Protein 1THT (pdb70)

B-factor: mean 25.45, std 17.03, range [2.0, 90.18]

Secondary structure (DSSP, 8-state):
--S-EEEEEEETTTEEEEEEEEPPPTTS---S-EEEEE-TT-GGGGGGHHHHHHHHTTT--EEEE---B-----HHHHHHHHHHHHHHHHHTT---EEEEEETHHHHHHHHHTTTS--SEEEEES--S-HHHHHHHHHSS-GGGS-GGG--SEEEETTEEEEHHHHHHHHHHTT-SSHHHHHHHHTT--S-EEEEEETT-TTS-HHHHHHHHTT-TT--EEEEEETT--S-TTSSHHHHHHHHHHHHHHHHHHHTT--------PPP-HHHHHHHHHHHHHHHHHGGG--EEE-/--S-EEEEEEETTTEEEEEEEEPPPTTS---S-EEEEE-TT-GGGGGGHHHHHHHHTTT--EEEE---B----HHHHHHHHHHHHHHHHHTT---EEEEEEHHHHHHHHHHTTTS--SEEEEES--S-HHHHHHHHHSS-GGGS-GGG--SEEEETTEEEEHHHHHHHHHHTT-SSHHHHHHHHHT--S-EEEEEETT-SSS-HHHHHHHHTT-TT--EEEEEESS-SS-TTSSHHHHHHHHHHHHHHHHHHHTT--------PPP-HHHHHHHHHHHHHHHHHGGGS-EEE-

Foldseek 3Di:
DQPWAWAWEQEPPQKIKIKTKHAADDDADAFQAAEEEAQALPVLVLSCLQLCVQQSPRHHTYIYMHFIDHCFDALVRLLVRVVRVVVVCVVVPHDEYEYEYEADSLLSVLQCQAPDDYLAYEYEQYALAAQQLVCQQQVHRQLPDDLVPHDQWAPRHSGIGGRNVHSVCCVVVVSHGSVSSLVSQQAGPHQYEYEYEDAARRHDVVSVVVSCVRNVVVRYYYHYQYPDYSDCVPDVVSVVSVSLQVNLCSVQSSVPHRDRPDDGDHDDVVSVVCSSVVSVVSVVVVVDDDHDYD/DQPKDKAWAAEPVQWIKIKIKDAADDPADAFQAAEEEAQALPVVVLSCLVLVVQQSPHHHIYMYMHFIGNPDALVSLLVRVVVVVVVVVVVVHDAYEYEYEADSVLSVLQCQQPDDYLAYEYEQYALAAQQLLCVQQVHRQLPDDLVPDDQWGQGNNRTHGRNVHSCRCVVVVSHGNVSSLVSQQAGPHAYEYEYEPAAPRHDVVSVVVSLVNHVVNRYYYHYQDHDHSDCVPDPVSVVSVSVQVSQCSVQSSVPHRDRPDDGDHDDDVSSVVSSVVSVVNVVCVVVHDHHYD

Sequence (587 aa):
QCKTIAHVLRVNNGQELHVWETPPKENVPFKNNTILIASGFARRMDHFAGLAEYLSTNGFHVFRYDSLHHVEFTMTTGKNSLCTVYHWLQTKGTQNIGLIAASLSARVAYEVISDLELSFLITAVGVVNLRDTLEKALGFDYLSLPIDELPNDLDFEGHKLGSEVFVRDCFEHHWDTLDSTLDKVANTSVPLIAFTANNDDWVKQEEVYDMLAHIRTGHCKLYSLLGSSHDLGENLVVLRNFYQSVTKAAIAMDGGSLEIDVDFIEPDFEQLTIATVNERRLKAEIENRTPEMAQCKTIAHVLRVNNGQELHVWETPPKENVPFKNNTILIASGFARRMDHFAGLAEYLSTNGFHVFRYDSLHHEFTMTTGKNSLCTVYHWLQTKGTQNIGLIAASLSARVAYEVISDLELSFLITAVGVVNLRDTLEKALGFDYLSLPIDELPNDLDFEGHKLGSEVFVRDCFEHHWDTLDSTLDKVANTSVPLIAFTANNDDWVKQEEVYDMLAHIRTGHCKLYSLLGSSHDLGENLVVLRNFYQSVTKAAIAMDGGSLEIDVDFIEPDFEQLTIATVNERRLKAEIENRTPEMA

InterPro domains:
  IPR003157 Acyl transferase, LuxD [MF_00774] (1-303)
  IPR003157 Acyl transferase, LuxD [PF02273] (6-299)
  IPR003157 Acyl transferase, LuxD [PIRSF009416] (3-304)
  IPR029058 Alpha/Beta hydrolase fold [G3DSA:3.40.50.1820] (1-305)
  IPR029058 Alpha/Beta hydrolase fold [SSF53474] (10-302)

Radius of gyration: 31.3 Å; Cα contacts (8 Å, |Δi|>4): 1152; chains: 2; bounding box: 58×97×44 Å

Solvent-accessible surface area: 25379 Å² total; per-residue (Å²): 99,50,72,19,62,2,23,5,0,17,10,131,83,49,34,43,0,38,0,27,21,10,40,61,73,176,150,34,107,168,38,81,10,17,0,0,2,10,0,10,35,3,39,75,35,47,61,15,5,9,1,3,11,4,0,0,9,10,4,0,55,0,14,4,9,30,29,14,69,117,145,102,34,15,1,27,30,10,60,64,1,2,33,23,0,4,100,32,1,66,119,75,51,31,141,64,1,0,1,3,2,13,26,3,21,0,0,8,1,1,17,3,3,50,99,22,140,15,39,1,0,0,1,0,1,4,0,2,23,0,73,20,2,6,69,81,30,36,70,90,29,49,3,49,42,40,17,107,112,26,55,144,70,10,82,5,115,16,78,116,0,23,1,86,70,1,3,64,15,0,16,13,55,37,3,18,58,34,90,13,0,23,104,74,0,8,112,3,87,7,27,1,0,2,4,6,6,92,82,21,117,69,9,85,79,143,24,3,112,51,0,13,81,67,7,185,73,62,73,28,84,29,47,71,3,103,48,0,38,24,75,7,36,83,77,144,101,6,36,105,19,1,16,30,11,0,0,41,0,0,28,5,11,27,67,70,34,28,110,23,129,53,135,49,97,67,7,82,169,123,64,40,61,82,9,68,77,3,24,179,123,8,55,70,73,23,133,124,102,110,70,64,144,54,102,42,74,17,75,1,22,6,0,96,10,137,86,33,41,57,0,39,0,23,24,12,38,56,74,156,146,37,99,168,37,83,9,14,0,0,1,10,0,28,46,5,190,178,30,51,66,10,4,6,0,2,13,5,0,0,8,8,5,0,56,0,10,3,10,32,26,12,79,166,96,33,22,1,25,34,8,57,61,1,1,42,16,0,14,95,6,2,88,92,118,53,34,151,64,2,0,1,4,2,12,11,3,21,0,0,9,1,1,14,1,2,53,98,27,155,11,39,1,0,0,1,0,2,5,0,2,23,0,70,19,1,6,66,88,29,36,67,91,32,50,3,52,40,41,15,99,108,23,58,140,61,8,78,0,48,29,40,125,1,22,0,86,61,1,1,58,15,0,18,13,50,39,2,15,62,33,91,16,0,19,103,72,0,13,111,1,85,7,36,0,0,2,3,8,5,69,70,22,104,58,8,84,77,75,27,3,117,58,0,13,81,74,8,180,63,53,76,27,70,31,48,74,4,101,27,13,40,16,66,4,38,104,77,147,92,9,32,104,22,1,15,29,11,0,0,41,0,0,29,5,12,28,66,76,43,32,95,25,136,49,139,48,91,68,8,82,168,122,74,39,57,76,7,69,73,3,30,198,95,5,59,71,70,18,148,137,71,116,65,55,149,38

CATH classification: 3.40.50.1820

Organism: Vibrio harveyi (NCBI:txid669)

Nearest PDB structures (foldseek):
  1tht-assembly1_A  TM=1.003E+00  e=1.492E-64  Vibrio harveyi
  1tht-assembly1_B  TM=1.001E+00  e=9.832E-59  Vibrio harveyi
  8hea-assembly1_A  TM=7.117E-01  e=1.562E-08  Exiguobacterium antarcticum B7
  8tav-assembly1_A  TM=6.767E-01  e=2.251E-08  Staphylococcus aureus USA300-0114
  8g0n-assembly1_A  TM=6.501E-01  e=9.242E-07  Staphylococcus aureus USA300-0114

Structure (mmCIF, N/CA/C/O backbone):
data_1THT
#
_entry.id   1THT
#
_cell.length_a   97.500
_cell.length_b   83.800
_cell.length_c   47.400
_cell.angle_alpha   90.00
_cell.angle_beta   97.30
_cell.angle_gamma   90.00
#
_symmetry.space_group_name_H-M   'P 1 21 1'
#
loop_
_entity.id
_entity.type
_entity.pdbx_description
1 polymer THIOESTERASE
2 water water
#
loop_
_atom_site.group_PDB
_atom_site.id
_atom_site.type_symbol
_atom_site.label_atom_id
_atom_site.label_alt_id
_atom_site.label_comp_id
_atom_site.label_asym_id
_atom_site.label_entity_id
_atom_site.label_seq_id
_atom_site.pdbx_PDB_ins_code
_atom_site.Cartn_x
_atom_site.Cartn_y
_atom_site.Cartn_z
_atom_site.occupancy
_atom_site.B_iso_or_equiv
_atom_site.auth_seq_id
_atom_site.auth_comp_id
_atom_site.auth_asym_id
_atom_site.auth_atom_id
_atom_site.pdbx_PDB_model_num
ATOM 1 N N . GLN A 1 4 ? 7.607 63.984 38.479 1.00 84.79 4 GLN A N 1
ATOM 2 C CA . GLN A 1 4 ? 8.231 63.246 37.395 1.00 83.84 4 GLN A CA 1
ATOM 3 C C . GLN A 1 4 ? 7.076 63.121 36.410 1.00 82.41 4 GLN A C 1
ATOM 4 O O . GLN A 1 4 ? 5.936 63.212 36.900 1.00 83.56 4 GLN A O 1
ATOM 6 N N . CYS A 1 5 ? 7.295 62.981 35.088 1.00 78.94 5 CYS A N 1
ATOM 7 C CA . CYS A 1 5 ? 6.211 62.738 34.129 1.00 73.75 5 CYS A CA 1
ATOM 8 C C . CYS A 1 5 ? 5.572 61.442 34.651 1.00 67.90 5 CYS A C 1
ATOM 9 O O . CYS A 1 5 ? 6.319 60.536 35.024 1.00 67.83 5 CYS A O 1
ATOM 12 N N . LYS A 1 6 ? 4.253 61.333 34.798 1.00 60.02 6 LYS A N 1
ATOM 13 C CA . LYS A 1 6 ? 3.660 60.237 35.562 1.00 56.41 6 LYS A CA 1
ATOM 14 C C . LYS A 1 6 ? 3.845 58.775 35.148 1.00 51.90 6 LYS A C 1
ATOM 15 O O . LYS A 1 6 ? 2.894 58.041 34.880 1.00 52.83 6 LYS A O 1
ATOM 17 N N . THR A 1 7 ? 5.079 58.309 35.141 1.00 44.80 7 THR A N 1
ATOM 18 C CA . THR A 1 7 ? 5.372 56.943 34.811 1.00 42.86 7 THR A CA 1
ATOM 19 C C . THR A 1 7 ? 5.354 56.271 36.185 1.00 36.69 7 THR A C 1
ATOM 20 O O . THR A 1 7 ? 5.773 56.842 37.199 1.00 38.12 7 THR A O 1
ATOM 24 N N . ILE A 1 8 ? 4.756 55.093 36.275 1.00 31.42 8 ILE A N 1
ATOM 25 C CA . ILE A 1 8 ? 4.543 54.447 37.560 1.00 28.37 8 ILE A CA 1
ATOM 26 C C . ILE A 1 8 ? 5.463 53.231 37.678 1.00 26.74 8 ILE A C 1
ATOM 27 O O . ILE A 1 8 ? 5.672 52.512 36.696 1.00 23.61 8 ILE A O 1
ATOM 32 N N . ALA A 1 9 ? 6.046 52.959 38.842 1.00 24.76 9 ALA A N 1
ATOM 33 C CA . ALA A 1 9 ? 6.887 51.796 39.020 1.00 25.44 9 ALA A CA 1
ATOM 34 C C . ALA A 1 9 ? 5.975 50.740 39.624 1.00 29.29 9 ALA A C 1
ATOM 35 O O . ALA A 1 9 ? 5.141 51.075 40.469 1.00 31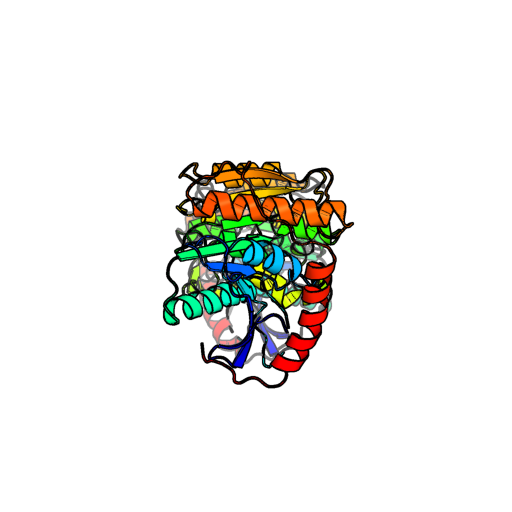.33 9 ALA A O 1
ATOM 37 N N . HIS A 1 10 ? 5.982 49.489 39.159 1.00 29.63 10 HIS A N 1
ATOM 38 C CA . HIS A 1 10 ? 5.186 48.430 39.757 1.00 29.35 10 HIS A CA 1
ATOM 39 C C . HIS A 1 10 ? 6.145 47.298 39.996 1.00 33.43 10 HIS A C 1
ATOM 40 O O . HIS A 1 10 ? 7.038 47.041 39.180 1.00 31.61 10 HIS A O 1
ATOM 47 N N . VAL A 1 11 ? 5.957 46.647 41.134 1.00 38.87 11 VAL A N 1
ATOM 48 C CA . VAL A 1 11 ? 6.719 45.469 41.501 1.00 38.55 11 VAL A CA 1
ATOM 49 C C . VAL A 1 11 ? 5.672 44.363 41.456 1.00 39.00 11 VAL A C 1
ATOM 50 O O . VAL A 1 11 ? 4.646 44.468 42.135 1.00 35.50 11 VAL A O 1
ATOM 54 N N . LEU A 1 12 ? 5.869 43.360 40.596 1.00 38.19 12 LEU A N 1
ATOM 55 C CA . LEU A 1 12 ? 4.977 42.231 40.507 1.00 33.41 12 LEU A CA 1
ATOM 56 C C . LEU A 1 12 ? 5.781 41.142 41.154 1.00 35.77 12 LEU A C 1
ATOM 57 O O . LEU A 1 12 ? 6.977 40.969 40.867 1.00 37.46 12 LEU A O 1
ATOM 62 N N . ARG A 1 13 ? 5.089 40.454 42.057 1.00 37.56 13 ARG A N 1
ATOM 63 C CA . ARG A 1 13 ? 5.649 39.375 42.848 1.00 36.86 13 ARG A CA 1
ATOM 64 C C . ARG A 1 13 ? 4.925 38.110 42.463 1.00 35.38 13 ARG A C 1
ATOM 65 O O . ARG A 1 13 ? 3.785 37.945 42.889 1.00 37.08 13 ARG A O 1
ATOM 67 N N . VAL A 1 14 ? 5.571 37.268 41.655 1.00 38.21 14 VAL A N 1
ATOM 68 C CA . VAL A 1 14 ? 5.018 35.990 41.231 1.00 40.38 14 VAL A CA 1
ATOM 69 C C . VAL A 1 14 ? 5.170 35.003 42.374 1.00 46.82 14 VAL A C 1
ATOM 70 O O . VAL A 1 14 ? 6.243 34.905 43.000 1.00 44.76 14 VAL A O 1
ATOM 72 N N . ASN A 1 15 ? 4.142 34.220 42.661 1.00 55.15 15 ASN A N 1
ATOM 73 C CA . ASN A 1 15 ? 4.135 33.261 43.771 1.00 65.67 15 ASN A CA 1
ATOM 74 C C . ASN A 1 15 ? 5.352 32.363 44.139 1.00 67.63 15 ASN A C 1
ATOM 75 O O . ASN A 1 15 ? 5.237 31.617 45.111 1.00 68.23 15 ASN A O 1
ATOM 80 N N . ASN A 1 16 ? 6.537 32.342 43.499 1.00 67.16 16 ASN A N 1
ATOM 81 C CA . ASN A 1 16 ? 7.655 31.472 43.897 1.00 65.27 16 ASN A CA 1
ATOM 82 C C . ASN A 1 16 ? 8.832 32.192 44.572 1.00 62.31 16 ASN A C 1
ATOM 83 O O . ASN A 1 16 ? 9.903 31.633 44.876 1.00 60.03 16 ASN A O 1
ATOM 88 N N . GLY A 1 17 ? 8.640 33.486 44.811 1.00 59.94 17 GLY A N 1
ATOM 89 C CA . GLY A 1 17 ? 9.675 34.330 45.383 1.00 54.17 17 GLY A CA 1
ATOM 90 C C . GLY A 1 17 ? 10.375 35.087 44.261 1.00 51.02 17 GLY A C 1
ATOM 91 O O . GLY A 1 17 ? 11.558 35.416 44.363 1.00 51.72 17 GLY A O 1
ATOM 92 N N . GLN A 1 18 ? 9.706 35.314 43.136 1.00 45.08 18 GLN A N 1
ATOM 93 C CA . GLN A 1 18 ? 10.315 36.061 42.070 1.00 41.67 18 GLN A CA 1
ATOM 94 C C . GLN A 1 18 ? 9.618 37.391 41.890 1.00 41.26 18 GLN A C 1
ATOM 95 O O . GLN A 1 18 ? 8.407 37.541 42.090 1.00 42.09 18 GLN A O 1
ATOM 101 N N . GLU A 1 19 ? 10.406 38.350 41.456 1.00 38.66 19 GLU A N 1
ATOM 102 C CA . GLU A 1 19 ? 9.966 39.708 41.343 1.00 34.67 19 GLU A CA 1
ATOM 103 C C . GLU A 1 19 ? 10.191 40.194 39.937 1.00 30.63 19 GLU A C 1
ATOM 104 O O . GLU A 1 19 ? 11.160 39.771 39.314 1.00 28.05 19 GLU A O 1
ATOM 110 N N . LEU A 1 20 ? 9.412 41.125 39.423 1.00 27.97 20 LEU A N 1
ATOM 111 C CA . LEU A 1 20 ? 9.589 41.666 38.086 1.00 26.81 20 LEU A CA 1
ATOM 112 C C . LEU A 1 20 ? 9.160 43.112 38.196 1.00 26.29 20 LEU A C 1
ATOM 113 O O . LEU A 1 20 ? 8.216 43.447 38.901 1.00 24.70 20 LEU A O 1
ATOM 118 N N . HIS A 1 21 ? 9.815 43.999 37.486 1.00 26.64 21 HIS A N 1
ATOM 119 C CA . HIS A 1 21 ? 9.505 45.423 37.574 1.00 25.74 21 HIS A CA 1
ATOM 120 C C . HIS A 1 21 ? 8.755 45.836 36.318 1.00 22.52 21 HIS A C 1
ATOM 121 O O . HIS A 1 21 ? 9.149 45.333 35.260 1.00 17.92 21 HIS A O 1
ATOM 128 N N . VAL A 1 22 ? 7.760 46.735 36.417 1.00 19.47 22 VAL A N 1
ATOM 129 C CA . VAL A 1 22 ? 6.958 47.196 35.295 1.00 17.60 22 VAL A CA 1
ATOM 130 C C . VAL A 1 22 ? 6.936 48.712 35.414 1.00 18.27 22 VAL A C 1
ATOM 131 O O . VAL A 1 22 ? 6.676 49.284 36.491 1.00 19.87 22 VAL A O 1
ATOM 135 N N . TRP A 1 23 ? 7.145 49.353 34.275 1.00 15.03 23 TRP A N 1
ATOM 136 C CA . TRP A 1 23 ? 7.256 50.799 34.171 1.00 18.28 23 TRP A CA 1
ATOM 137 C C . TRP A 1 23 ? 6.079 51.191 33.325 1.00 15.48 23 TRP A C 1
ATOM 138 O O . TRP A 1 23 ? 6.078 50.839 32.146 1.00 18.93 23 TRP A O 1
ATOM 149 N N . GLU A 1 24 ? 5.083 51.868 33.886 1.00 16.82 24 GLU A N 1
ATOM 150 C CA . GLU A 1 24 ? 3.888 52.294 33.166 1.00 12.92 24 GLU A CA 1
ATOM 151 C C . GLU A 1 24 ? 3.882 53.751 32.673 1.00 12.59 24 GLU A C 1
ATOM 152 O O . GLU A 1 24 ? 4.032 54.622 33.509 1.00 16.77 24 GLU A O 1
ATOM 158 N N . THR A 1 25 ? 3.667 54.131 31.418 1.00 15.25 25 THR A N 1
ATOM 159 C CA . THR A 1 25 ? 3.625 55.515 30.992 1.00 17.64 25 THR A CA 1
ATOM 160 C C . THR A 1 25 ? 2.245 55.765 30.363 1.00 19.94 25 THR A C 1
ATOM 161 O O . THR A 1 25 ? 1.822 55.100 29.406 1.00 16.08 25 THR A O 1
ATOM 165 N N . PRO A 1 26 ? 1.439 56.659 30.954 1.00 22.33 26 PRO A N 1
ATOM 166 C CA . PRO A 1 26 ? 0.113 57.011 30.472 1.00 21.81 26 PRO A CA 1
ATOM 167 C C . PRO A 1 26 ? 0.166 57.778 29.147 1.00 21.11 26 PRO A C 1
ATOM 168 O O . PRO A 1 26 ? 1.213 58.328 28.791 1.00 21.05 26 PRO A O 1
ATOM 172 N N . PRO A 1 27 ? -0.916 57.807 28.348 1.00 25.48 27 PRO A N 1
ATOM 173 C CA . PRO A 1 27 ? -0.989 58.624 27.134 1.00 25.37 27 PRO A CA 1
ATOM 174 C C . PRO A 1 27 ? -0.948 60.132 27.456 1.00 30.62 27 PRO A C 1
ATOM 175 O O . PRO A 1 27 ? -1.324 60.546 28.561 1.00 30.71 27 PRO A O 1
ATOM 179 N N . LYS A 1 28 ? -0.520 61.002 26.538 1.00 31.80 28 LYS A N 1
ATOM 180 C CA . LYS A 1 28 ? -0.550 62.424 26.795 1.00 34.00 28 LYS A CA 1
ATOM 181 C C . LYS A 1 28 ? -1.985 62.899 26.743 1.00 3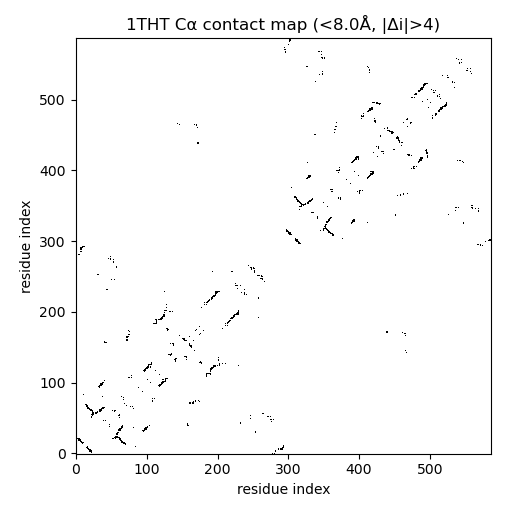8.58 28 LYS A C 1
ATOM 182 O O . LYS A 1 28 ? -2.824 62.369 26.010 1.00 33.92 28 LYS A O 1
ATOM 188 N N . GLU A 1 29 ? -2.174 63.961 27.525 1.00 47.19 29 GLU A N 1
ATOM 189 C CA . GLU A 1 29 ? -3.451 64.622 27.744 1.00 54.99 29 GLU A CA 1
ATOM 190 C C . GLU A 1 29 ? -4.366 64.880 26.544 1.00 57.68 29 GLU A C 1
ATOM 191 O O . GLU A 1 29 ? -5.569 64.596 26.641 1.00 61.42 29 GLU A O 1
ATOM 197 N N . ASN A 1 30 ? -3.903 65.401 25.402 1.00 54.14 30 ASN A N 1
ATOM 198 C CA . ASN A 1 30 ? -4.872 65.696 24.373 1.00 48.82 30 ASN A CA 1
ATOM 199 C C . ASN A 1 30 ? -4.467 65.244 22.998 1.00 44.85 30 ASN A C 1
ATOM 200 O O . ASN A 1 30 ? -4.440 65.981 22.015 1.00 42.64 30 ASN A O 1
ATOM 205 N N . VAL A 1 31 ? -4.112 63.977 22.925 1.00 40.25 31 VAL A N 1
ATOM 206 C CA . VAL A 1 31 ? -3.819 63.351 21.635 1.00 36.24 31 VAL A CA 1
ATOM 207 C C . VAL A 1 31 ? -5.024 62.467 21.391 1.00 32.24 31 VAL A C 1
ATOM 208 O O . VAL A 1 31 ? -5.740 62.157 22.355 1.00 34.73 31 VAL A O 1
ATOM 212 N N . PRO A 1 32 ? -5.331 62.058 20.171 1.00 26.67 32 PRO A N 1
ATOM 213 C CA . PRO A 1 32 ? -6.406 61.118 19.920 1.00 27.74 32 PRO A CA 1
ATOM 214 C C . PRO A 1 32 ? -6.214 59.729 20.533 1.00 26.85 32 PRO A C 1
ATOM 215 O O . PRO A 1 32 ? -5.094 59.257 20.781 1.00 27.27 32 PRO A O 1
ATOM 219 N N . PHE A 1 33 ? -7.383 59.120 20.786 1.00 21.37 33 PHE A N 1
ATOM 220 C CA . PHE A 1 33 ? -7.518 57.819 21.441 1.00 12.25 33 PHE A CA 1
ATOM 221 C C . PHE A 1 33 ? -6.773 56.751 20.697 1.00 11.95 33 PHE A C 1
ATOM 222 O O . PHE A 1 33 ? -6.853 56.701 19.455 1.00 15.80 33 PHE A O 1
ATOM 230 N N . LYS A 1 34 ? -6.116 55.888 21.494 1.00 9.30 34 LYS A N 1
ATOM 231 C CA . LYS A 1 34 ? -5.489 54.683 20.940 1.00 11.72 34 LYS A CA 1
ATOM 232 C C . LYS A 1 34 ? -6.084 53.464 21.628 1.00 9.71 34 LYS A C 1
ATOM 233 O O . LYS A 1 34 ? -6.098 53.310 22.849 1.00 8.40 34 LYS A O 1
ATOM 239 N N . ASN A 1 35 ? -6.600 52.563 20.801 1.00 15.94 35 ASN A N 1
ATOM 240 C CA . ASN A 1 35 ? -7.316 51.416 21.339 1.00 16.47 35 ASN A CA 1
ATOM 241 C C . ASN A 1 35 ? -6.416 50.401 22.026 1.00 15.09 35 ASN A C 1
ATOM 242 O O . ASN A 1 35 ? -6.801 49.900 23.064 1.00 18.75 35 ASN A O 1
ATOM 247 N N . ASN A 1 36 ? -5.178 50.170 21.596 1.00 13.24 36 ASN A N 1
ATOM 248 C CA . ASN A 1 36 ? -4.341 49.128 22.201 1.00 12.49 36 ASN A CA 1
ATOM 249 C C . ASN A 1 36 ? -3.372 49.626 23.221 1.00 11.07 36 ASN A C 1
ATOM 250 O O . ASN A 1 36 ? -2.757 50.675 22.983 1.00 13.74 36 ASN A O 1
ATOM 255 N N . THR A 1 37 ? -3.313 48.939 24.378 1.00 13.13 37 THR A N 1
ATOM 256 C CA . THR A 1 37 ? -2.275 49.177 25.378 1.00 12.06 37 THR A CA 1
ATOM 257 C C . THR A 1 37 ? -0.991 48.534 24.817 1.00 14.76 37 THR A C 1
ATOM 258 O O . THR A 1 37 ? -1.090 47.492 24.165 1.00 15.77 37 THR A O 1
ATOM 262 N N . ILE A 1 38 ? 0.220 49.070 25.028 1.00 16.18 38 ILE A N 1
ATOM 263 C CA . ILE A 1 38 ? 1.426 48.532 24.431 1.00 11.94 38 ILE A CA 1
ATOM 264 C C . ILE A 1 38 ? 2.222 47.877 25.545 1.00 13.09 38 ILE A C 1
ATOM 265 O O . ILE A 1 38 ? 2.303 48.438 26.647 1.00 15.54 38 ILE A O 1
ATOM 270 N N . LEU A 1 39 ? 2.776 46.688 25.284 1.00 13.39 39 LEU A N 1
ATOM 271 C CA . LEU A 1 39 ? 3.722 46.004 26.193 1.00 12.48 39 LEU A CA 1
ATOM 272 C C . LEU A 1 39 ? 5.089 46.067 25.480 1.00 10.37 39 LEU A C 1
ATOM 273 O O . LEU A 1 39 ? 5.158 45.900 24.250 1.00 10.13 39 LEU A O 1
ATOM 278 N N . ILE A 1 40 ? 6.188 46.357 26.172 1.00 9.51 40 ILE A N 1
ATOM 279 C CA . ILE A 1 40 ? 7.502 46.448 25.564 1.00 7.39 40 ILE A CA 1
ATOM 280 C C . ILE A 1 40 ? 8.388 45.632 26.472 1.00 7.63 40 ILE A C 1
ATOM 281 O O . ILE A 1 40 ? 8.497 45.862 27.684 1.00 12.99 40 ILE A O 1
ATOM 286 N N . ALA A 1 41 ? 8.996 44.629 25.873 1.00 7.31 41 ALA A N 1
ATOM 287 C CA . ALA A 1 41 ? 9.951 43.776 26.559 1.00 7.87 41 ALA A CA 1
ATOM 288 C C . ALA A 1 41 ? 11.245 44.573 26.723 1.00 11.77 41 ALA A C 1
ATOM 289 O O . ALA A 1 41 ? 11.972 44.754 25.737 1.00 10.70 41 ALA A O 1
ATOM 291 N N . SER A 1 42 ? 11.556 45.083 27.919 1.00 14.96 42 SER A N 1
ATOM 292 C CA . SER A 1 42 ? 12.698 45.952 28.040 1.00 21.40 42 SER A CA 1
ATOM 293 C C . SER A 1 42 ? 13.803 45.348 28.905 1.00 24.10 42 SER A C 1
ATOM 294 O O . SER A 1 42 ? 14.663 46.075 29.424 1.00 25.96 42 SER A O 1
ATOM 297 N N . GLY A 1 43 ? 13.813 44.015 29.038 1.00 25.21 43 GLY A N 1
ATOM 298 C CA . GLY A 1 43 ? 14.780 43.287 29.837 1.00 29.21 43 GLY A CA 1
ATOM 299 C C . GLY A 1 43 ? 16.217 43.425 29.363 1.00 34.11 43 GLY A C 1
ATOM 300 O O . GLY A 1 43 ? 17.083 43.881 30.130 1.00 42.82 43 GLY A O 1
ATOM 301 N N . PHE A 1 44 ? 16.556 43.094 28.124 1.00 31.54 44 PHE A N 1
ATOM 302 C CA . PHE A 1 44 ? 17.952 43.187 27.690 1.00 33.62 44 PHE A CA 1
ATOM 303 C C . PHE A 1 44 ? 18.302 44.557 27.117 1.00 32.41 44 PHE A C 1
ATOM 304 O O . PHE A 1 44 ? 19.144 44.671 26.228 1.00 32.69 44 PHE A O 1
ATOM 312 N N . ALA A 1 45 ? 17.701 45.633 27.621 1.00 30.00 45 ALA A N 1
ATOM 313 C CA . ALA A 1 45 ? 17.870 46.902 26.956 1.00 28.31 45 ALA A CA 1
ATOM 314 C C . ALA A 1 45 ? 18.644 47.924 27.761 1.00 30.40 45 ALA A C 1
ATOM 315 O O . ALA A 1 45 ? 18.332 49.117 27.719 1.00 32.74 45 ALA A O 1
ATOM 317 N N . ARG A 1 46 ? 19.683 47.491 28.481 1.00 31.72 46 ARG A N 1
ATOM 318 C CA . ARG A 1 46 ? 20.544 48.368 29.277 1.00 31.67 46 ARG A CA 1
ATOM 319 C C . ARG A 1 46 ? 21.148 49.454 28.388 1.00 30.41 46 ARG A C 1
ATOM 320 O O . ARG A 1 46 ? 20.960 50.655 28.614 1.00 34.78 46 ARG A O 1
ATOM 321 N N . ARG A 1 47 ? 21.740 49.031 27.270 1.00 26.41 47 ARG A N 1
ATOM 322 C CA . ARG A 1 47 ? 22.349 49.952 26.325 1.00 25.93 47 ARG A CA 1
ATOM 323 C C . ARG A 1 47 ? 21.338 50.814 25.579 1.00 23.33 47 ARG A C 1
ATOM 324 O O . ARG A 1 47 ? 21.709 51.620 24.727 1.00 24.61 47 ARG A O 1
ATOM 325 N N . MET A 1 48 ? 20.049 50.653 25.840 1.00 22.96 48 MET A N 1
ATOM 326 C CA . MET A 1 48 ? 19.005 51.393 25.158 1.00 25.03 48 MET A CA 1
ATOM 327 C C . MET A 1 48 ? 18.252 52.147 26.227 1.00 20.98 48 MET A C 1
ATOM 328 O O . MET A 1 48 ? 17.098 52.523 26.027 1.00 20.16 48 MET A O 1
ATOM 333 N N . ASP A 1 49 ? 18.804 52.297 27.417 1.00 21.06 49 ASP A N 1
ATOM 334 C CA . ASP A 1 49 ? 18.127 52.932 28.538 1.00 23.05 49 ASP A CA 1
ATOM 335 C C . ASP A 1 49 ? 16.711 52.375 28.767 1.00 24.12 49 ASP A C 1
ATOM 336 O O . ASP A 1 49 ? 15.743 53.078 29.059 1.00 24.96 49 ASP A O 1
ATOM 341 N N . HIS A 1 50 ? 16.588 51.050 28.589 1.00 23.02 50 HIS A N 1
ATOM 342 C CA . HIS A 1 50 ? 15.367 50.286 28.795 1.00 17.53 50 HIS A CA 1
ATOM 343 C C . HIS A 1 50 ? 14.185 50.772 28.026 1.00 18.26 50 HIS A C 1
ATOM 344 O O . HIS A 1 50 ? 13.044 50.657 28.455 1.00 15.60 50 HIS A O 1
ATOM 351 N N . PHE A 1 51 ? 14.501 51.301 26.852 1.00 16.24 51 PHE A N 1
ATOM 352 C CA . PHE A 1 51 ? 13.540 51.839 25.935 1.00 17.20 51 PHE A CA 1
ATOM 353 C C . PHE A 1 51 ? 12.713 53.002 26.548 1.00 12.67 51 PHE A C 1
ATOM 354 O O . PHE A 1 51 ? 11.616 53.296 26.082 1.00 18.49 51 PHE A O 1
ATOM 362 N N . ALA A 1 52 ? 13.239 53.779 27.496 1.00 14.45 52 ALA A N 1
ATOM 363 C CA . ALA A 1 52 ? 12.583 54.983 28.011 1.00 14.43 52 ALA A CA 1
ATOM 364 C C . ALA A 1 52 ? 12.151 55.972 26.940 1.00 8.14 52 ALA A C 1
ATOM 365 O O . ALA A 1 52 ? 11.056 56.520 26.993 1.00 14.66 52 ALA A O 1
ATOM 367 N N . GLY A 1 53 ? 12.927 56.168 25.892 1.00 9.54 53 GLY A N 1
ATOM 368 C CA . GLY A 1 53 ? 12.617 57.097 24.827 1.00 9.40 53 GLY A CA 1
ATOM 369 C C . GLY A 1 53 ? 11.611 56.569 23.851 1.00 12.76 53 GLY A C 1
ATOM 370 O O . GLY A 1 53 ? 10.937 57.350 23.193 1.00 16.42 53 GLY A O 1
ATOM 371 N N . LEU A 1 54 ? 11.433 55.242 23.735 1.00 18.60 54 LEU A N 1
ATOM 372 C CA . LEU A 1 54 ? 10.410 54.681 22.865 1.00 11.57 54 LEU A CA 1
ATOM 373 C C . LEU A 1 54 ? 9.075 54.827 23.573 1.00 6.85 54 LEU A C 1
ATOM 374 O O . LEU A 1 54 ? 8.073 55.063 22.910 1.00 10.14 54 LEU A O 1
ATOM 379 N N . ALA A 1 55 ? 9.023 54.723 24.907 1.00 6.68 55 ALA A N 1
ATOM 380 C CA . ALA A 1 55 ? 7.800 54.856 25.654 1.00 7.47 55 ALA A CA 1
ATOM 381 C C . ALA A 1 55 ? 7.365 56.304 25.459 1.00 15.08 55 ALA A C 1
ATOM 382 O O . ALA A 1 55 ? 6.154 56.543 25.269 1.00 12.74 55 ALA A O 1
ATOM 384 N N . GLU A 1 56 ? 8.321 57.270 25.448 1.00 17.01 56 GLU A N 1
ATOM 385 C CA . GLU A 1 56 ? 8.014 58.672 25.160 1.00 11.07 56 GLU A CA 1
ATOM 386 C C . GLU A 1 56 ? 7.385 58.935 23.823 1.00 11.90 56 GLU A C 1
ATOM 387 O O . GLU A 1 56 ? 6.361 59.611 23.698 1.00 14.02 56 GLU A O 1
ATOM 393 N N . TYR A 1 57 ? 7.998 58.373 22.799 1.00 9.49 57 TYR A N 1
ATOM 394 C CA . TYR A 1 57 ? 7.509 58.487 21.458 1.00 7.18 57 TYR A CA 1
ATOM 395 C C . TYR A 1 57 ? 6.095 57.923 21.341 1.00 12.68 57 TYR A C 1
ATOM 396 O O . TYR A 1 57 ? 5.266 58.391 20.551 1.00 9.61 57 TYR A O 1
ATOM 405 N N . LEU A 1 58 ? 5.785 56.860 22.087 1.00 14.86 58 LEU A N 1
ATOM 406 C CA . LEU A 1 58 ? 4.483 56.244 22.004 1.00 10.84 58 LEU A CA 1
ATOM 407 C C . LEU A 1 58 ? 3.459 57.000 22.819 1.00 9.35 58 LEU A C 1
ATOM 408 O O . LEU A 1 58 ? 2.377 57.214 22.266 1.00 14.79 58 LEU A O 1
ATOM 413 N N . SER A 1 59 ? 3.693 57.438 24.054 1.00 10.37 59 SER A N 1
ATOM 414 C CA . SER A 1 59 ? 2.697 58.179 24.816 1.00 18.72 59 SER A CA 1
ATOM 415 C C . SER A 1 59 ? 2.446 59.547 24.237 1.00 22.04 59 SER A C 1
ATOM 416 O O . SER A 1 59 ? 1.298 59.997 24.279 1.00 27.78 59 SER A O 1
ATOM 419 N N . THR A 1 60 ? 3.453 60.211 23.665 1.00 22.69 60 THR A N 1
ATOM 420 C CA . THR A 1 60 ? 3.240 61.469 22.966 1.00 25.09 60 THR A CA 1
ATOM 421 C C . THR A 1 60 ? 2.291 61.193 21.782 1.00 23.92 60 THR A C 1
ATOM 422 O O . THR A 1 60 ? 1.535 62.074 21.340 1.00 22.68 60 THR A O 1
ATOM 426 N N . ASN A 1 61 ? 2.246 59.955 21.272 1.00 16.10 61 ASN A N 1
ATOM 427 C CA . ASN A 1 61 ? 1.290 59.646 20.238 1.00 15.38 61 ASN A CA 1
ATOM 428 C C . ASN A 1 61 ? 0.012 58.936 20.724 1.00 16.30 61 ASN A C 1
ATOM 429 O O . ASN A 1 61 ? -0.738 58.406 19.911 1.00 18.87 61 ASN A O 1
ATOM 434 N N . GLY A 1 62 ? -0.340 58.934 22.012 1.00 14.77 62 GLY A N 1
ATOM 435 C CA . GLY A 1 62 ? -1.614 58.403 22.432 1.00 12.72 62 GLY A CA 1
ATOM 436 C C . GLY A 1 62 ? -1.611 57.034 23.042 1.00 15.56 62 GLY A C 1
ATOM 437 O O . GLY A 1 62 ? -2.672 56.587 23.452 1.00 18.10 62 GLY A O 1
ATOM 438 N N . PHE A 1 63 ? -0.502 56.316 23.176 1.00 16.02 63 PHE A N 1
ATOM 439 C CA . PHE A 1 63 ? -0.514 54.980 23.750 1.00 8.13 63 PHE A CA 1
ATOM 440 C C . PHE A 1 63 ? -0.166 54.924 25.211 1.00 10.50 63 PHE A C 1
ATOM 441 O O . PHE A 1 63 ? 0.742 55.609 25.701 1.00 10.94 63 PHE A O 1
ATOM 449 N N . HIS A 1 64 ? -0.909 54.089 25.932 1.00 13.48 64 HIS A N 1
ATOM 450 C CA . HIS A 1 64 ? -0.610 53.777 27.312 1.00 13.72 64 HIS A CA 1
ATOM 451 C C . HIS A 1 64 ? 0.400 52.619 27.200 1.00 16.83 64 HIS A C 1
ATOM 452 O O . HIS A 1 64 ? 0.106 51.546 26.654 1.00 14.77 64 HIS A O 1
ATOM 459 N N . VAL A 1 65 ? 1.610 52.849 27.705 1.00 17.34 65 VAL A N 1
ATOM 460 C CA . VAL A 1 65 ? 2.706 51.890 27.626 1.00 14.76 65 VAL A CA 1
ATOM 461 C C . VAL A 1 65 ? 3.063 51.198 28.944 1.00 11.91 65 VAL A C 1
ATOM 462 O O . VAL A 1 65 ? 3.087 51.802 30.020 1.00 9.86 65 VAL A O 1
ATOM 466 N N . PHE A 1 66 ? 3.322 49.899 28.903 1.00 13.78 66 PHE A N 1
ATOM 467 C CA . PHE A 1 66 ? 3.937 49.217 30.021 1.00 13.18 66 PHE A CA 1
ATOM 468 C C . PHE A 1 66 ? 5.245 48.593 29.517 1.00 11.67 66 PHE A C 1
ATOM 469 O O . PHE A 1 66 ? 5.255 47.870 28.513 1.00 17.39 66 PHE A O 1
ATOM 477 N N . ARG A 1 67 ? 6.382 48.848 30.139 1.00 9.78 67 ARG A N 1
ATOM 478 C CA . ARG A 1 67 ? 7.644 48.235 29.786 1.00 7.27 67 ARG A CA 1
ATOM 479 C C . ARG A 1 67 ? 7.922 47.259 30.915 1.00 10.96 67 ARG A C 1
ATOM 480 O O . ARG A 1 67 ? 7.624 47.621 32.047 1.00 11.86 67 ARG A O 1
ATOM 488 N N . TYR A 1 68 ? 8.482 46.057 30.727 1.00 10.04 68 TYR A N 1
ATOM 489 C CA . TYR A 1 68 ? 8.753 45.166 31.849 1.00 11.54 68 TYR A CA 1
ATOM 490 C C . TYR A 1 68 ? 10.140 44.547 31.726 1.00 13.55 68 TYR A C 1
ATOM 491 O O . TYR A 1 68 ? 10.669 44.473 30.604 1.00 8.83 68 TYR A O 1
ATOM 500 N N . ASP A 1 69 ? 10.753 44.118 32.830 1.00 15.03 69 ASP A N 1
ATOM 501 C CA . ASP A 1 69 ? 12.026 43.443 32.700 1.00 23.12 69 ASP A CA 1
ATOM 502 C C . ASP A 1 69 ? 11.974 41.901 32.909 1.00 21.45 69 ASP A C 1
ATOM 503 O O . ASP A 1 69 ? 11.101 41.254 32.319 1.00 22.18 69 ASP A O 1
ATOM 508 N N . SER A 1 70 ? 12.823 41.196 33.655 1.00 21.78 70 SER A N 1
ATOM 509 C CA . SER A 1 70 ? 12.754 39.741 33.801 1.00 26.76 70 SER A CA 1
ATOM 510 C C . SER A 1 70 ? 12.543 39.329 35.240 1.00 23.92 70 SER A C 1
ATOM 511 O O . SER A 1 70 ? 12.885 40.084 36.169 1.00 24.91 70 SER A O 1
ATOM 514 N N . LEU A 1 71 ? 11.899 38.177 35.428 1.00 22.57 71 LEU A N 1
ATOM 515 C CA . LEU A 1 71 ? 11.682 37.644 36.754 1.00 24.88 71 LEU A CA 1
ATOM 516 C C . LEU A 1 71 ? 13.032 37.401 37.410 1.00 29.34 71 LEU A C 1
ATOM 517 O O . LEU A 1 71 ? 13.980 37.058 36.716 1.00 31.39 71 LEU A O 1
ATOM 522 N N . HIS A 1 72 ? 13.257 37.645 38.703 1.00 37.04 72 HIS A N 1
ATOM 523 C CA . HIS A 1 72 ? 14.556 37.400 39.350 1.00 44.85 72 HIS A CA 1
ATOM 524 C C . HIS A 1 72 ? 14.265 37.106 40.825 1.00 48.89 72 HIS A C 1
ATOM 525 O O . HIS A 1 72 ? 13.141 37.402 41.238 1.00 47.64 72 HIS A O 1
ATOM 532 N N . HIS A 1 73 ? 15.150 36.564 41.680 1.00 55.09 73 HIS A N 1
ATOM 533 C CA . HIS A 1 73 ? 14.673 36.029 42.959 1.00 61.76 73 HIS A CA 1
ATOM 534 C C . HIS A 1 73 ? 14.868 36.772 44.286 1.00 61.45 73 HIS A C 1
ATOM 535 O O . HIS A 1 73 ? 15.117 36.154 45.328 1.00 63.85 73 HIS A O 1
ATOM 542 N N . VAL A 1 74 ? 14.707 38.085 44.250 1.00 61.37 74 VAL A N 1
ATOM 543 C CA . VAL A 1 74 ? 14.784 38.977 45.399 1.00 62.04 74 VAL A CA 1
ATOM 544 C C . VAL A 1 74 ? 13.980 40.229 44.995 1.00 64.87 74 VAL A C 1
ATOM 545 O O . VAL A 1 74 ? 13.941 40.586 43.806 1.00 69.87 74 VAL A O 1
ATOM 549 N N . GLU A 1 83 ? 20.415 32.831 36.970 1.00 54.00 83 GLU A N 1
ATOM 550 C CA . GLU A 1 83 ? 20.612 33.797 35.907 1.00 51.98 83 GLU A CA 1
ATOM 551 C C . GLU A 1 83 ? 19.546 33.384 34.890 1.00 47.55 83 GLU A C 1
ATOM 552 O O . GLU A 1 83 ? 18.942 32.314 35.042 1.00 49.42 83 GLU A O 1
ATOM 554 N N . PHE A 1 84 ? 19.353 34.251 33.907 1.00 39.71 84 PHE A N 1
ATOM 555 C CA . PHE A 1 84 ? 18.366 34.122 32.863 1.00 27.96 84 PHE A CA 1
ATOM 556 C C . PHE A 1 84 ? 18.484 32.862 32.026 1.00 29.29 84 PHE A C 1
ATOM 557 O 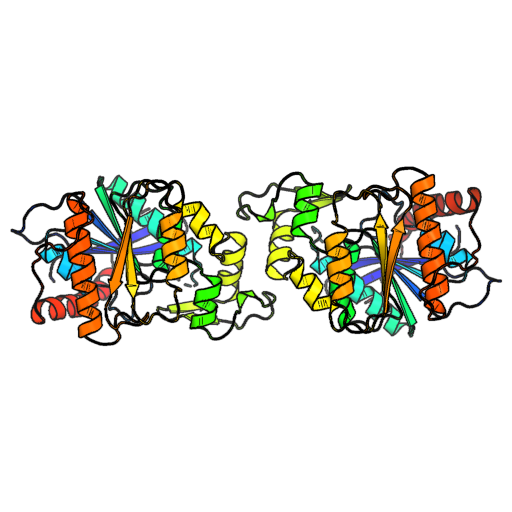O . PHE A 1 84 ? 19.578 32.365 31.768 1.00 29.86 84 PHE A O 1
ATOM 565 N N . THR A 1 85 ? 17.316 32.364 31.660 1.00 26.03 85 THR A N 1
ATOM 566 C CA . THR A 1 85 ? 17.199 31.343 30.662 1.00 23.47 85 THR A CA 1
ATOM 567 C C . THR A 1 85 ? 16.125 31.906 29.729 1.00 21.07 85 THR A C 1
ATOM 568 O O . THR A 1 85 ? 15.381 32.814 30.136 1.00 18.35 85 THR A O 1
ATOM 572 N N . MET A 1 86 ? 15.948 31.405 28.508 1.00 13.79 86 MET A N 1
ATOM 573 C CA . MET A 1 86 ? 14.934 31.931 27.640 1.00 11.34 86 MET A CA 1
ATOM 574 C C . MET A 1 86 ? 13.572 31.633 28.222 1.00 13.42 86 MET A C 1
ATOM 575 O O . MET A 1 86 ? 12.610 32.381 28.005 1.00 13.02 86 MET A O 1
ATOM 580 N N . THR A 1 87 ? 13.452 30.582 29.038 1.00 14.25 87 THR A N 1
ATOM 581 C CA . THR A 1 87 ? 12.184 30.266 29.647 1.00 14.70 87 THR A CA 1
ATOM 582 C C . THR A 1 87 ? 11.796 31.276 30.719 1.00 19.53 87 THR A C 1
ATOM 583 O O . THR A 1 87 ? 10.604 31.587 30.832 1.00 23.52 87 THR A O 1
ATOM 587 N N . THR A 1 88 ? 12.709 31.859 31.485 1.00 19.87 88 THR A N 1
ATOM 588 C CA . THR A 1 88 ? 12.370 32.939 32.410 1.00 20.08 88 THR A CA 1
ATOM 589 C C . THR A 1 88 ? 11.853 34.179 31.679 1.00 16.28 88 THR A C 1
ATOM 590 O O . THR A 1 88 ? 10.949 34.829 32.206 1.00 16.10 88 THR A O 1
ATOM 594 N N . GLY A 1 89 ? 12.362 34.493 30.473 1.00 12.01 89 GLY A N 1
ATOM 595 C CA . GLY A 1 89 ? 11.875 35.590 29.655 1.00 13.66 89 GLY A CA 1
ATOM 596 C C . GLY A 1 89 ? 10.422 35.348 29.253 1.00 18.13 89 GLY A C 1
ATOM 597 O O . GLY A 1 89 ? 9.586 36.248 29.342 1.00 18.86 89 GLY A O 1
ATOM 598 N N . LYS A 1 90 ? 10.115 34.120 28.819 1.00 17.89 90 LYS A N 1
ATOM 599 C CA . LYS A 1 90 ? 8.780 33.695 28.460 1.00 21.16 90 LYS A CA 1
ATOM 600 C C . LYS A 1 90 ? 7.843 33.770 29.661 1.00 18.94 90 LYS A C 1
ATOM 601 O O . LYS A 1 90 ? 6.698 34.198 29.536 1.00 21.17 90 LYS A O 1
ATOM 607 N N . ASN A 1 91 ? 8.284 33.380 30.838 1.00 12.56 91 ASN A N 1
ATOM 608 C CA . ASN A 1 91 ? 7.442 33.460 31.994 1.00 15.70 91 ASN A CA 1
ATOM 609 C C . ASN A 1 91 ? 7.205 34.881 32.442 1.00 18.03 91 ASN A C 1
ATOM 610 O O . ASN A 1 91 ? 6.123 35.128 32.939 1.00 18.67 91 ASN A O 1
ATOM 615 N N . SER A 1 92 ? 8.142 35.827 32.261 1.00 19.51 92 SER A N 1
ATOM 616 C CA . SER A 1 92 ? 7.970 37.236 32.615 1.00 17.19 92 SER A CA 1
ATOM 617 C C . SER A 1 92 ? 6.892 37.801 31.722 1.00 10.54 92 SER A C 1
ATOM 618 O O . SER A 1 92 ? 5.930 38.359 32.253 1.00 12.79 92 SER A O 1
ATOM 621 N N . LEU A 1 93 ? 6.976 37.600 30.392 1.00 11.80 93 LEU A N 1
ATOM 622 C CA . LEU A 1 93 ? 5.949 38.067 29.478 1.00 11.02 93 LEU A CA 1
ATOM 623 C C . LEU A 1 93 ? 4.555 37.487 29.804 1.00 20.66 93 LEU A C 1
ATOM 624 O O . LEU A 1 93 ? 3.569 38.239 29.865 1.00 24.08 93 LEU A O 1
ATOM 629 N N . CYS A 1 94 ? 4.406 36.181 30.048 1.00 14.94 94 CYS A N 1
ATOM 630 C CA . CYS A 1 94 ? 3.153 35.597 30.465 1.00 15.23 94 CYS A CA 1
ATOM 631 C C . CYS A 1 94 ? 2.737 36.173 31.815 1.00 13.95 94 CYS A C 1
ATOM 632 O O . CYS A 1 94 ? 1.545 36.382 31.991 1.00 13.12 94 CYS A O 1
ATOM 635 N N . THR A 1 95 ? 3.585 36.487 32.783 1.00 19.11 95 THR A N 1
ATOM 636 C CA . THR A 1 95 ? 3.169 37.093 34.049 1.00 24.71 95 THR A CA 1
ATOM 637 C C . THR A 1 95 ? 2.608 38.502 33.814 1.00 27.12 95 THR A C 1
ATOM 638 O O . THR A 1 95 ? 1.444 38.720 34.163 1.00 27.30 95 THR A O 1
ATOM 642 N N . VAL A 1 96 ? 3.320 39.439 33.160 1.00 23.88 96 VAL A N 1
ATOM 643 C CA . VAL A 1 96 ? 2.803 40.800 32.946 1.00 21.23 96 VAL A CA 1
ATOM 644 C C . VAL A 1 96 ? 1.490 40.776 32.162 1.00 22.04 96 VAL A C 1
ATOM 645 O O . VAL A 1 96 ? 0.539 41.494 32.487 1.00 25.90 96 VAL A O 1
ATOM 649 N N . TYR A 1 97 ? 1.423 39.897 31.163 1.00 21.96 97 TYR A N 1
ATOM 650 C CA . TYR A 1 97 ? 0.272 39.743 30.325 1.00 18.65 97 TYR A CA 1
ATOM 651 C C . TYR A 1 97 ? -0.920 39.299 31.130 1.00 23.09 97 TYR A C 1
ATOM 652 O O . TYR A 1 97 ? -2.001 39.860 30.935 1.00 28.40 97 TYR A O 1
ATOM 661 N N . HIS A 1 98 ? -0.823 38.331 32.032 1.00 23.52 98 HIS A N 1
ATOM 662 C CA . HIS A 1 98 ? -2.002 37.963 32.788 1.00 29.15 98 HIS A CA 1
ATOM 663 C C . HIS A 1 98 ? -2.362 39.014 33.793 1.00 28.69 98 HIS A C 1
ATOM 664 O O . HIS A 1 98 ? -3.555 39.176 34.042 1.00 31.17 98 HIS A O 1
ATOM 671 N N . TRP A 1 99 ? -1.403 39.771 34.324 1.00 28.76 99 TRP A N 1
ATOM 672 C CA . TRP A 1 99 ? -1.687 40.898 35.202 1.00 28.76 99 TRP A CA 1
ATOM 673 C C . TRP A 1 99 ? -2.421 41.996 34.413 1.00 26.27 99 TRP A C 1
ATOM 674 O O . TRP A 1 99 ? -3.353 42.602 34.940 1.00 25.27 99 TRP A O 1
ATOM 685 N N . LEU A 1 100 ? -2.111 42.309 33.156 1.00 23.53 100 LEU A N 1
ATOM 686 C CA . LEU A 1 100 ? -2.873 43.329 32.479 1.00 20.27 100 LEU A CA 1
ATOM 687 C C . LEU A 1 100 ? -4.298 42.862 32.289 1.00 25.10 100 LEU A C 1
ATOM 688 O O . LEU A 1 100 ? -5.245 43.619 32.481 1.00 23.16 100 LEU A O 1
ATOM 693 N N . GLN A 1 101 ? -4.476 41.569 32.020 1.00 26.48 101 GLN A N 1
ATOM 694 C CA . GLN A 1 101 ? -5.797 41.039 31.782 1.00 28.11 101 GLN A CA 1
ATOM 695 C C . GLN A 1 101 ? -6.708 41.129 32.979 1.00 29.59 101 GLN A C 1
ATOM 696 O O . GLN A 1 101 ? -7.891 41.461 32.836 1.00 27.36 101 GLN A O 1
ATOM 702 N N . THR A 1 102 ? -6.129 40.948 34.163 1.00 31.05 102 THR A N 1
ATOM 703 C CA . THR A 1 102 ? -6.893 41.052 35.389 1.00 35.95 102 THR A CA 1
ATOM 704 C C . THR A 1 102 ? -7.047 42.478 35.887 1.00 37.88 102 THR A C 1
ATOM 705 O O . THR A 1 102 ? -7.898 42.769 36.722 1.00 44.46 102 THR A O 1
ATOM 709 N N . LYS A 1 103 ? -6.254 43.425 35.391 1.00 39.26 103 LYS A N 1
ATOM 710 C CA . LYS A 1 103 ? -6.479 44.815 35.706 1.00 32.94 103 LYS A CA 1
ATOM 711 C C . LYS A 1 103 ? -7.541 45.235 34.701 1.00 34.74 103 LYS A C 1
ATOM 712 O O . LYS A 1 103 ? -7.937 46.394 34.673 1.00 39.72 103 LYS A O 1
ATOM 714 N N . GLY A 1 104 ? -8.034 44.347 33.837 1.00 32.28 104 GLY A N 1
ATOM 715 C CA . GLY A 1 104 ? -9.120 44.654 32.956 1.00 27.91 104 GLY A CA 1
ATOM 716 C C . GLY A 1 104 ? -8.663 44.894 31.539 1.00 31.55 104 GLY A C 1
ATOM 717 O O . GLY A 1 104 ? -9.520 44.918 30.644 1.00 36.25 104 GLY A O 1
ATOM 718 N N . THR A 1 105 ? -7.369 45.040 31.249 1.00 29.48 105 THR A N 1
ATOM 719 C CA . THR A 1 105 ? -6.917 45.342 29.901 1.00 25.54 105 THR A CA 1
ATOM 720 C C . THR A 1 105 ? -7.184 44.259 28.867 1.00 27.51 105 THR A C 1
ATOM 721 O O . THR A 1 105 ? -6.758 43.110 28.954 1.00 28.80 105 THR A O 1
ATOM 725 N N . GLN A 1 106 ? -7.908 44.647 27.840 1.00 27.48 106 GLN A N 1
ATOM 726 C CA . GLN A 1 106 ? -8.237 43.706 26.825 1.00 26.27 106 GLN A CA 1
ATOM 727 C C . GLN A 1 106 ? -7.521 43.773 25.523 1.00 29.70 106 GLN A C 1
ATOM 728 O O . GLN A 1 106 ? -7.367 42.706 24.919 1.00 34.73 106 GLN A O 1
ATOM 734 N N . ASN A 1 107 ? -7.087 44.935 25.022 1.00 26.22 107 ASN A N 1
ATOM 735 C CA . ASN A 1 107 ? -6.487 44.933 23.689 1.00 23.18 107 ASN A CA 1
ATOM 736 C C . ASN A 1 107 ? -5.022 45.257 23.859 1.00 18.70 107 ASN A C 1
ATOM 737 O O . ASN A 1 107 ? -4.701 46.326 24.358 1.00 12.70 107 ASN A O 1
ATOM 742 N N . ILE A 1 108 ? -4.104 44.326 23.583 1.00 19.36 108 ILE A N 1
ATOM 743 C CA . ILE A 1 108 ? -2.687 44.535 23.871 1.00 15.35 108 ILE A CA 1
ATOM 744 C C . ILE A 1 108 ? -1.819 44.277 22.635 1.00 15.58 108 ILE A C 1
ATOM 745 O O . ILE A 1 108 ? -2.010 43.318 21.877 1.00 11.46 108 ILE A O 1
ATOM 750 N N . GLY A 1 109 ? -0.891 45.177 22.342 1.00 6.72 109 GLY A N 1
ATOM 751 C CA . GLY A 1 109 ? 0.048 44.967 21.257 1.00 4.72 109 GLY A CA 1
ATOM 752 C C . GLY A 1 109 ? 1.365 44.745 21.948 1.00 9.05 109 GLY A C 1
ATOM 753 O O . GLY A 1 109 ? 1.496 45.158 23.101 1.00 12.66 109 GLY A O 1
ATOM 754 N N . LEU A 1 110 ? 2.367 44.140 21.335 1.00 11.14 110 LEU A N 1
ATOM 755 C CA . LEU A 1 110 ? 3.629 43.803 21.997 1.00 8.63 110 LEU A CA 1
ATOM 756 C C . LEU A 1 110 ? 4.735 44.303 21.061 1.00 8.59 110 LEU A C 1
ATOM 757 O O . LEU A 1 110 ? 4.601 44.153 19.824 1.00 4.29 110 LEU A O 1
ATOM 762 N N . ILE A 1 111 ? 5.819 44.889 21.579 1.00 10.86 111 ILE A N 1
ATOM 763 C CA . ILE A 1 111 ? 6.968 45.243 20.738 1.00 12.15 111 ILE A CA 1
ATOM 764 C C . ILE A 1 111 ? 8.139 44.504 21.360 1.00 8.83 111 ILE A C 1
ATOM 765 O O . ILE A 1 111 ? 8.296 44.513 22.582 1.00 6.52 111 ILE A O 1
ATOM 770 N N . ALA A 1 112 ? 9.012 43.873 20.597 1.00 15.54 112 ALA A N 1
ATOM 771 C CA . ALA A 1 112 ? 10.122 43.161 21.215 1.00 12.95 112 ALA A CA 1
ATOM 772 C C . ALA A 1 112 ? 11.298 43.198 20.273 1.00 10.87 112 ALA A C 1
ATOM 773 O O . ALA A 1 112 ? 11.148 43.152 19.048 1.00 10.00 112 ALA A O 1
ATOM 775 N N . ALA A 1 113 ? 12.502 43.307 20.801 1.00 11.91 113 ALA A N 1
ATOM 776 C CA . ALA A 1 113 ? 13.658 43.292 19.918 1.00 11.70 113 ALA A CA 1
ATOM 777 C C . ALA A 1 113 ? 14.694 42.279 20.378 1.00 10.85 113 ALA A C 1
ATOM 778 O O . ALA A 1 113 ? 14.720 41.813 21.534 1.00 9.81 113 ALA A O 1
ATOM 780 N N . SER A 1 114 ? 15.477 41.916 19.376 1.00 10.77 114 SER A N 1
ATOM 781 C CA . SER A 1 114 ? 16.596 41.022 19.481 1.00 14.97 114 SER A CA 1
ATOM 782 C C . SER A 1 114 ? 16.253 39.693 20.171 1.00 15.80 114 SER A C 1
ATOM 783 O O . SER A 1 114 ? 15.363 38.995 19.672 1.00 20.12 114 SER A O 1
ATOM 786 N N . LEU A 1 115 ? 16.846 39.277 21.285 1.00 17.21 115 LEU A N 1
ATOM 787 C CA . LEU A 1 115 ? 16.571 38.011 21.956 1.00 19.35 115 LEU A CA 1
ATOM 788 C C . LEU A 1 115 ? 15.152 37.930 22.494 1.00 22.26 115 LEU A C 1
ATOM 789 O O . LEU A 1 115 ? 14.568 36.841 22.563 1.00 20.46 115 LEU A O 1
ATOM 794 N N . SER A 1 116 ? 14.569 39.080 22.875 1.00 19.74 116 SER A N 1
ATOM 795 C CA . SER A 1 116 ? 13.222 39.119 23.392 1.00 13.07 116 SER A CA 1
ATOM 796 C C . SER A 1 116 ? 12.243 38.843 22.287 1.00 11.67 116 SER A C 1
ATOM 797 O O . SER A 1 116 ? 11.165 38.354 22.562 1.00 14.98 116 SER A O 1
ATOM 800 N N . ALA A 1 117 ? 12.568 39.110 21.036 1.00 9.13 117 ALA A N 1
ATOM 801 C CA . ALA A 1 117 ? 11.683 38.773 19.971 1.00 8.95 117 ALA A CA 1
ATOM 802 C C . ALA A 1 117 ? 11.606 37.235 19.843 1.00 11.05 117 ALA A C 1
ATOM 803 O O . ALA A 1 117 ? 10.561 36.734 19.467 1.00 10.23 117 ALA A O 1
ATOM 805 N N . ARG A 1 118 ? 12.585 36.392 20.201 1.00 17.10 118 ARG A N 1
ATOM 806 C CA . ARG A 1 118 ? 12.459 34.931 20.097 1.00 9.50 118 ARG A CA 1
ATOM 807 C C . ARG A 1 118 ? 11.456 34.427 21.118 1.00 9.50 118 ARG A C 1
ATOM 808 O O . ARG A 1 118 ? 10.618 33.565 20.849 1.00 6.42 118 ARG A O 1
ATOM 816 N N . VAL A 1 119 ? 11.508 35.028 22.295 1.00 8.26 119 VAL A N 1
ATOM 817 C CA . VAL A 1 119 ? 10.568 34.735 23.361 1.00 11.56 119 VAL A CA 1
ATOM 818 C C . VAL A 1 119 ? 9.140 35.099 22.917 1.00 16.46 119 VAL A C 1
ATOM 819 O O . VAL A 1 119 ? 8.203 34.340 23.180 1.00 14.74 119 VAL A O 1
ATOM 823 N N . ALA A 1 120 ? 8.936 36.238 22.218 1.00 17.88 120 ALA A N 1
ATOM 824 C CA . ALA A 1 120 ? 7.626 36.642 21.710 1.00 15.72 120 ALA A CA 1
ATOM 825 C C . ALA A 1 120 ? 7.105 35.692 20.628 1.00 14.12 120 ALA A C 1
ATOM 826 O O . ALA A 1 120 ? 5.945 35.253 20.721 1.00 11.39 120 ALA A O 1
ATOM 828 N N . TYR A 1 121 ? 7.914 35.327 19.603 1.00 16.84 121 TYR A N 1
ATOM 829 C CA . TYR A 1 121 ? 7.539 34.344 18.563 1.00 14.89 121 TYR A CA 1
ATOM 830 C C . TYR A 1 121 ? 7.142 32.995 19.148 1.00 16.17 121 TYR A C 1
ATOM 831 O O . TYR A 1 121 ? 6.448 32.200 18.523 1.00 21.61 121 TYR A O 1
ATOM 840 N N . GLU A 1 122 ? 7.600 32.712 20.342 1.00 11.96 122 GLU A N 1
ATOM 841 C CA . GLU A 1 122 ? 7.320 31.476 21.016 1.00 17.20 122 GLU A CA 1
ATOM 842 C C . GLU A 1 122 ? 5.892 31.378 21.520 1.00 16.76 122 GLU A C 1
ATOM 843 O O . GLU A 1 122 ? 5.297 30.304 21.614 1.00 21.23 122 GLU A O 1
ATOM 849 N N . VAL A 1 123 ? 5.318 32.490 21.897 1.00 16.76 123 VAL A N 1
ATOM 850 C CA . VAL A 1 123 ? 3.974 32.423 22.419 1.00 15.58 123 VAL A CA 1
ATOM 851 C C . VAL A 1 123 ? 2.946 33.060 21.513 1.00 12.83 123 VAL A C 1
ATOM 852 O O . VAL A 1 123 ? 1.800 33.155 21.941 1.00 15.43 123 VAL A O 1
ATOM 856 N N . ILE A 1 124 ? 3.212 33.419 20.251 1.00 14.20 124 ILE A N 1
ATOM 857 C CA . ILE A 1 124 ? 2.220 34.114 19.468 1.00 16.66 124 ILE A CA 1
ATOM 858 C C . ILE A 1 124 ? 1.067 33.292 18.965 1.00 23.19 124 ILE A C 1
ATOM 859 O O . ILE A 1 124 ? 0.097 33.850 18.417 1.00 18.68 124 ILE A O 1
ATOM 864 N N . SER A 1 125 ? 1.229 31.974 19.034 1.00 26.41 125 SER A N 1
ATOM 865 C CA . SER A 1 125 ? 0.118 31.098 18.724 1.00 30.86 125 SER A CA 1
ATOM 866 C C . SER A 1 125 ? -0.699 30.765 19.951 1.00 31.93 125 SER A C 1
ATOM 867 O O . SER A 1 125 ? -1.733 30.123 19.816 1.00 39.81 125 SER A O 1
ATOM 870 N N . ASP A 1 126 ? -0.275 31.222 21.127 1.00 28.81 126 ASP A N 1
ATOM 871 C CA . ASP A 1 126 ? -0.950 30.941 22.370 1.00 34.09 126 ASP A CA 1
ATOM 872 C C . ASP A 1 126 ? -1.512 32.273 22.911 1.00 36.56 126 ASP A C 1
ATOM 873 O O . ASP A 1 126 ? -2.488 32.271 23.669 1.00 38.09 126 ASP A O 1
ATOM 878 N N . LEU A 1 127 ? -0.923 33.451 22.625 1.00 34.50 127 LEU A N 1
ATOM 879 C CA . LEU A 1 127 ? -1.431 34.674 23.209 1.00 32.02 127 LEU A CA 1
ATOM 880 C C . LEU A 1 127 ? -2.394 35.426 22.338 1.00 32.72 127 LEU A C 1
ATOM 881 O O . LEU A 1 127 ? -2.339 35.400 21.113 1.00 27.27 127 LEU A O 1
ATOM 886 N N . GLU A 1 128 ? -3.284 36.108 23.053 1.00 37.94 128 GLU A N 1
ATOM 887 C CA . GLU A 1 128 ? -4.344 36.920 22.489 1.00 41.76 128 GLU A CA 1
ATOM 888 C C . GLU A 1 128 ? -3.835 38.361 22.409 1.00 35.22 128 GLU A C 1
ATOM 889 O O . GLU A 1 128 ? -4.001 39.175 23.328 1.00 33.79 128 GLU A O 1
ATOM 895 N N . LEU A 1 129 ? -3.153 38.656 21.307 1.00 27.97 129 LEU A N 1
ATOM 896 C CA . LEU A 1 129 ? -2.491 39.940 21.145 1.00 24.62 129 LEU A CA 1
ATOM 897 C C . LEU A 1 129 ? -3.115 40.612 19.970 1.00 20.85 129 LEU A C 1
ATOM 898 O O . LEU A 1 129 ? -3.513 39.875 19.067 1.00 25.12 129 LEU A O 1
ATOM 903 N N . SER A 1 130 ? -3.231 41.940 19.919 1.00 17.71 130 SER A N 1
ATOM 904 C CA . SER A 1 130 ? -3.731 42.587 18.713 1.00 17.61 130 SER A CA 1
ATOM 905 C C . SER A 1 130 ? -2.662 42.654 17.652 1.00 11.76 130 SER A C 1
ATOM 906 O O . SER A 1 130 ? -2.977 42.683 16.470 1.00 15.47 130 SER A O 1
ATOM 909 N N . PHE A 1 131 ? -1.382 42.668 18.011 1.00 13.27 131 PHE A N 1
ATOM 910 C CA . PHE A 1 131 ? -0.312 42.712 17.037 1.00 12.34 131 PHE A CA 1
ATOM 911 C C . PHE A 1 131 ? 0.979 42.516 17.776 1.00 9.96 131 PHE A C 1
ATOM 912 O O . PHE A 1 131 ? 1.063 42.656 19.015 1.00 8.98 131 PHE A O 1
ATOM 920 N N . LEU A 1 132 ? 1.971 42.213 16.953 1.00 10.84 132 LEU A N 1
ATOM 921 C CA . LEU A 1 132 ? 3.332 42.063 17.428 1.00 12.15 132 LEU A CA 1
ATOM 922 C C . LEU A 1 132 ? 4.234 42.858 16.497 1.00 8.99 132 LEU A C 1
ATOM 923 O O . LEU A 1 132 ? 4.128 42.717 15.262 1.00 5.55 132 LEU A O 1
ATOM 928 N N . ILE A 1 133 ? 5.139 43.684 17.033 1.00 10.08 133 ILE A N 1
ATOM 929 C CA . ILE A 1 133 ? 6.124 44.336 16.166 1.00 5.68 133 ILE A CA 1
ATOM 930 C C . ILE A 1 133 ? 7.492 43.865 16.607 1.00 7.50 133 ILE A C 1
ATOM 931 O O . ILE A 1 133 ? 7.745 43.866 17.816 1.00 4.45 133 ILE A O 1
ATOM 936 N N . THR A 1 134 ? 8.419 43.395 15.761 1.00 9.72 134 THR A N 1
ATOM 937 C CA . THR A 1 134 ? 9.732 43.054 16.273 1.00 8.35 134 THR A CA 1
ATOM 938 C C . THR A 1 134 ? 10.786 43.814 15.532 1.00 6.09 134 THR A C 1
ATOM 939 O O . THR A 1 134 ? 10.586 44.204 14.369 1.00 5.05 134 THR A O 1
ATOM 943 N N . ALA A 1 135 ? 11.899 44.056 16.204 1.00 3.47 135 ALA A N 1
ATOM 944 C CA . ALA A 1 135 ? 13.055 44.664 15.511 1.00 14.02 135 ALA A CA 1
ATOM 945 C C . ALA A 1 135 ? 14.277 43.745 15.666 1.00 9.45 135 ALA A C 1
ATOM 946 O O . ALA A 1 135 ? 14.516 43.270 16.777 1.00 3.63 135 ALA A O 1
ATOM 948 N N . VAL A 1 136 ? 15.028 43.512 14.581 1.00 6.94 136 VAL A N 1
ATOM 949 C CA . VAL A 1 136 ? 16.187 42.613 14.489 1.00 9.60 136 VAL A CA 1
ATOM 950 C C . VAL A 1 136 ? 16.020 41.364 15.384 1.00 7.46 136 VAL A C 1
ATOM 951 O O . VAL A 1 136 ? 16.846 40.973 16.205 1.00 6.80 136 VAL A O 1
ATOM 955 N N . GLY A 1 137 ? 14.873 40.710 15.231 1.00 11.17 137 GLY A N 1
ATOM 956 C CA . GLY A 1 137 ? 14.456 39.645 16.116 1.00 10.95 137 GLY A CA 1
ATOM 957 C C . GLY A 1 137 ? 15.111 38.339 15.763 1.00 6.96 137 GLY A C 1
ATOM 958 O O . GLY A 1 137 ? 15.106 38.002 14.591 1.00 3.32 137 GLY A O 1
ATOM 959 N N . VAL A 1 138 ? 15.578 37.594 16.755 1.00 10.86 138 VAL A N 1
ATOM 960 C CA . VAL A 1 138 ? 16.304 36.381 16.452 1.00 12.68 138 VAL A CA 1
ATOM 961 C C . VAL A 1 138 ? 15.319 35.259 16.177 1.00 11.02 138 VAL A C 1
ATOM 962 O O . VAL A 1 138 ? 14.287 35.126 16.830 1.00 13.68 138 VAL A O 1
ATOM 966 N N . VAL A 1 139 ? 15.548 34.588 15.068 1.00 10.20 139 VAL A N 1
ATOM 967 C CA . VAL A 1 139 ? 14.714 33.471 14.666 1.00 6.86 139 VAL A CA 1
ATOM 968 C C . VAL A 1 139 ? 15.453 32.169 14.884 1.00 10.48 139 VAL A C 1
ATOM 969 O O . VAL A 1 139 ? 14.822 31.121 15.043 1.00 10.55 139 VAL A O 1
ATOM 973 N N . ASN A 1 140 ? 16.792 32.204 14.903 1.00 8.87 140 ASN A N 1
ATOM 974 C CA . ASN A 1 140 ? 17.621 31.006 14.987 1.00 7.71 140 ASN A CA 1
ATOM 975 C C . ASN A 1 140 ? 18.570 31.251 16.099 1.00 7.62 140 ASN A C 1
ATOM 976 O O . ASN A 1 140 ? 19.607 31.849 15.843 1.00 11.37 140 ASN A O 1
ATOM 981 N N . LEU A 1 141 ? 18.242 30.912 17.352 1.00 12.09 141 LEU A N 1
ATOM 982 C CA . LEU A 1 141 ? 19.099 31.175 18.480 1.00 7.76 141 LEU A CA 1
ATOM 983 C C . LEU A 1 141 ? 20.513 30.646 18.374 1.00 15.42 141 LEU A C 1
ATOM 984 O O . LEU A 1 141 ? 21.441 31.389 18.695 1.00 12.87 141 LEU A O 1
ATOM 989 N N . ARG A 1 142 ? 20.724 29.362 18.028 1.00 14.70 142 ARG A N 1
ATOM 990 C CA . ARG A 1 142 ? 22.063 28.802 17.945 1.00 14.47 142 ARG A CA 1
ATOM 991 C C . ARG A 1 142 ? 22.955 29.560 16.963 1.00 12.17 142 ARG A C 1
ATOM 992 O O . ARG A 1 142 ? 24.077 29.907 17.336 1.00 19.28 142 ARG A O 1
ATOM 1000 N N . ASP A 1 143 ? 22.534 29.806 15.736 1.00 5.41 143 ASP A N 1
ATOM 1001 C CA . ASP A 1 143 ? 23.265 30.620 14.809 1.00 13.24 143 ASP A CA 1
ATOM 1002 C C . ASP A 1 143 ? 23.531 32.040 15.288 1.00 15.41 143 ASP A C 1
ATOM 1003 O O . ASP A 1 143 ? 24.651 32.512 15.121 1.00 19.22 143 ASP A O 1
ATOM 1008 N N . THR A 1 144 ? 22.576 32.793 15.831 1.00 13.46 144 THR A N 1
ATOM 1009 C CA . THR A 1 144 ? 22.852 34.138 16.342 1.00 14.69 144 THR A CA 1
ATOM 1010 C C . THR A 1 144 ? 23.873 34.081 17.457 1.00 12.41 144 THR A C 1
ATOM 1011 O O . THR A 1 144 ? 24.812 34.871 17.385 1.00 15.24 144 THR A O 1
ATOM 1015 N N . LEU A 1 145 ? 23.756 33.204 18.465 1.00 11.61 145 LEU A N 1
ATOM 1016 C CA . LEU A 1 145 ? 24.711 33.127 19.544 1.00 15.49 145 LEU A CA 1
ATOM 1017 C C . LEU A 1 145 ? 26.102 32.765 19.075 1.00 19.33 145 LEU A C 1
ATOM 1018 O O . LEU A 1 145 ? 27.100 33.218 19.629 1.00 20.79 145 LEU A O 1
ATOM 1023 N N . GLU A 1 146 ? 26.198 31.961 18.037 1.00 18.78 146 GLU A N 1
ATOM 1024 C CA . GLU A 1 146 ? 27.461 31.681 17.417 1.00 19.02 146 GLU A CA 1
ATOM 1025 C C . GLU A 1 146 ? 28.068 32.976 16.869 1.00 22.48 146 GLU A C 1
ATOM 1026 O O . GLU A 1 146 ? 29.226 33.268 17.172 1.00 21.52 146 GLU A O 1
ATOM 1032 N N . LYS A 1 147 ? 27.305 33.746 16.072 1.00 22.66 147 LYS A N 1
ATOM 1033 C CA . LYS A 1 147 ? 27.746 34.995 15.470 1.00 20.71 147 LYS A CA 1
ATOM 1034 C C . LYS A 1 147 ? 28.128 36.057 16.469 1.00 22.05 147 LYS A C 1
ATOM 1035 O O . LYS A 1 147 ? 29.137 36.762 16.339 1.00 23.85 147 LYS A O 1
ATOM 1041 N N . ALA A 1 148 ? 27.335 36.117 17.516 1.00 18.00 148 ALA A N 1
ATOM 1042 C CA . ALA A 1 148 ? 27.619 37.022 18.591 1.00 18.72 148 ALA A CA 1
ATOM 1043 C C . ALA A 1 148 ? 28.839 36.650 19.426 1.00 22.74 148 ALA A C 1
ATOM 1044 O O . ALA A 1 148 ? 29.577 37.524 19.863 1.00 28.37 148 ALA A O 1
ATOM 1046 N N . LEU A 1 149 ? 29.087 35.376 19.730 1.00 23.32 149 LEU A N 1
ATOM 1047 C CA . LEU A 1 149 ? 30.113 34.993 20.692 1.00 16.56 149 LEU A CA 1
ATOM 1048 C C . LEU A 1 149 ? 31.364 34.493 19.982 1.00 12.03 149 LEU A C 1
ATOM 1049 O O . LEU A 1 149 ? 32.360 34.173 20.590 1.00 10.58 149 LEU A O 1
ATOM 1054 N N . GLY A 1 150 ? 31.325 34.344 18.686 1.00 14.15 150 GLY A N 1
ATOM 1055 C CA . GLY A 1 150 ? 32.460 33.917 17.923 1.00 17.60 150 GLY A CA 1
ATOM 1056 C C . GLY A 1 150 ? 32.599 32.406 17.900 1.00 26.06 150 GLY A C 1
ATOM 1057 O O . GLY A 1 150 ? 33.376 31.889 17.096 1.00 30.82 150 GLY A O 1
ATOM 1058 N N . PHE A 1 151 ? 31.869 31.641 18.716 1.00 22.68 151 PHE A N 1
ATOM 1059 C CA . PHE A 1 151 ? 32.000 30.199 18.731 1.00 21.10 151 PHE A CA 1
ATOM 1060 C C . PHE A 1 151 ? 30.617 29.614 18.988 1.00 16.17 151 PHE A C 1
ATOM 1061 O O . PHE A 1 151 ? 29.791 30.220 19.655 1.00 17.46 151 PHE A O 1
ATOM 1069 N N . ASP A 1 152 ? 30.353 28.424 18.465 1.00 17.16 152 ASP A N 1
ATOM 1070 C CA . ASP A 1 152 ? 29.130 27.683 18.715 1.00 12.18 152 ASP A CA 1
ATOM 1071 C C . ASP A 1 152 ? 29.305 26.931 20.025 1.00 10.51 152 ASP A C 1
ATOM 1072 O O . ASP A 1 152 ? 29.665 25.766 20.070 1.00 10.97 152 ASP A O 1
ATOM 1077 N N . TYR A 1 153 ? 29.044 27.564 21.139 1.00 12.96 153 TYR A N 1
ATOM 1078 C CA . TYR A 1 153 ? 29.172 26.919 22.424 1.00 11.80 153 TYR A CA 1
ATOM 1079 C C . TYR A 1 153 ? 28.156 25.802 22.619 1.00 14.05 153 TYR A C 1
ATOM 1080 O O . TYR A 1 153 ? 28.419 24.862 23.369 1.00 13.63 153 TYR A O 1
ATOM 1089 N N . LEU A 1 154 ? 27.018 25.854 21.925 1.00 10.35 154 LEU A N 1
ATOM 1090 C CA . LEU A 1 154 ? 26.049 24.792 22.053 1.00 12.78 154 LEU A CA 1
ATOM 1091 C C . LEU A 1 154 ? 26.567 23.472 21.469 1.00 14.35 154 LEU A C 1
ATOM 1092 O O . LEU A 1 154 ? 25.937 22.460 21.689 1.00 13.98 154 LEU A O 1
ATOM 1097 N N . SER A 1 155 ? 27.683 23.430 20.743 1.00 13.33 155 SER A N 1
ATOM 1098 C CA . SER A 1 155 ? 28.265 22.201 20.230 1.00 15.87 155 SER A CA 1
ATOM 1099 C C . SER A 1 155 ? 29.106 21.532 21.323 1.00 14.91 155 SER A C 1
ATOM 1100 O O . SER A 1 155 ? 29.455 20.364 21.211 1.00 23.54 155 SER A O 1
ATOM 1103 N N . LEU A 1 156 ? 29.427 22.161 22.436 1.00 17.98 156 LEU A N 1
ATOM 1104 C CA . LEU A 1 156 ? 30.287 21.572 23.420 1.00 16.41 156 LEU A CA 1
ATOM 1105 C C . LEU A 1 156 ? 29.518 20.683 24.363 1.00 18.06 156 LEU A C 1
ATOM 1106 O O . LEU A 1 156 ? 28.337 20.914 24.565 1.00 19.27 156 LEU A O 1
ATOM 1111 N N . PRO A 1 157 ? 30.112 19.675 25.013 1.00 21.52 157 PRO A N 1
ATOM 1112 C CA . PRO A 1 157 ? 29.508 18.983 26.130 1.00 22.97 157 PRO A CA 1
ATOM 1113 C C . PRO A 1 157 ? 29.241 20.026 27.188 1.00 23.32 157 PRO A C 1
ATOM 1114 O O . PRO A 1 157 ? 30.118 20.821 27.528 1.00 22.63 157 PRO A O 1
ATOM 1118 N N . ILE A 1 158 ? 28.070 19.965 27.788 1.00 27.20 158 ILE A N 1
ATOM 1119 C CA . ILE A 1 158 ? 27.673 20.902 28.834 1.00 25.21 158 ILE A CA 1
ATOM 1120 C C . ILE A 1 158 ? 28.717 21.149 29.924 1.00 21.59 158 ILE A C 1
ATOM 1121 O O . ILE A 1 158 ? 28.903 22.258 30.453 1.00 15.72 158 ILE A O 1
ATOM 1126 N N . ASP A 1 159 ? 29.502 20.123 30.195 1.00 20.35 159 ASP A N 1
ATOM 1127 C CA . ASP A 1 159 ? 30.489 20.215 31.262 1.00 22.40 159 ASP A CA 1
ATOM 1128 C C . ASP A 1 159 ? 31.815 20.881 30.840 1.00 19.53 159 ASP A C 1
ATOM 1129 O O . ASP A 1 159 ? 32.673 21.155 31.684 1.00 21.34 159 ASP A O 1
ATOM 1134 N N . GLU A 1 160 ? 32.016 21.144 29.554 1.00 15.35 160 GLU A N 1
ATOM 1135 C CA . GLU A 1 160 ? 33.172 21.852 29.037 1.00 13.13 160 GLU A CA 1
ATOM 1136 C C . GLU A 1 160 ? 32.804 23.304 28.753 1.00 20.70 160 GLU A C 1
ATOM 1137 O O . GLU A 1 160 ? 33.453 24.018 27.970 1.00 20.76 160 GLU A O 1
ATOM 1143 N N . LEU A 1 161 ? 31.746 23.802 29.363 1.00 16.26 161 LEU A N 1
ATOM 1144 C CA . LEU A 1 161 ? 31.281 25.138 29.039 1.00 19.21 161 LEU A CA 1
ATOM 1145 C C . LEU A 1 161 ? 32.047 26.101 29.943 1.00 16.23 161 LEU A C 1
ATOM 1146 O O . LEU A 1 161 ? 32.175 25.845 31.160 1.00 20.66 161 LEU A O 1
ATOM 1151 N N . PRO A 1 162 ? 32.558 27.232 29.402 1.00 16.19 162 PRO A N 1
ATOM 1152 C CA . PRO A 1 162 ? 32.994 28.386 30.190 1.00 15.85 162 PRO A CA 1
ATOM 1153 C C . PRO A 1 162 ? 31.936 28.769 31.210 1.00 23.84 162 PRO A C 1
ATOM 1154 O O . PRO A 1 162 ? 30.747 28.588 30.964 1.00 29.52 162 PRO A O 1
ATOM 1158 N N . ASN A 1 163 ? 32.311 29.281 32.366 1.00 31.26 163 ASN A N 1
ATOM 1159 C CA . ASN A 1 163 ? 31.357 29.638 33.410 1.00 36.61 163 ASN A CA 1
ATOM 1160 C C . ASN A 1 163 ? 30.244 30.614 33.022 1.00 35.96 163 ASN A C 1
ATOM 1161 O O . ASN A 1 163 ? 29.097 30.421 33.423 1.00 35.31 163 ASN A O 1
ATOM 1166 N N . ASP A 1 164 ? 30.528 31.653 32.231 1.00 33.60 164 ASP A N 1
ATOM 1167 C CA . ASP A 1 164 ? 29.493 32.534 31.745 1.00 33.97 164 ASP A CA 1
ATOM 1168 C C . ASP A 1 164 ? 29.827 33.024 30.362 1.00 32.81 164 ASP A C 1
ATOM 1169 O O . ASP A 1 164 ? 30.974 32.921 29.923 1.00 31.78 164 ASP A O 1
ATOM 1174 N N . LEU A 1 165 ? 28.803 33.510 29.679 1.00 35.22 165 LEU A N 1
ATOM 1175 C CA . LEU A 1 165 ? 28.883 34.029 28.330 1.00 37.79 165 LEU A CA 1
ATOM 1176 C C . LEU A 1 165 ? 28.454 35.505 28.415 1.00 42.14 165 LEU A C 1
ATOM 1177 O O . LEU A 1 165 ? 27.654 35.896 29.278 1.00 41.06 165 LEU A O 1
ATOM 1182 N N . ASP A 1 166 ? 28.943 36.367 27.522 1.00 43.47 166 ASP A N 1
ATOM 1183 C CA . ASP A 1 166 ? 28.674 37.794 27.577 1.00 44.84 166 ASP A CA 1
ATOM 1184 C C . ASP A 1 166 ? 27.909 38.110 26.304 1.00 44.02 166 ASP A C 1
ATOM 1185 O O . ASP A 1 166 ? 28.513 38.228 25.237 1.00 44.23 166 ASP A O 1
ATOM 1190 N N . PHE A 1 167 ? 26.575 38.167 26.375 1.00 44.40 167 PHE A N 1
ATOM 1191 C CA . PHE A 1 167 ? 25.736 38.438 25.211 1.00 43.35 167 PHE A CA 1
ATOM 1192 C C . PHE A 1 167 ? 25.122 39.749 25.643 1.00 48.65 167 PHE A C 1
ATOM 1193 O O . PHE A 1 167 ? 24.117 39.801 26.374 1.00 48.39 167 PHE A O 1
ATOM 1201 N N . GLU A 1 168 ? 25.760 40.833 25.202 1.00 54.66 168 GLU A N 1
ATOM 1202 C CA . GLU A 1 168 ? 25.332 42.076 25.764 1.00 58.08 168 GLU A CA 1
ATOM 1203 C C . GLU A 1 168 ? 24.100 42.712 25.163 1.00 62.05 168 GLU A C 1
ATOM 1204 O O . GLU A 1 168 ? 23.605 42.505 24.047 1.00 63.26 168 GLU A O 1
ATOM 1210 N N . GLY A 1 169 ? 23.588 42.871 26.381 1.00 65.03 169 GLY A N 1
ATOM 1211 C CA . GLY A 1 169 ? 22.285 43.258 26.824 1.00 67.51 169 GLY A CA 1
ATOM 1212 C C . GLY A 1 169 ? 22.485 42.910 28.303 1.00 70.82 169 GLY A C 1
ATOM 1213 O O . GLY A 1 169 ? 22.264 43.751 29.177 1.00 73.75 169 GLY A O 1
ATOM 1214 N N . HIS A 1 170 ? 23.024 41.707 28.618 1.00 71.42 170 HIS A N 1
ATOM 1215 C CA . HIS A 1 170 ? 23.396 41.252 29.963 1.00 71.54 170 HIS A CA 1
ATOM 1216 C C . HIS A 1 170 ? 24.518 40.185 29.902 1.00 68.67 170 HIS A C 1
ATOM 1217 O O . HIS A 1 170 ? 25.224 40.103 28.898 1.00 66.90 170 HIS A O 1
ATOM 1224 N N . LYS A 1 171 ? 24.790 39.360 30.915 1.00 65.33 171 LYS A N 1
ATOM 1225 C CA . LYS A 1 171 ? 25.821 38.319 30.910 1.00 60.73 171 LYS A CA 1
ATOM 1226 C C . LYS A 1 171 ? 25.092 37.026 31.311 1.00 57.27 171 LYS A C 1
ATOM 1227 O O . LYS A 1 171 ? 24.137 37.102 32.097 1.00 58.43 171 LYS A O 1
ATOM 1233 N N . LEU A 1 172 ? 25.489 35.824 30.881 1.00 49.01 172 LEU A N 1
ATOM 1234 C CA . LEU A 1 172 ? 24.628 34.651 30.999 1.00 39.61 172 LEU A CA 1
ATOM 1235 C C . LEU A 1 172 ? 25.367 33.526 31.670 1.00 34.32 172 LEU A C 1
ATOM 1236 O O . LEU A 1 172 ? 26.509 33.316 31.316 1.00 35.83 172 LEU A O 1
ATOM 1241 N N . GLY A 1 173 ? 24.813 32.825 32.649 1.00 31.40 173 GLY A N 1
ATOM 1242 C CA . GLY A 1 173 ? 25.433 31.639 33.241 1.00 27.65 173 GLY A CA 1
ATOM 1243 C C . GLY A 1 173 ? 25.319 30.509 32.208 1.00 26.22 173 GLY A C 1
ATOM 1244 O O . GLY A 1 173 ? 24.207 30.073 31.896 1.00 22.49 173 GLY A O 1
ATOM 1245 N N . SER A 1 174 ? 26.426 30.006 31.672 1.00 25.64 174 SER A N 1
ATOM 1246 C CA . SER A 1 174 ? 26.416 29.072 30.567 1.00 22.81 174 SER A CA 1
ATOM 1247 C C . SER A 1 174 ? 25.616 27.800 30.726 1.00 23.24 174 SER A C 1
ATOM 1248 O O . SER A 1 174 ? 24.831 27.461 29.844 1.00 21.84 174 SER A O 1
ATOM 1251 N N . GLU A 1 175 ? 25.769 27.068 31.820 1.00 22.77 175 GLU A N 1
ATOM 1252 C CA . GLU A 1 175 ? 25.095 25.786 31.976 1.00 27.03 175 GLU A CA 1
ATOM 1253 C C . GLU A 1 175 ? 23.567 25.854 32.076 1.00 26.03 175 GLU A C 1
ATOM 1254 O O . GLU A 1 175 ? 22.889 25.086 31.398 1.00 23.88 175 GLU A O 1
ATOM 1260 N N . VAL A 1 176 ? 23.059 26.750 32.937 1.00 19.37 176 VAL A N 1
ATOM 1261 C CA . VAL A 1 176 ? 21.640 26.977 33.187 1.00 17.70 176 VAL A CA 1
ATOM 1262 C C . VAL A 1 176 ? 20.972 27.351 31.889 1.00 15.23 176 VAL A C 1
ATOM 1263 O O . VAL A 1 176 ? 20.046 26.686 31.425 1.00 22.11 176 VAL A O 1
ATOM 1267 N N . PHE A 1 177 ? 21.537 28.335 31.221 1.00 12.25 177 PHE A N 1
ATOM 1268 C CA . PHE A 1 177 ? 21.025 28.776 29.941 1.00 7.77 177 PHE A CA 1
ATOM 1269 C C . PHE A 1 177 ? 21.135 27.769 28.830 1.00 13.92 177 PHE A C 1
ATOM 1270 O O . PHE A 1 177 ? 20.183 27.691 28.043 1.00 22.13 177 PHE A O 1
ATOM 1278 N N . VAL A 1 178 ? 22.242 27.037 28.640 1.00 17.32 178 VAL A N 1
ATOM 1279 C CA . VAL A 1 178 ? 22.350 26.077 27.549 1.00 15.69 178 VAL A CA 1
ATOM 1280 C C . VAL A 1 178 ? 21.481 24.853 27.864 1.00 8.78 178 VAL A C 1
ATOM 1281 O O . VAL A 1 178 ? 20.763 24.370 26.978 1.00 8.92 178 VAL A O 1
ATOM 1285 N N . ARG A 1 179 ? 21.375 24.430 29.127 1.00 11.51 179 ARG A N 1
ATOM 1286 C CA . ARG A 1 179 ? 20.518 23.321 29.478 1.00 14.22 179 ARG A CA 1
ATOM 1287 C C . ARG A 1 179 ? 19.077 23.660 29.068 1.00 16.65 179 ARG A C 1
ATOM 1288 O O . ARG A 1 179 ? 18.414 22.861 28.380 1.00 22.71 179 ARG A O 1
ATOM 1296 N N . ASP A 1 180 ? 18.577 24.865 29.372 1.00 15.26 180 ASP A N 1
ATOM 1297 C CA . ASP A 1 180 ? 17.218 25.238 29.021 1.00 8.95 180 ASP A CA 1
ATOM 1298 C C . ASP A 1 180 ? 17.038 25.307 27.531 1.00 7.07 180 ASP A C 1
ATOM 1299 O O . ASP A 1 180 ? 15.945 24.989 27.066 1.00 8.48 180 ASP A O 1
ATOM 1304 N N . CYS A 1 181 ? 18.023 25.745 26.735 1.00 8.28 181 CYS A N 1
ATOM 1305 C CA . CYS A 1 181 ? 17.876 25.764 25.281 1.00 12.21 181 CYS A CA 1
ATOM 1306 C C . CYS A 1 181 ? 17.467 24.423 24.737 1.00 11.58 181 CYS A C 1
ATOM 1307 O O . CYS A 1 181 ? 16.608 24.359 23.857 1.00 13.74 181 CYS A O 1
ATOM 1310 N N . PHE A 1 182 ? 18.131 23.365 25.218 1.00 14.25 182 PHE A N 1
ATOM 1311 C CA . PHE A 1 182 ? 17.927 22.037 24.668 1.00 13.20 182 PHE A CA 1
ATOM 1312 C C . PHE A 1 182 ? 16.656 21.361 25.172 1.00 10.63 182 PHE A C 1
ATOM 1313 O O . PHE A 1 182 ? 15.897 20.769 24.413 1.00 15.34 182 PHE A O 1
ATOM 1321 N N . GLU A 1 183 ? 16.434 21.472 26.466 1.00 6.96 183 GLU A N 1
ATOM 1322 C CA . GLU A 1 183 ? 15.301 20.992 27.193 1.00 8.14 183 GLU A CA 1
ATOM 1323 C C . GLU A 1 183 ? 13.975 21.634 26.840 1.00 14.83 183 GLU A C 1
ATOM 1324 O O . GLU A 1 183 ? 12.910 21.022 27.019 1.00 8.52 183 GLU A O 1
ATOM 1330 N N . HIS A 1 184 ? 13.984 22.929 26.490 1.00 14.49 184 HIS A N 1
ATOM 1331 C CA . HIS A 1 184 ? 12.763 23.550 26.050 1.00 12.74 184 HIS A CA 1
ATOM 1332 C C . HIS A 1 184 ? 12.822 23.938 24.564 1.00 13.60 184 HIS A C 1
ATOM 1333 O O . HIS A 1 184 ? 12.052 24.783 24.091 1.00 12.20 184 HIS A O 1
ATOM 1340 N N . HIS A 1 185 ? 13.734 23.292 23.869 1.00 8.90 185 HIS A N 1
ATOM 1341 C CA . HIS A 1 185 ? 13.880 23.412 22.404 1.00 10.03 185 HIS A CA 1
ATOM 1342 C C . HIS A 1 185 ? 13.793 24.871 21.887 1.00 11.40 185 HIS A C 1
ATOM 1343 O O . HIS A 1 185 ? 12.911 25.221 21.093 1.00 17.45 185 HIS A O 1
ATOM 1350 N N . TRP A 1 186 ? 14.728 25.719 22.310 1.00 13.99 186 TRP A N 1
ATOM 1351 C CA . TRP A 1 186 ? 14.769 27.146 21.872 1.00 8.90 186 TRP A CA 1
ATOM 1352 C C . TRP A 1 186 ? 15.759 27.354 20.732 1.00 14.54 186 TRP A C 1
ATOM 1353 O O . TRP A 1 186 ? 15.897 28.396 20.061 1.00 12.26 186 TRP A O 1
ATOM 1364 N N . ASP A 1 187 ? 16.528 26.303 20.537 1.00 10.72 187 ASP A N 1
ATOM 1365 C CA . ASP A 1 187 ? 17.731 26.430 19.783 1.00 11.65 187 ASP A CA 1
ATOM 1366 C C . ASP A 1 187 ? 17.721 26.536 18.310 1.00 9.51 187 ASP A C 1
ATOM 1367 O O . ASP A 1 187 ? 18.643 27.162 17.815 1.00 10.00 187 ASP A O 1
ATOM 1372 N N . THR A 1 188 ? 16.734 25.996 17.597 1.00 16.06 188 THR A N 1
ATOM 1373 C CA . THR A 1 188 ? 16.775 25.876 16.141 1.00 12.64 188 THR A CA 1
ATOM 1374 C C . THR A 1 188 ? 15.863 26.859 15.432 1.00 12.29 188 THR A C 1
ATOM 1375 O O . THR A 1 188 ? 14.932 27.402 16.032 1.00 15.49 188 THR A O 1
ATOM 1379 N N . LEU A 1 189 ? 16.073 27.041 14.128 1.00 6.82 189 LEU A N 1
ATOM 1380 C CA . LEU A 1 189 ? 15.130 27.780 13.335 1.00 15.64 189 LEU A CA 1
ATOM 1381 C C . LEU A 1 189 ? 13.776 27.050 13.298 1.00 23.10 189 LEU A C 1
ATOM 1382 O O . LEU A 1 189 ? 12.719 27.703 13.316 1.00 29.14 189 LEU A O 1
ATOM 1387 N N . ASP A 1 190 ? 13.737 25.701 13.312 1.00 25.69 190 ASP A N 1
ATOM 1388 C CA . ASP A 1 190 ? 12.486 24.948 13.286 1.00 21.43 190 ASP A CA 1
ATOM 1389 C C . ASP A 1 190 ? 11.627 25.176 14.505 1.00 16.49 190 ASP A C 1
ATOM 1390 O O . ASP A 1 190 ? 10.422 25.273 14.355 1.00 19.53 190 ASP A O 1
ATOM 1395 N N . SER A 1 191 ? 12.183 25.330 15.697 1.00 10.12 191 SER A N 1
ATOM 1396 C CA . SER A 1 191 ? 11.364 25.543 16.840 1.00 12.38 191 SER A CA 1
ATOM 1397 C C . SER A 1 191 ? 10.574 26.830 16.703 1.00 14.06 191 SER A C 1
ATOM 1398 O O . SER A 1 191 ? 9.439 26.883 17.156 1.00 18.72 191 SER A O 1
ATOM 1401 N N . THR A 1 192 ? 11.141 27.819 16.010 1.00 14.26 192 THR A N 1
ATOM 1402 C CA . THR A 1 192 ? 10.509 29.081 15.739 1.00 12.82 192 THR A CA 1
ATOM 1403 C C . THR A 1 192 ? 9.423 28.872 14.714 1.00 16.24 192 THR A C 1
ATOM 1404 O O . THR A 1 192 ? 8.261 29.197 14.976 1.00 22.95 192 THR A O 1
ATOM 1408 N N . LEU A 1 193 ? 9.755 28.312 13.554 1.00 16.15 193 LEU A N 1
ATOM 1409 C CA . LEU A 1 193 ? 8.795 28.124 12.517 1.00 12.26 193 LEU A CA 1
ATOM 1410 C C . LEU A 1 193 ? 7.626 27.281 13.030 1.00 19.42 193 LEU A C 1
ATOM 1411 O O . LEU A 1 193 ? 6.495 27.578 12.652 1.00 22.66 193 LEU A O 1
ATOM 1416 N N . ASP A 1 194 ? 7.787 26.306 13.924 1.00 23.40 194 ASP A N 1
ATOM 1417 C CA . ASP A 1 194 ? 6.643 25.550 14.416 1.00 28.77 194 ASP A CA 1
ATOM 1418 C C . ASP A 1 194 ? 5.709 26.420 15.223 1.00 26.55 194 ASP A C 1
ATOM 1419 O O . ASP A 1 194 ? 4.487 26.286 15.187 1.00 26.38 194 ASP A O 1
ATOM 1424 N N . LYS A 1 195 ? 6.281 27.369 15.928 1.00 26.92 195 LYS A N 1
ATOM 1425 C CA . LYS A 1 195 ? 5.481 28.212 16.789 1.00 26.68 195 LYS A CA 1
ATOM 1426 C C . LYS A 1 195 ? 4.682 29.269 16.070 1.00 22.33 195 LYS A C 1
ATOM 1427 O O . LYS A 1 195 ? 3.532 29.561 16.364 1.00 25.57 195 LYS A O 1
ATOM 1433 N N . VAL A 1 196 ? 5.348 29.850 15.100 1.00 23.85 196 VAL A N 1
ATOM 1434 C CA . VAL A 1 196 ? 4.819 30.951 14.335 1.00 22.41 196 VAL A CA 1
ATOM 1435 C C . VAL A 1 196 ? 3.680 30.530 13.406 1.00 26.30 196 VAL A C 1
ATOM 1436 O O . VAL A 1 196 ? 2.697 31.252 13.249 1.00 28.54 196 VAL A O 1
ATOM 1440 N N . ALA A 1 197 ? 3.814 29.335 12.819 1.00 28.98 197 ALA A N 1
ATOM 1441 C CA . ALA A 1 197 ? 2.928 28.730 11.841 1.00 29.38 197 ALA A CA 1
ATOM 1442 C C . ALA A 1 197 ? 1.422 28.946 11.886 1.00 30.91 197 ALA A C 1
ATOM 1443 O O . ALA A 1 197 ? 0.804 29.412 10.916 1.00 28.44 197 ALA A O 1
ATOM 1445 N N . ASN A 1 198 ? 0.829 28.678 13.049 1.00 32.10 198 ASN A N 1
ATOM 1446 C CA . ASN A 1 198 ? -0.615 28.774 13.210 1.00 35.22 198 ASN A CA 1
ATOM 1447 C C . ASN A 1 198 ? -1.005 30.092 13.863 1.00 36.13 198 ASN A C 1
ATOM 1448 O O . ASN A 1 198 ? -1.985 30.117 14.626 1.00 34.50 198 ASN A O 1
ATOM 1453 N N . THR A 1 199 ? -0.271 31.200 13.725 1.00 30.96 199 THR A N 1
ATOM 1454 C CA . THR A 1 199 ? -0.709 32.390 14.417 1.00 27.78 199 THR A CA 1
ATOM 1455 C C . THR A 1 199 ? -1.721 33.180 13.581 1.00 26.90 199 THR A C 1
ATOM 1456 O O . THR A 1 199 ? -1.856 33.057 12.352 1.00 26.27 199 THR A O 1
ATOM 1460 N N . SER A 1 200 ? -2.486 33.956 14.342 1.00 28.36 200 SER A N 1
ATOM 1461 C CA . SER A 1 200 ? -3.425 34.936 13.791 1.00 33.59 200 SER A CA 1
ATOM 1462 C C . SER A 1 200 ? -3.029 36.400 14.112 1.00 28.70 200 SER A C 1
ATOM 1463 O O . SER A 1 200 ? -3.548 37.334 13.482 1.00 31.00 200 SER A O 1
ATOM 1466 N N . VAL A 1 201 ? -2.059 36.600 15.028 1.00 21.01 201 VAL A N 1
ATOM 1467 C CA . VAL A 1 201 ? -1.560 37.913 15.403 1.00 12.30 201 VAL A CA 1
ATOM 1468 C C . VAL A 1 201 ? -0.892 38.551 14.166 1.00 16.13 201 VAL A C 1
ATOM 1469 O O . VAL A 1 201 ? -0.043 37.925 13.512 1.00 19.62 201 VAL A O 1
ATOM 1473 N N . PRO A 1 202 ? -1.336 39.726 13.685 1.00 13.45 202 PRO A N 1
ATOM 1474 C CA . PRO A 1 202 ? -0.623 40.545 12.709 1.00 15.81 202 PRO A CA 1
ATOM 1475 C C . PRO A 1 202 ? 0.811 40.815 13.207 1.00 9.89 202 PRO A C 1
ATOM 1476 O O . PRO A 1 202 ? 0.986 41.048 14.424 1.00 14.68 202 PRO A O 1
ATOM 1480 N N . LEU A 1 203 ? 1.838 40.842 12.345 1.00 12.72 203 LEU A N 1
ATOM 1481 C CA . LEU A 1 203 ? 3.248 40.986 12.747 1.00 11.53 203 LEU A CA 1
ATOM 1482 C C . LEU A 1 203 ? 3.980 41.899 11.799 1.00 15.08 203 LEU A C 1
ATOM 1483 O O . LEU A 1 203 ? 3.815 41.736 10.585 1.00 15.33 203 LEU A O 1
ATOM 1488 N N . ILE A 1 204 ? 4.737 42.898 12.260 1.00 15.42 204 ILE A N 1
ATOM 1489 C CA . ILE A 1 204 ? 5.600 43.613 11.322 1.00 11.44 204 ILE A CA 1
ATOM 1490 C C . ILE A 1 204 ? 6.973 43.280 11.881 1.00 9.34 204 ILE A C 1
ATOM 1491 O O . ILE A 1 204 ? 7.161 43.252 13.095 1.00 8.63 204 ILE A O 1
ATOM 1496 N N . ALA A 1 205 ? 7.895 42.866 10.997 1.00 10.65 205 ALA A N 1
ATOM 1497 C CA . ALA A 1 205 ? 9.263 42.492 11.316 1.00 8.26 205 ALA A CA 1
ATOM 1498 C C . ALA A 1 205 ? 10.200 43.516 10.712 1.00 6.53 205 ALA A C 1
ATOM 1499 O O . ALA A 1 205 ? 10.158 43.725 9.501 1.00 16.28 205 ALA A O 1
ATOM 1501 N N . PHE A 1 206 ? 10.989 44.222 11.506 1.00 8.80 206 PHE A N 1
ATOM 1502 C CA . PHE A 1 206 ? 11.987 45.126 10.949 1.00 12.55 206 PHE A CA 1
ATOM 1503 C C . PHE A 1 206 ? 13.328 44.393 10.995 1.00 12.06 206 PHE A C 1
ATOM 1504 O O . PHE A 1 206 ? 13.687 43.852 12.059 1.00 11.75 206 PHE A O 1
ATOM 1512 N N . THR A 1 207 ? 14.049 44.234 9.890 1.00 11.44 207 THR A N 1
ATOM 1513 C CA . THR A 1 207 ? 15.392 43.705 9.975 1.00 13.67 207 THR A CA 1
ATOM 1514 C C . THR A 1 207 ? 16.371 44.871 9.763 1.00 14.40 207 THR A C 1
ATOM 1515 O O . THR A 1 207 ? 16.030 45.893 9.141 1.00 13.25 207 THR A O 1
ATOM 1519 N N . ALA A 1 208 ? 17.573 44.842 10.343 1.00 17.63 208 ALA A N 1
ATOM 1520 C CA . ALA A 1 208 ? 18.588 45.851 10.049 1.00 20.91 208 ALA A CA 1
ATOM 1521 C C . ALA A 1 208 ? 19.346 45.380 8.842 1.00 24.49 208 ALA A C 1
ATOM 1522 O O . ALA A 1 208 ? 19.663 44.199 8.647 1.00 28.16 208 ALA A O 1
ATOM 1524 N N . ASN A 1 209 ? 19.577 46.403 8.048 1.00 30.87 209 ASN A N 1
ATOM 1525 C CA . ASN A 1 209 ? 20.300 46.345 6.800 1.00 37.60 209 ASN A CA 1
ATOM 1526 C C . ASN A 1 209 ? 21.621 45.537 6.840 1.00 39.55 209 ASN A C 1
ATOM 1527 O O . ASN A 1 209 ? 21.758 44.486 6.215 1.00 40.66 209 ASN A O 1
ATOM 1532 N N . ASN A 1 210 ? 22.619 45.903 7.639 1.00 42.60 210 ASN A N 1
ATOM 1533 C CA . ASN A 1 210 ? 23.915 45.219 7.737 1.00 40.85 210 ASN A CA 1
ATOM 1534 C C . ASN A 1 210 ? 23.896 44.363 9.004 1.00 36.86 210 ASN A C 1
ATOM 1535 O O . ASN A 1 210 ? 24.801 44.460 9.848 1.00 37.15 210 ASN A O 1
ATOM 1540 N N . ASP A 1 211 ? 22.887 43.503 9.218 1.00 30.65 211 ASP A N 1
ATOM 1541 C CA . ASP A 1 211 ? 22.820 42.719 10.439 1.00 27.91 211 ASP A CA 1
ATOM 1542 C C . ASP A 1 211 ? 23.571 41.403 10.312 1.00 30.02 211 ASP A C 1
ATOM 1543 O O . ASP A 1 211 ? 23.021 40.403 9.889 1.00 32.04 211 ASP A O 1
ATOM 1548 N N . ASP A 1 212 ? 24.807 41.325 10.774 1.00 35.59 212 ASP A N 1
ATOM 1549 C CA . ASP A 1 212 ? 25.594 40.079 10.743 1.00 40.04 212 ASP A CA 1
ATOM 1550 C C . ASP A 1 212 ? 25.104 38.973 11.654 1.00 33.10 212 ASP A C 1
ATOM 1551 O O . ASP A 1 212 ? 25.619 37.869 11.582 1.00 34.13 212 ASP A O 1
ATOM 1556 N N . TRP A 1 213 ? 24.183 39.250 12.564 1.00 25.39 213 TRP A N 1
ATOM 1557 C CA . TRP A 1 213 ? 23.756 38.248 13.506 1.00 18.99 213 TRP A CA 1
ATOM 1558 C C . TRP A 1 213 ? 22.467 37.530 13.232 1.00 19.05 213 TRP A C 1
ATOM 1559 O O . TRP A 1 213 ? 22.236 36.491 13.859 1.00 16.13 213 TRP A O 1
ATOM 1570 N N . VAL A 1 214 ? 21.574 38.143 12.431 1.00 16.53 214 VAL A N 1
ATOM 1571 C CA . VAL A 1 214 ? 20.258 37.575 12.159 1.00 12.45 214 VAL A CA 1
ATOM 1572 C C . VAL A 1 214 ? 20.261 37.456 10.642 1.00 15.47 214 VAL A C 1
ATOM 1573 O O . VAL A 1 214 ? 20.462 38.450 9.927 1.00 17.43 214 VAL A O 1
ATOM 1577 N N . LYS A 1 215 ? 20.152 36.255 10.086 1.00 14.80 215 LYS A N 1
ATOM 1578 C CA . LYS A 1 215 ? 20.167 36.124 8.634 1.00 17.32 215 LYS A CA 1
ATOM 1579 C C . LYS A 1 215 ? 18.806 36.542 8.074 1.00 23.75 215 LYS A C 1
ATOM 1580 O O . LYS A 1 215 ? 17.773 35.949 8.435 1.00 26.93 215 LYS A O 1
ATOM 1586 N N . GLN A 1 216 ? 18.741 37.490 7.123 1.00 26.35 216 GLN A N 1
ATOM 1587 C CA . GLN A 1 216 ? 17.454 38.007 6.660 1.00 30.13 216 GLN A CA 1
ATOM 1588 C C . GLN A 1 216 ? 16.598 36.985 5.936 1.00 28.53 216 GLN A C 1
ATOM 1589 O O . GLN A 1 216 ? 15.369 37.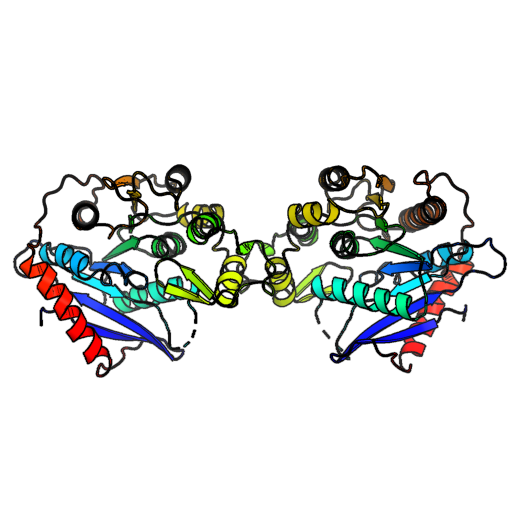037 5.950 1.00 27.10 216 GLN A O 1
ATOM 1595 N N . GLU A 1 217 ? 17.276 36.063 5.278 1.00 26.69 217 GLU A N 1
ATOM 1596 C CA . GLU A 1 217 ? 16.625 34.964 4.613 1.00 29.57 217 GLU A CA 1
ATOM 1597 C C . GLU A 1 217 ? 15.901 34.111 5.622 1.00 25.43 217 GLU A C 1
ATOM 1598 O O . GLU A 1 217 ? 14.812 33.630 5.325 1.00 28.95 217 GLU A O 1
ATOM 1604 N N . GLU A 1 218 ? 16.444 33.938 6.830 1.00 21.91 218 GLU A N 1
ATOM 1605 C CA . GLU A 1 218 ? 15.781 33.160 7.861 1.00 20.40 218 GLU A CA 1
ATOM 1606 C C . GLU A 1 218 ? 14.566 33.910 8.336 1.00 18.23 218 GLU A C 1
ATOM 1607 O O . GLU A 1 218 ? 13.556 33.290 8.639 1.00 18.12 218 GLU A O 1
ATOM 1613 N N . VAL A 1 219 ? 14.567 35.242 8.359 1.00 20.13 219 VAL A N 1
ATOM 1614 C CA . VAL A 1 219 ? 13.389 35.993 8.765 1.00 19.12 219 VAL A CA 1
ATOM 1615 C C . VAL A 1 219 ? 12.286 35.853 7.729 1.00 19.32 219 VAL A C 1
ATOM 1616 O O . VAL A 1 219 ? 11.129 35.611 8.085 1.00 18.19 219 VAL A O 1
ATOM 1620 N N . TYR A 1 220 ? 12.627 35.988 6.446 1.00 19.79 220 TYR A N 1
ATOM 1621 C CA . TYR A 1 220 ? 11.684 35.779 5.373 1.00 22.82 220 TYR A CA 1
ATOM 1622 C C . TYR A 1 220 ? 11.102 34.379 5.458 1.00 26.01 220 TYR A C 1
ATOM 1623 O O . TYR A 1 220 ? 9.889 34.231 5.429 1.00 32.98 220 TYR A O 1
ATOM 1632 N N . ASP A 1 221 ? 11.897 33.332 5.629 1.00 25.72 221 ASP A N 1
ATOM 1633 C CA . ASP A 1 221 ? 11.442 31.973 5.828 1.00 25.22 221 ASP A CA 1
ATOM 1634 C C . ASP A 1 221 ? 10.456 31.834 6.968 1.00 23.43 221 ASP A C 1
ATOM 1635 O O . ASP A 1 221 ? 9.514 31.046 6.869 1.00 21.93 221 ASP A O 1
ATOM 1640 N N . MET A 1 222 ? 10.646 32.528 8.074 1.00 22.57 222 MET A N 1
ATOM 1641 C CA . MET A 1 222 ? 9.724 32.474 9.194 1.00 21.64 222 MET A CA 1
ATOM 1642 C C . MET A 1 222 ? 8.430 33.186 8.825 1.00 23.65 222 MET A C 1
ATOM 1643 O O . MET A 1 222 ? 7.339 32.641 9.033 1.00 22.26 222 MET A O 1
ATOM 1648 N N . LEU A 1 223 ? 8.512 34.331 8.143 1.00 21.21 223 LEU A N 1
ATOM 1649 C CA . LEU A 1 223 ? 7.332 35.065 7.739 1.00 22.23 223 LEU A CA 1
ATOM 1650 C C . LEU A 1 223 ? 6.545 34.199 6.749 1.00 26.76 223 LEU A C 1
ATOM 1651 O O . LEU A 1 223 ? 5.324 34.037 6.830 1.00 27.65 223 LEU A O 1
ATOM 1656 N N . ALA A 1 224 ? 7.254 33.477 5.884 1.00 30.12 224 ALA A N 1
ATOM 1657 C CA . ALA A 1 224 ? 6.659 32.578 4.909 1.00 27.30 224 ALA A CA 1
ATOM 1658 C C . ALA A 1 224 ? 6.031 31.354 5.566 1.00 27.66 224 ALA A C 1
ATOM 1659 O O . ALA A 1 224 ? 5.585 30.450 4.870 1.00 30.12 224 ALA A O 1
ATOM 1661 N N . HIS A 1 225 ? 6.024 31.195 6.882 1.00 26.14 225 HIS A N 1
ATOM 1662 C CA . HIS A 1 225 ? 5.418 30.029 7.484 1.00 27.71 225 HIS A CA 1
ATOM 1663 C C . HIS A 1 225 ? 4.174 30.378 8.217 1.00 29.71 225 HIS A C 1
ATOM 1664 O O . HIS A 1 225 ? 3.475 29.499 8.744 1.00 28.36 225 HIS A O 1
ATOM 1671 N N . ILE A 1 226 ? 3.968 31.688 8.291 1.00 28.71 226 ILE A N 1
ATOM 1672 C CA . ILE A 1 226 ? 2.797 32.201 8.926 1.00 32.82 226 ILE A CA 1
ATOM 1673 C C . ILE A 1 226 ? 1.746 32.023 7.853 1.00 36.83 226 ILE A C 1
ATOM 1674 O O . ILE A 1 226 ? 1.639 32.769 6.865 1.00 37.26 226 ILE A O 1
ATOM 1679 N N . ARG A 1 227 ? 0.976 30.978 8.120 1.00 43.51 227 ARG A N 1
ATOM 1680 C CA . ARG A 1 227 ? -0.076 30.567 7.222 1.00 52.24 227 ARG A CA 1
ATOM 1681 C C . ARG A 1 227 ? -1.215 31.577 7.079 1.00 51.40 227 ARG A C 1
ATOM 1682 O O . ARG A 1 227 ? -1.999 31.408 6.155 1.00 53.81 227 ARG A O 1
ATOM 1690 N N . THR A 1 228 ? -1.374 32.648 7.872 1.00 49.75 228 THR A N 1
ATOM 1691 C CA . THR A 1 228 ? -2.340 33.680 7.527 1.00 47.83 228 THR A CA 1
ATOM 1692 C C . THR A 1 228 ? -1.831 34.642 6.462 1.00 48.25 228 THR A C 1
ATOM 1693 O O . THR A 1 228 ? -2.638 35.386 5.914 1.00 52.01 228 THR A O 1
ATOM 1697 N N . GLY A 1 229 ? -0.522 34.725 6.159 1.00 48.31 229 GLY A N 1
ATOM 1698 C CA . GLY A 1 229 ? 0.027 35.671 5.182 1.00 45.20 229 GLY A CA 1
ATOM 1699 C C . GLY A 1 229 ? -0.240 37.129 5.571 1.00 43.36 229 GLY A C 1
ATOM 1700 O O . GLY A 1 229 ? -0.211 38.049 4.751 1.00 44.27 229 GLY A O 1
ATOM 1701 N N . HIS A 1 230 ? -0.435 37.342 6.876 1.00 41.84 230 HIS A N 1
ATOM 1702 C CA . HIS A 1 230 ? -0.814 38.613 7.461 1.00 38.98 230 HIS A CA 1
ATOM 1703 C C . HIS A 1 230 ? 0.353 39.261 8.232 1.00 34.82 230 HIS A C 1
ATOM 1704 O O . HIS A 1 230 ? 0.289 39.565 9.437 1.00 27.24 230 HIS A O 1
ATOM 1711 N N . CYS A 1 231 ? 1.421 39.548 7.511 1.00 26.73 231 CYS A N 1
ATOM 1712 C CA . CYS A 1 231 ? 2.640 39.979 8.144 1.00 25.18 231 CYS A CA 1
ATOM 1713 C C . CYS A 1 231 ? 3.348 40.916 7.192 1.00 23.15 231 CYS A C 1
ATOM 1714 O O . CYS A 1 231 ? 2.953 41.018 6.026 1.00 23.50 231 CYS A O 1
ATOM 1717 N N . LYS A 1 232 ? 4.368 41.648 7.611 1.00 21.65 232 LYS A N 1
ATOM 1718 C CA . LYS A 1 232 ? 5.127 42.423 6.654 1.00 21.14 232 LYS A CA 1
ATOM 1719 C C . LYS A 1 232 ? 6.561 42.497 7.143 1.00 18.89 232 LYS A C 1
ATOM 1720 O O . LYS A 1 232 ? 6.789 42.400 8.348 1.00 20.99 232 LYS A O 1
ATOM 1726 N N . LEU A 1 233 ? 7.555 42.644 6.290 1.00 18.29 233 LEU A N 1
ATOM 1727 C CA . LEU A 1 233 ? 8.915 42.795 6.739 1.00 21.35 233 LEU A CA 1
ATOM 1728 C C . LEU A 1 233 ? 9.336 44.173 6.260 1.00 19.54 233 LEU A C 1
ATOM 1729 O O . LEU A 1 233 ? 9.000 44.515 5.131 1.00 20.01 233 LEU A O 1
ATOM 1734 N N . TYR A 1 234 ? 10.054 44.983 7.024 1.00 18.96 234 TYR A N 1
ATOM 1735 C CA . TYR A 1 234 ? 10.533 46.275 6.572 1.00 19.89 234 TYR A CA 1
ATOM 1736 C C . TYR A 1 234 ? 11.973 46.351 7.031 1.00 22.15 234 TYR A C 1
ATOM 1737 O O . TYR A 1 234 ? 12.352 45.657 7.981 1.00 28.27 234 TYR A O 1
ATOM 1746 N N . SER A 1 235 ? 12.826 47.176 6.464 1.00 21.78 235 SER A N 1
ATOM 1747 C CA . SER A 1 235 ? 14.214 47.231 6.899 1.00 25.57 235 SER A CA 1
ATOM 1748 C C . SER A 1 235 ? 14.654 48.588 7.410 1.00 23.14 235 SER A C 1
ATOM 1749 O O . SER A 1 235 ? 14.279 49.637 6.875 1.00 25.90 235 SER A O 1
ATOM 1752 N N . LEU A 1 236 ? 15.417 48.554 8.486 1.00 23.98 236 LEU A N 1
ATOM 1753 C CA . LEU A 1 236 ? 16.023 49.722 9.086 1.00 25.49 236 LEU A CA 1
ATOM 1754 C C . LEU A 1 236 ? 17.351 49.948 8.349 1.00 32.29 236 LEU A C 1
ATOM 1755 O O . LEU A 1 236 ? 18.264 49.111 8.237 1.00 34.70 236 LEU A O 1
ATOM 1760 N N . LEU A 1 237 ? 17.367 51.111 7.722 1.00 41.33 237 LEU A N 1
ATOM 1761 C CA . LEU A 1 237 ? 18.482 51.624 6.947 1.00 45.59 237 LEU A CA 1
ATOM 1762 C C . LEU A 1 237 ? 19.793 51.647 7.688 1.00 44.68 237 LEU A C 1
ATOM 1763 O O . LEU A 1 237 ? 19.812 51.912 8.891 1.00 42.57 237 LEU A O 1
ATOM 1768 N N . GLY A 1 238 ? 20.855 51.345 6.949 1.00 44.87 238 GLY A N 1
ATOM 1769 C CA . GLY A 1 238 ? 22.244 51.455 7.413 1.00 48.99 238 GLY A CA 1
ATOM 1770 C C . GLY A 1 238 ? 22.556 51.104 8.876 1.00 50.94 238 GLY A C 1
ATOM 1771 O O . GLY A 1 238 ? 23.451 51.703 9.489 1.00 49.79 238 GLY A O 1
ATOM 1772 N N . SER A 1 239 ? 21.781 50.175 9.440 1.00 48.69 239 SER A N 1
ATOM 1773 C CA . SER A 1 239 ? 21.965 49.773 10.809 1.00 47.21 239 SER A CA 1
ATOM 1774 C C . SER A 1 239 ? 22.600 48.392 10.798 1.00 42.65 239 SER A C 1
ATOM 1775 O O . SER A 1 239 ? 22.469 47.645 9.825 1.00 42.74 239 SER A O 1
ATOM 1778 N N . SER A 1 240 ? 23.277 48.025 11.867 1.00 36.18 240 SER A N 1
ATOM 1779 C CA . SER A 1 240 ? 23.716 46.666 12.027 1.00 30.83 240 SER A CA 1
ATOM 1780 C C . SER A 1 240 ? 22.799 46.135 13.150 1.00 26.23 240 SER A C 1
ATOM 1781 O O . SER A 1 240 ? 21.719 46.693 13.345 1.00 30.35 240 SER A O 1
ATOM 1784 N N . HIS A 1 241 ? 23.106 45.110 13.962 1.00 18.76 241 HIS A N 1
ATOM 1785 C CA . HIS A 1 241 ? 22.211 44.652 15.014 1.00 12.46 241 HIS A CA 1
ATOM 1786 C C . HIS A 1 241 ? 22.114 45.705 16.125 1.00 15.14 241 HIS A C 1
ATOM 1787 O O . HIS A 1 241 ? 21.200 45.668 16.964 1.00 18.99 241 HIS A O 1
ATOM 1794 N N . ASP A 1 242 ? 23.077 46.617 16.229 1.00 11.23 242 ASP A N 1
ATOM 1795 C CA . ASP A 1 242 ? 23.109 47.548 17.342 1.00 15.79 242 ASP A CA 1
ATOM 1796 C C . ASP A 1 242 ? 22.311 48.801 16.999 1.00 13.40 242 ASP A C 1
ATOM 1797 O O . ASP A 1 242 ? 22.699 49.671 16.205 1.00 15.64 242 ASP A O 1
ATOM 1802 N N . LEU A 1 243 ? 21.137 48.832 17.618 1.00 14.42 243 LEU A N 1
ATOM 1803 C CA . LEU A 1 243 ? 20.187 49.907 17.351 1.00 18.62 243 LEU A CA 1
ATOM 1804 C C . LEU A 1 243 ? 20.513 51.190 18.117 1.00 16.05 243 LEU A C 1
ATOM 1805 O O . LEU A 1 243 ? 19.801 52.190 18.004 1.00 14.29 243 LEU A O 1
ATOM 1810 N N . GLY A 1 244 ? 21.576 51.146 18.929 1.00 15.64 244 GLY A N 1
ATOM 1811 C CA . GLY A 1 244 ? 21.998 52.281 19.734 1.00 18.18 244 GLY A CA 1
ATOM 1812 C C . GLY A 1 244 ? 23.415 52.698 19.373 1.00 16.76 244 GLY A C 1
ATOM 1813 O O . GLY A 1 244 ? 24.128 53.304 20.168 1.00 19.39 244 GLY A O 1
ATOM 1814 N N . GLU A 1 245 ? 23.795 52.312 18.164 1.00 18.63 245 GLU A N 1
ATOM 1815 C CA . GLU A 1 245 ? 25.064 52.592 17.523 1.00 20.44 245 GLU A CA 1
ATOM 1816 C C . GLU A 1 245 ? 25.352 54.097 17.444 1.00 21.51 245 GLU A C 1
ATOM 1817 O O . GLU A 1 245 ? 26.480 54.542 17.660 1.00 18.39 245 GLU A O 1
ATOM 1823 N N . ASN A 1 246 ? 24.365 54.916 17.086 1.00 22.46 246 ASN A N 1
ATOM 1824 C CA . ASN A 1 246 ? 24.502 56.365 17.067 1.00 15.40 246 ASN A CA 1
ATOM 1825 C C . ASN A 1 246 ? 23.080 56.931 17.111 1.00 15.27 246 ASN A C 1
ATOM 1826 O O . ASN A 1 246 ? 22.103 56.169 17.131 1.00 14.80 246 ASN A O 1
ATOM 1831 N N . LEU A 1 247 ? 22.888 58.250 17.143 1.00 14.14 247 LEU A N 1
ATOM 1832 C CA . LEU A 1 247 ? 21.569 58.854 17.317 1.00 9.25 247 LEU A CA 1
ATOM 1833 C C . LEU A 1 247 ? 20.709 58.792 16.105 1.00 7.03 247 LEU A C 1
ATOM 1834 O O . LEU A 1 247 ? 19.491 58.829 16.219 1.00 10.27 247 LEU A O 1
ATOM 1839 N N . VAL A 1 248 ? 21.294 58.646 14.929 1.00 11.89 248 VAL A N 1
ATOM 1840 C CA . VAL A 1 248 ? 20.517 58.493 13.725 1.00 12.77 248 VAL A CA 1
ATOM 1841 C C . VAL A 1 248 ? 19.905 57.092 13.603 1.00 15.52 248 VAL A C 1
ATOM 1842 O O . VAL A 1 248 ? 18.739 56.919 13.252 1.00 17.66 248 VAL A O 1
ATOM 1846 N N . VAL A 1 249 ? 20.666 56.054 13.908 1.00 12.96 249 VAL A N 1
ATOM 1847 C CA . VAL A 1 249 ? 20.204 54.692 13.887 1.00 10.82 249 VAL A CA 1
ATOM 1848 C C . VAL A 1 249 ? 19.159 54.564 14.975 1.00 10.62 249 VAL A C 1
ATOM 1849 O O . VAL A 1 249 ? 18.139 53.923 14.716 1.00 12.06 249 VAL A O 1
ATOM 1853 N N . LEU A 1 250 ? 19.336 55.208 16.130 1.00 8.55 250 LEU A N 1
ATOM 1854 C CA . LEU A 1 250 ? 18.384 55.099 17.218 1.00 11.96 250 LEU A CA 1
ATOM 1855 C C . LEU A 1 250 ? 17.033 55.721 16.840 1.00 16.91 250 LEU A C 1
ATOM 1856 O O . LEU A 1 250 ? 15.971 55.089 16.944 1.00 20.23 250 LEU A O 1
ATOM 1861 N N . ARG A 1 251 ? 16.988 56.938 16.297 1.00 16.16 251 ARG A N 1
ATOM 1862 C CA . ARG A 1 251 ? 15.712 57.557 16.029 1.00 14.12 251 ARG A CA 1
ATOM 1863 C C . ARG A 1 251 ? 15.098 56.968 14.790 1.00 14.04 251 ARG A C 1
ATOM 1864 O O . ARG A 1 251 ? 13.872 57.026 14.633 1.00 16.82 251 ARG A O 1
ATOM 1872 N N . ASN A 1 252 ? 15.870 56.368 13.886 1.00 15.29 252 ASN A N 1
ATOM 1873 C CA . ASN A 1 252 ? 15.252 55.647 12.791 1.00 17.54 252 ASN A CA 1
ATOM 1874 C C . ASN A 1 252 ? 14.532 54.406 13.365 1.00 16.25 252 ASN A C 1
ATOM 1875 O O . ASN A 1 252 ? 13.492 53.991 12.849 1.00 17.02 252 ASN A O 1
ATOM 1880 N N . PHE A 1 253 ? 14.982 53.819 14.474 1.00 11.01 253 PHE A N 1
ATOM 1881 C CA . PHE A 1 253 ? 14.282 52.706 15.124 1.00 13.75 253 PHE A CA 1
ATOM 1882 C C . PHE A 1 253 ? 13.027 53.255 15.796 1.00 11.84 253 PHE A C 1
ATOM 1883 O O . PHE A 1 253 ? 11.923 52.754 15.602 1.00 15.40 253 PHE A O 1
ATOM 1891 N N . TYR A 1 254 ? 13.165 54.305 16.574 1.00 14.83 254 TYR A N 1
ATOM 1892 C CA . TYR A 1 254 ? 12.047 54.899 17.256 1.00 12.67 254 TYR A CA 1
ATOM 1893 C C . TYR A 1 254 ? 10.933 55.344 16.348 1.00 14.41 254 TYR A C 1
ATOM 1894 O O . TYR A 1 254 ? 9.755 55.127 16.594 1.00 14.79 254 TYR A O 1
ATOM 1903 N N . GLN A 1 255 ? 11.242 55.977 15.249 1.00 18.66 255 GLN A N 1
ATOM 1904 C CA . GLN A 1 255 ? 10.203 56.477 14.392 1.00 18.01 255 GLN A CA 1
ATOM 1905 C C . GLN A 1 255 ? 9.564 55.314 13.656 1.00 18.97 255 GLN A C 1
ATOM 1906 O O . GLN A 1 255 ? 8.355 55.352 13.464 1.00 22.16 255 GLN A O 1
ATOM 1912 N N . SER A 1 256 ? 10.320 54.290 13.213 1.00 20.74 256 SER A N 1
ATOM 1913 C CA . SER A 1 256 ? 9.785 53.156 12.472 1.00 15.71 256 SER A CA 1
ATOM 1914 C C . SER A 1 256 ? 8.806 52.374 13.290 1.00 12.23 256 SER A C 1
ATOM 1915 O O . SER A 1 256 ? 7.669 52.128 12.878 1.00 14.49 256 SER A O 1
ATOM 1918 N N . VAL A 1 257 ? 9.227 52.027 14.494 1.00 12.22 257 VAL A N 1
ATOM 1919 C CA . VAL A 1 257 ? 8.356 51.285 15.386 1.00 12.72 257 VAL A CA 1
ATOM 1920 C C . VAL A 1 257 ? 7.128 52.107 15.787 1.00 15.30 257 VAL A C 1
ATOM 1921 O O . VAL A 1 257 ? 6.100 51.478 16.064 1.00 13.46 257 VAL A O 1
ATOM 1925 N N . THR A 1 258 ? 7.167 53.469 15.814 1.00 12.80 258 THR A N 1
ATOM 1926 C CA . THR A 1 258 ? 6.018 54.254 16.216 1.00 6.57 258 THR A CA 1
ATOM 1927 C C . THR A 1 258 ? 5.049 54.343 15.074 1.00 7.56 258 THR A C 1
ATOM 1928 O O . THR A 1 258 ? 3.853 54.206 15.301 1.00 10.71 258 THR A O 1
ATOM 1932 N N . LYS A 1 259 ? 5.486 54.486 13.827 1.00 7.41 259 LYS A N 1
ATOM 1933 C CA . LYS A 1 259 ? 4.549 54.481 12.753 1.00 5.61 259 LYS A CA 1
ATOM 1934 C C . LYS A 1 259 ? 3.898 53.119 12.620 1.00 11.89 259 LYS A C 1
ATOM 1935 O O . LYS A 1 259 ? 2.699 53.041 12.355 1.00 14.13 259 LYS A O 1
ATOM 1941 N N . ALA A 1 260 ? 4.616 52.021 12.846 1.00 12.09 260 ALA A N 1
ATOM 1942 C CA . ALA A 1 260 ? 4.039 50.686 12.837 1.00 8.77 260 ALA A CA 1
ATOM 1943 C C . ALA A 1 260 ? 3.051 50.528 13.986 1.00 8.10 260 ALA A C 1
ATOM 1944 O O . ALA A 1 260 ? 1.999 49.919 13.776 1.00 15.16 260 ALA A O 1
ATOM 1946 N N . ALA A 1 261 ? 3.285 51.057 15.198 1.00 7.24 261 ALA A N 1
ATOM 1947 C CA . ALA A 1 261 ? 2.309 50.903 16.226 1.00 7.58 261 ALA A CA 1
ATOM 1948 C C . ALA A 1 261 ? 1.030 51.663 15.881 1.00 15.56 261 ALA A C 1
ATOM 1949 O O . ALA A 1 261 ? -0.091 51.183 16.147 1.00 13.88 261 ALA A O 1
ATOM 1951 N N . ILE A 1 262 ? 1.166 52.804 15.192 1.00 14.41 262 ILE A N 1
ATOM 1952 C CA . ILE A 1 262 ? 0.006 53.606 14.863 1.00 12.01 262 ILE A CA 1
ATOM 1953 C C . ILE A 1 262 ? -0.763 52.936 13.755 1.00 15.28 262 ILE A C 1
ATOM 1954 O O . ILE A 1 262 ? -1.986 52.888 13.850 1.00 19.41 262 ILE A O 1
ATOM 1959 N N . ALA A 1 263 ? -0.087 52.421 12.724 1.00 13.35 263 ALA A N 1
ATOM 1960 C CA . ALA A 1 263 ? -0.762 51.792 11.610 1.00 17.34 263 ALA A CA 1
ATOM 1961 C C . ALA A 1 263 ? -1.524 50.541 12.039 1.00 21.98 263 ALA A C 1
ATOM 1962 O O . ALA A 1 263 ? -2.724 50.376 11.733 1.00 27.70 263 ALA A O 1
ATOM 1964 N N . MET A 1 264 ? -0.838 49.702 12.815 1.00 18.85 264 MET A N 1
ATOM 1965 C CA . MET A 1 264 ? -1.389 48.448 13.285 1.00 19.93 264 MET A CA 1
ATOM 1966 C C . MET A 1 264 ? -2.452 48.672 14.328 1.00 21.23 264 MET A C 1
ATOM 1967 O O . MET A 1 264 ? -3.324 47.824 14.498 1.00 20.79 264 MET A O 1
ATOM 1972 N N . ASP A 1 265 ? -2.454 49.795 15.044 1.00 24.17 265 ASP A N 1
ATOM 1973 C CA . ASP A 1 265 ? -3.526 50.043 15.994 1.00 21.96 265 ASP A CA 1
ATOM 1974 C C . ASP A 1 265 ? -4.832 50.266 15.244 1.00 21.87 265 ASP A C 1
ATOM 1975 O O . ASP A 1 265 ? -5.924 50.120 15.816 1.00 18.75 265 ASP A O 1
ATOM 1980 N N . GLY A 1 266 ? -4.706 50.611 13.966 1.00 23.05 266 GLY A N 1
ATOM 1981 C CA . GLY A 1 266 ? -5.879 50.860 13.164 1.00 28.19 266 GLY A CA 1
ATOM 1982 C C . GLY A 1 266 ? -6.126 49.800 12.122 1.00 28.60 266 GLY A C 1
ATOM 1983 O O . GLY A 1 266 ? -6.818 50.088 11.141 1.00 29.12 266 GLY A O 1
ATOM 1984 N N . GLY A 1 267 ? -5.539 48.605 12.305 1.00 29.63 267 GLY A N 1
ATOM 1985 C CA . GLY A 1 267 ? -5.713 47.459 11.410 1.00 26.83 267 GLY A CA 1
ATOM 1986 C C . GLY A 1 267 ? -4.897 47.490 10.124 1.00 25.89 267 GLY A C 1
ATOM 1987 O O . GLY A 1 267 ? -5.039 46.605 9.285 1.00 26.63 267 GLY A O 1
ATOM 1988 N N . SER A 1 268 ? -4.018 48.460 9.936 1.00 24.73 268 SER A N 1
ATOM 1989 C CA . SER A 1 268 ? -3.212 48.567 8.736 1.00 22.12 268 SER A CA 1
ATOM 1990 C C . SER A 1 268 ? -1.791 48.054 9.010 1.00 21.54 268 SER A C 1
ATOM 1991 O O . SER A 1 268 ? -1.295 47.980 10.142 1.00 21.04 268 SER A O 1
ATOM 1994 N N . LEU A 1 269 ? -1.143 47.677 7.924 1.00 21.51 269 LEU A N 1
ATOM 1995 C CA . LEU A 1 269 ? 0.232 47.192 7.934 1.00 26.29 269 LEU A CA 1
ATOM 1996 C C . LEU A 1 269 ? 1.103 48.154 7.141 1.00 24.31 269 LEU A C 1
ATOM 1997 O O . LEU A 1 269 ? 2.300 47.950 7.102 1.00 22.46 269 LEU A O 1
ATOM 2002 N N . GLU A 1 270 ? 0.544 49.202 6.526 1.00 27.11 270 GLU A N 1
ATOM 2003 C CA . GLU A 1 270 ? 1.266 50.179 5.722 1.00 34.53 270 GLU A CA 1
ATOM 2004 C C . GLU A 1 270 ? 1.684 51.230 6.736 1.00 30.80 270 GLU A C 1
ATOM 2005 O O . GLU A 1 270 ? 0.837 51.739 7.465 1.00 28.13 270 GLU A O 1
ATOM 2011 N N . ILE A 1 271 ? 2.969 51.577 6.839 1.00 31.07 271 ILE A N 1
ATOM 2012 C CA . ILE A 1 271 ? 3.400 52.436 7.938 1.00 27.89 271 ILE A CA 1
ATOM 2013 C C . ILE A 1 271 ? 3.722 53.870 7.616 1.00 28.10 271 ILE A C 1
ATOM 2014 O O . ILE A 1 271 ? 4.257 54.576 8.456 1.00 25.39 271 ILE A O 1
ATOM 2019 N N . ASP A 1 272 ? 3.386 54.319 6.414 1.00 33.43 272 ASP A N 1
ATOM 2020 C CA . ASP A 1 272 ? 3.621 55.685 5.972 1.00 39.99 272 ASP A CA 1
ATOM 2021 C C . ASP A 1 272 ? 2.448 56.453 6.551 1.00 38.10 272 ASP A C 1
ATOM 2022 O O . ASP A 1 272 ? 1.429 56.727 5.923 1.00 39.37 272 ASP A O 1
ATOM 2027 N N . VAL A 1 273 ? 2.619 56.760 7.822 1.00 34.37 273 VAL A N 1
ATOM 2028 C CA . VAL A 1 273 ? 1.578 57.327 8.637 1.00 28.74 273 VAL A CA 1
ATOM 2029 C C . VAL A 1 273 ? 2.171 58.553 9.362 1.00 30.96 273 VAL A C 1
ATOM 2030 O O . VAL A 1 273 ? 3.403 58.728 9.431 1.00 25.90 273 VAL A O 1
ATOM 2034 N N . ASP A 1 274 ? 1.330 59.423 9.913 1.00 29.59 274 ASP A N 1
ATOM 2035 C CA . ASP A 1 274 ? 1.863 60.579 10.618 1.00 33.54 274 ASP A CA 1
ATOM 2036 C C . ASP A 1 274 ? 1.993 60.358 12.091 1.00 25.44 274 ASP A C 1
ATOM 2037 O O . ASP A 1 274 ? 1.150 59.699 12.689 1.00 25.58 274 ASP A O 1
ATOM 2042 N N . PHE A 1 275 ? 3.008 60.992 12.654 1.00 18.90 275 PHE A N 1
ATOM 2043 C CA . PHE A 1 275 ? 3.247 60.850 14.069 1.00 18.33 275 PHE A CA 1
ATOM 2044 C C . PHE A 1 275 ? 3.839 62.142 14.591 1.00 13.44 275 PHE A C 1
ATOM 2045 O O . PHE A 1 275 ? 4.413 62.928 13.845 1.00 16.89 275 PHE A O 1
ATOM 2053 N N . ILE A 1 276 ? 3.738 62.311 15.889 1.00 13.17 276 ILE A N 1
ATOM 2054 C CA . ILE A 1 276 ? 4.316 63.382 16.644 1.00 11.28 276 ILE A CA 1
ATOM 2055 C C . ILE A 1 276 ? 5.640 62.851 17.196 1.00 15.53 276 ILE A C 1
ATOM 2056 O O . ILE A 1 276 ? 5.672 61.822 17.877 1.00 15.64 276 ILE A O 1
ATOM 2061 N N . GLU A 1 277 ? 6.740 63.565 16.962 1.00 14.08 277 GLU A N 1
ATOM 2062 C CA . GLU A 1 277 ? 8.072 63.190 17.415 1.00 15.82 277 GLU A CA 1
ATOM 2063 C C . GLU A 1 277 ? 8.535 63.913 18.678 1.00 17.57 277 GLU A C 1
ATOM 2064 O O . GLU A 1 277 ? 8.442 65.143 18.647 1.00 21.07 277 GLU A O 1
ATOM 2070 N N . PRO A 1 278 ? 9.006 63.327 19.800 1.00 16.20 278 PRO A N 1
ATOM 2071 C CA . PRO A 1 278 ? 9.516 64.106 20.931 1.00 13.22 278 PRO A CA 1
ATOM 2072 C C . PRO A 1 278 ? 10.794 64.833 20.535 1.00 19.34 278 PRO A C 1
ATOM 2073 O O . PRO A 1 278 ? 11.558 64.355 19.674 1.00 18.78 278 PRO A O 1
ATOM 2077 N N . ASP A 1 279 ? 11.039 65.985 21.158 1.00 19.72 279 ASP A N 1
ATOM 2078 C CA . ASP A 1 279 ? 12.271 66.700 20.907 1.00 19.30 279 ASP A CA 1
ATOM 2079 C C . ASP A 1 279 ? 13.305 66.284 21.926 1.00 17.18 279 ASP A C 1
ATOM 2080 O O . ASP A 1 279 ? 12.963 65.611 22.916 1.00 22.02 279 ASP A O 1
ATOM 2085 N N . PHE A 1 280 ? 14.547 66.763 21.822 1.00 14.84 280 PHE A N 1
ATOM 2086 C CA . PHE A 1 280 ? 15.608 66.292 22.695 1.00 7.25 280 PHE A CA 1
ATOM 2087 C C . PHE A 1 280 ? 15.348 66.612 24.141 1.00 15.34 280 PHE A C 1
ATOM 2088 O O . PHE A 1 280 ? 15.680 65.838 25.041 1.00 16.03 280 PHE A O 1
ATOM 2096 N N . GLU A 1 281 ? 14.620 67.684 24.430 1.00 20.27 281 GLU A N 1
ATOM 2097 C CA . GLU A 1 281 ? 14.343 68.024 25.812 1.00 21.04 281 GLU A CA 1
ATOM 2098 C C . GLU A 1 281 ? 13.430 67.007 26.475 1.00 17.53 281 GLU A C 1
ATOM 2099 O O . GLU A 1 281 ? 13.675 66.662 27.635 1.00 17.20 281 GLU A O 1
ATOM 2105 N N . GLN A 1 282 ? 12.401 66.530 25.749 1.00 17.94 282 GLN A N 1
ATOM 2106 C CA . GLN A 1 282 ? 11.425 65.567 26.271 1.00 18.13 282 GLN A CA 1
ATOM 2107 C C . GLN A 1 282 ? 12.183 64.263 26.482 1.00 14.34 282 GLN A C 1
ATOM 2108 O O . GLN A 1 282 ? 12.096 63.629 27.536 1.00 12.82 282 GLN A O 1
ATOM 2114 N N . LEU A 1 283 ? 13.008 63.902 25.502 1.00 11.48 283 LEU A N 1
ATOM 2115 C CA . LEU A 1 283 ? 13.765 62.682 25.628 1.00 12.33 283 LEU A CA 1
ATOM 2116 C C . LEU A 1 283 ? 14.762 62.752 26.756 1.00 15.16 283 LEU A C 1
ATOM 2117 O O . LEU A 1 283 ? 14.950 61.743 27.431 1.00 15.37 283 LEU A O 1
ATOM 2122 N N . THR A 1 284 ? 15.351 63.918 27.077 1.00 19.96 284 THR A N 1
ATOM 2123 C CA . THR A 1 284 ? 16.272 64.060 28.198 1.00 15.39 284 THR A CA 1
ATOM 2124 C C . THR A 1 284 ? 15.544 63.899 29.518 1.00 16.95 284 THR A C 1
ATOM 2125 O O . THR A 1 284 ? 16.091 63.349 30.484 1.00 14.63 284 THR A O 1
ATOM 2129 N N . ILE A 1 285 ? 14.329 64.460 29.595 1.00 20.04 285 ILE A N 1
ATOM 2130 C CA . ILE A 1 285 ? 13.523 64.342 30.804 1.00 21.91 285 ILE A CA 1
ATOM 2131 C C . ILE A 1 285 ? 13.186 62.879 31.016 1.00 15.95 285 ILE A C 1
ATOM 2132 O O . ILE A 1 285 ? 13.409 62.403 32.116 1.00 14.84 285 ILE A O 1
ATOM 2137 N N . ALA A 1 286 ? 12.720 62.147 30.010 1.00 15.06 286 ALA A N 1
ATOM 2138 C CA . ALA A 1 286 ? 12.483 60.710 30.137 1.00 15.06 286 ALA A CA 1
ATOM 2139 C C . ALA A 1 286 ? 13.747 59.956 30.596 1.00 20.75 286 ALA A C 1
ATOM 2140 O O . ALA A 1 286 ? 13.655 59.144 31.525 1.00 26.45 286 ALA A O 1
ATOM 2142 N N . THR A 1 287 ? 14.963 60.197 30.061 1.00 22.93 287 THR A N 1
ATOM 2143 C CA . THR A 1 287 ? 16.204 59.591 30.562 1.00 18.89 287 THR A CA 1
ATOM 2144 C C . THR A 1 287 ? 16.454 59.906 32.029 1.00 21.30 287 THR A C 1
ATOM 2145 O O . THR A 1 287 ? 16.826 59.026 32.799 1.00 24.29 287 THR A O 1
ATOM 2149 N N . VAL A 1 288 ? 16.306 61.127 32.511 1.00 23.33 288 VAL A N 1
ATOM 2150 C CA . VAL A 1 288 ? 16.641 61.403 33.901 1.00 25.14 288 VAL A CA 1
ATOM 2151 C C . VAL A 1 288 ? 15.579 60.921 34.879 1.00 22.90 288 VAL A C 1
ATOM 2152 O O . VAL A 1 288 ? 15.799 60.530 36.026 1.00 21.86 288 VAL A O 1
ATOM 2156 N N . ASN A 1 289 ? 14.376 60.914 34.373 1.00 28.68 289 ASN A N 1
ATOM 2157 C CA . ASN A 1 289 ? 13.207 60.477 35.098 1.00 35.65 289 ASN A CA 1
ATOM 2158 C C . ASN A 1 289 ? 13.320 58.957 35.313 1.00 35.76 289 ASN A C 1
ATOM 2159 O O . ASN A 1 289 ? 12.691 58.409 36.220 1.00 39.55 289 ASN A O 1
ATOM 2164 N N . GLU A 1 290 ? 14.111 58.212 34.534 1.00 32.27 290 GLU A N 1
ATOM 2165 C CA . GLU A 1 290 ? 14.358 56.800 34.795 1.00 33.97 290 GLU A CA 1
ATOM 2166 C C . GLU A 1 290 ? 15.161 56.659 36.075 1.00 35.20 290 GLU A C 1
ATOM 2167 O O . GLU A 1 290 ? 14.854 55.794 36.898 1.00 35.13 290 GLU A O 1
ATOM 2173 N N . ARG A 1 291 ? 16.176 57.483 36.301 1.00 34.78 291 ARG A N 1
ATOM 2174 C CA . ARG A 1 291 ? 16.893 57.389 37.548 1.00 41.45 291 ARG A CA 1
ATOM 2175 C C . ARG A 1 291 ? 15.987 57.642 38.739 1.00 38.64 291 ARG A C 1
ATOM 2176 O O . ARG A 1 291 ? 16.029 56.871 39.689 1.00 39.42 291 ARG A O 1
ATOM 2184 N N . ARG A 1 292 ? 15.125 58.643 38.719 1.00 43.12 292 ARG A N 1
ATOM 2185 C CA . ARG A 1 292 ? 14.125 58.789 39.765 1.00 51.14 292 ARG A CA 1
ATOM 2186 C C . ARG A 1 292 ? 13.272 57.524 39.967 1.00 51.46 292 ARG A C 1
ATOM 2187 O O . ARG A 1 292 ? 13.088 57.099 41.110 1.00 54.11 292 ARG A O 1
ATOM 2195 N N . LEU A 1 293 ? 12.767 56.866 38.915 1.00 50.55 293 LEU A N 1
ATOM 2196 C CA . LEU A 1 293 ? 11.972 55.647 39.025 1.00 49.70 293 LEU A CA 1
ATOM 2197 C C . LEU A 1 293 ? 12.704 54.505 39.686 1.00 52.11 293 LEU A C 1
ATOM 2198 O O . LEU A 1 293 ? 12.085 53.776 40.462 1.00 50.82 293 LEU A O 1
ATOM 2203 N N . LYS A 1 294 ? 14.000 54.325 39.379 1.00 56.09 294 LYS A N 1
ATOM 2204 C CA . LYS A 1 294 ? 14.830 53.265 39.951 1.00 57.95 294 LYS A CA 1
ATOM 2205 C C . LYS A 1 294 ? 14.907 53.377 41.478 1.00 61.71 294 LYS A C 1
ATOM 2206 O O . LYS A 1 294 ? 14.855 52.385 42.218 1.00 62.92 294 LYS A O 1
ATOM 2208 N N . ALA A 1 295 ? 14.996 54.617 41.970 1.00 64.76 295 ALA A N 1
ATOM 2209 C CA . ALA A 1 295 ? 14.994 54.889 43.397 1.00 65.82 295 ALA A CA 1
ATOM 2210 C C . ALA A 1 295 ? 13.604 54.632 43.955 1.00 67.10 295 ALA A C 1
ATOM 2211 O O . ALA A 1 295 ? 13.478 54.024 45.011 1.00 67.98 295 ALA A O 1
ATOM 2213 N N . GLU A 1 296 ? 12.533 55.053 43.281 1.00 69.30 296 GLU A N 1
ATOM 2214 C CA . GLU A 1 296 ? 11.163 54.811 43.724 1.00 72.20 296 GLU A CA 1
ATOM 2215 C C . GLU A 1 296 ? 10.864 53.337 43.973 1.00 72.43 296 GLU A C 1
ATOM 2216 O O . GLU A 1 296 ? 10.404 52.937 45.046 1.00 72.25 296 GLU A O 1
ATOM 2222 N N . ILE A 1 297 ? 11.207 52.516 42.982 1.00 73.21 297 ILE A N 1
ATOM 2223 C CA . ILE A 1 297 ? 10.992 51.091 43.063 1.00 72.75 297 ILE A CA 1
ATOM 2224 C C . ILE A 1 297 ? 11.799 50.466 44.200 1.00 73.62 297 ILE A C 1
ATOM 2225 O O . ILE A 1 297 ? 11.494 49.337 44.581 1.00 74.97 297 ILE A O 1
ATOM 2230 N N . GLU A 1 298 ? 12.773 51.170 44.804 1.00 74.80 298 GLU A N 1
ATOM 2231 C CA . GLU A 1 298 ? 13.524 50.672 45.950 1.00 77.24 298 GLU A CA 1
ATOM 2232 C C . GLU A 1 298 ? 12.514 50.329 47.041 1.00 77.40 298 GLU A C 1
ATOM 2233 O O . GLU A 1 298 ? 12.695 49.340 47.755 1.00 79.11 298 GLU A O 1
ATOM 2239 N N . ASN A 1 299 ? 11.439 51.104 47.208 1.00 77.11 299 ASN A N 1
ATOM 2240 C CA . ASN A 1 299 ? 10.462 50.789 48.234 1.00 76.95 299 ASN A CA 1
ATOM 2241 C C . ASN A 1 299 ? 9.095 50.955 47.623 1.00 76.84 299 ASN A C 1
ATOM 2242 O O . ASN A 1 299 ? 8.520 52.045 47.603 1.00 77.60 299 ASN A O 1
ATOM 2247 N N . ARG A 1 300 ? 8.588 49.876 47.047 1.00 77.04 300 ARG A N 1
ATOM 2248 C CA . ARG A 1 300 ? 7.232 49.842 46.530 1.00 75.15 300 ARG A CA 1
ATOM 2249 C C . ARG A 1 300 ? 6.653 48.533 47.027 1.00 74.17 300 ARG A C 1
ATOM 2250 O O . ARG A 1 300 ? 7.360 47.563 47.318 1.00 73.62 300 ARG A O 1
ATOM 2258 N N . THR A 1 301 ? 5.336 48.547 47.173 1.00 73.63 301 THR A N 1
ATOM 2259 C CA . THR A 1 301 ? 4.577 47.391 47.594 1.00 71.98 301 THR A CA 1
ATOM 2260 C C . THR A 1 301 ? 4.608 46.478 46.376 1.00 69.51 301 THR A C 1
ATOM 2261 O O . THR A 1 301 ? 4.375 46.970 45.262 1.00 71.68 301 THR A O 1
ATOM 2265 N N . PRO A 1 302 ? 4.989 45.201 46.493 1.00 67.65 302 PRO A N 1
ATOM 2266 C CA . PRO A 1 302 ? 4.778 44.219 45.442 1.00 65.72 302 PRO A CA 1
ATOM 2267 C C . PRO A 1 302 ? 3.285 43.980 45.260 1.00 62.02 302 PRO A C 1
ATOM 2268 O O . PRO A 1 302 ? 2.479 44.127 46.185 1.00 60.47 302 PRO A O 1
ATOM 2272 N N . GLU A 1 303 ? 2.917 43.652 44.038 1.00 59.20 303 GLU A N 1
ATOM 2273 C CA . GLU A 1 303 ? 1.562 43.325 43.684 1.00 60.19 303 GLU A CA 1
ATOM 2274 C C . GLU A 1 303 ? 1.690 41.861 43.390 1.00 60.60 303 GLU A C 1
ATOM 2275 O O . GLU A 1 303 ? 2.609 41.458 42.678 1.00 60.95 303 GLU A O 1
ATOM 2281 N N . MET A 1 304 ? 0.824 41.050 43.962 1.00 62.79 304 MET A N 1
ATOM 2282 C CA . MET A 1 304 ? 0.929 39.625 43.754 1.00 67.12 304 MET A CA 1
ATOM 2283 C C . MET A 1 304 ? 0.430 39.274 42.366 1.00 66.95 304 MET A C 1
ATOM 2284 O O . MET A 1 304 ? -0.484 39.907 41.827 1.00 65.53 304 MET A O 1
ATOM 2289 N N . ALA A 1 305 ? 1.135 38.295 41.833 1.00 68.82 305 ALA A N 1
ATOM 2290 C CA . ALA A 1 305 ? 0.908 37.702 40.540 1.00 71.10 305 ALA A CA 1
ATOM 2291 C C . ALA A 1 305 ? 1.632 36.333 40.597 1.00 73.13 305 ALA A C 1
ATOM 2292 O O . ALA A 1 305 ? 2.119 35.848 39.577 1.00 76.56 305 ALA A O 1
ATOM 2295 N N . GLN B 1 4 ? 30.487 -25.785 38.418 1.00 78.71 4 GLN B N 1
ATOM 2296 C CA . GLN B 1 4 ? 30.186 -24.606 37.640 1.00 78.63 4 GLN B CA 1
ATOM 2297 C C . GLN B 1 4 ? 31.215 -24.691 36.525 1.00 78.25 4 GLN B C 1
ATOM 2298 O O . GLN B 1 4 ? 32.197 -25.419 36.732 1.00 79.38 4 GLN B O 1
ATOM 2300 N N . CYS B 1 5 ? 31.014 -24.091 35.345 1.00 77.68 5 CYS B N 1
ATOM 2301 C CA . CYS B 1 5 ? 32.104 -24.007 34.376 1.00 73.33 5 CYS B CA 1
ATOM 2302 C C . CYS B 1 5 ? 33.010 -22.866 34.908 1.00 69.01 5 CYS B C 1
ATOM 2303 O O . CYS B 1 5 ? 32.607 -22.090 35.791 1.00 69.39 5 CYS B O 1
ATOM 2306 N N . LYS B 1 6 ? 34.240 -22.702 34.435 1.00 61.87 6 LYS B N 1
ATOM 2307 C CA . LYS B 1 6 ? 35.177 -21.759 35.028 1.00 55.10 6 LYS B CA 1
ATOM 2308 C C . LYS B 1 6 ? 34.948 -20.245 35.008 1.00 49.75 6 LYS B C 1
ATOM 2309 O O . LYS B 1 6 ? 35.913 -19.510 35.224 1.00 50.27 6 LYS B O 1
ATOM 2311 N N . THR B 1 7 ? 33.744 -19.702 34.802 1.00 42.88 7 THR B N 1
ATOM 2312 C CA . THR B 1 7 ? 33.595 -18.251 34.748 1.00 37.02 7 THR B CA 1
ATOM 2313 C C . THR B 1 7 ? 33.763 -17.620 36.130 1.00 32.31 7 THR B C 1
ATOM 2314 O O . THR B 1 7 ? 33.202 -18.081 37.117 1.00 34.87 7 THR B O 1
ATOM 2318 N N . ILE B 1 8 ? 34.524 -16.558 36.273 1.00 28.68 8 ILE B N 1
ATOM 2319 C CA . ILE B 1 8 ? 34.739 -15.930 37.558 1.00 26.18 8 ILE B CA 1
ATOM 2320 C C . ILE B 1 8 ? 33.937 -14.623 37.597 1.00 26.86 8 ILE B C 1
ATOM 2321 O O . ILE B 1 8 ? 33.924 -13.880 36.606 1.00 27.26 8 ILE B O 1
ATOM 2326 N N . ALA B 1 9 ? 33.270 -14.282 38.692 1.00 24.10 9 ALA B N 1
ATOM 2327 C CA . ALA B 1 9 ? 32.524 -13.038 38.771 1.00 26.39 9 ALA B CA 1
ATOM 2328 C C . ALA B 1 9 ? 33.442 -11.984 39.410 1.00 28.73 9 ALA B C 1
ATOM 2329 O O . ALA B 1 9 ? 34.440 -12.375 40.021 1.00 33.68 9 ALA B O 1
ATOM 2331 N N . HIS B 1 10 ? 33.293 -10.665 39.216 1.00 24.36 10 HIS B N 1
ATOM 2332 C CA . HIS B 1 10 ? 34.101 -9.648 39.890 1.00 20.64 10 HIS B CA 1
ATOM 2333 C C . HIS B 1 10 ? 33.176 -8.476 40.097 1.00 20.65 10 HIS B C 1
ATOM 2334 O O . HIS B 1 10 ? 32.317 -8.225 39.251 1.00 21.77 10 HIS B O 1
ATOM 2341 N N . VAL B 1 11 ? 33.323 -7.715 41.157 1.00 24.97 11 VAL B N 1
ATOM 2342 C CA . VAL B 1 11 ? 32.523 -6.518 41.359 1.00 27.84 11 VAL B CA 1
ATOM 2343 C C . VAL B 1 11 ? 33.548 -5.383 41.399 1.00 29.89 11 VAL B C 1
ATOM 2344 O O . VAL B 1 11 ? 34.437 -5.401 42.257 1.00 29.86 11 VAL B O 1
ATOM 2348 N N . LEU B 1 12 ? 33.514 -4.419 40.482 1.00 28.88 12 LEU B N 1
ATOM 2349 C CA . LEU B 1 12 ? 34.419 -3.280 40.524 1.00 26.26 12 LEU B CA 1
ATOM 2350 C C . LEU B 1 12 ? 33.636 -2.148 41.141 1.00 29.38 12 LEU B C 1
ATOM 2351 O O . LEU B 1 12 ? 32.494 -1.884 40.764 1.00 33.51 12 LEU B O 1
ATOM 2356 N N . ARG B 1 13 ? 34.218 -1.463 42.093 1.00 34.00 13 ARG B N 1
ATOM 2357 C CA . ARG B 1 13 ? 33.553 -0.387 42.760 1.00 39.01 13 ARG B CA 1
ATOM 2358 C C . ARG B 1 13 ? 34.364 0.787 42.304 1.00 39.42 13 ARG B C 1
ATOM 2359 O O . ARG B 1 13 ? 35.590 0.743 42.444 1.00 41.25 13 ARG B O 1
ATOM 2367 N N . VAL B 1 14 ? 33.765 1.797 41.703 1.00 40.89 14 VAL B N 1
ATOM 2368 C CA . VAL B 1 14 ? 34.576 2.948 41.364 1.00 46.08 14 VAL B CA 1
ATOM 2369 C C . VAL B 1 14 ? 34.581 3.922 42.541 1.00 52.06 14 VAL B C 1
ATOM 2370 O O . VAL B 1 14 ? 33.692 3.880 43.409 1.00 50.50 14 VAL B O 1
ATOM 2374 N N . ASN B 1 15 ? 35.533 4.861 42.559 1.00 56.86 15 ASN B N 1
ATOM 2375 C CA . ASN B 1 15 ? 35.721 5.847 43.631 1.00 62.63 15 ASN B CA 1
ATOM 2376 C C . ASN B 1 15 ? 34.524 6.710 44.079 1.00 64.34 15 ASN B C 1
ATOM 2377 O O . ASN B 1 15 ? 34.681 7.585 44.935 1.00 66.40 15 ASN B O 1
ATOM 2382 N N . ASN B 1 16 ? 33.323 6.521 43.532 1.00 63.27 16 ASN B N 1
ATOM 2383 C CA . ASN B 1 16 ? 32.130 7.292 43.883 1.00 62.02 16 ASN B CA 1
ATOM 2384 C C . ASN B 1 16 ? 30.975 6.421 44.382 1.00 59.38 16 ASN B C 1
ATOM 2385 O O . ASN B 1 16 ? 29.811 6.846 44.444 1.00 59.66 16 ASN B O 1
ATOM 2390 N N . GLY B 1 17 ? 31.299 5.172 44.729 1.00 54.30 17 GLY B N 1
ATOM 2391 C CA . GLY B 1 17 ? 30.322 4.242 45.262 1.00 51.45 17 GLY B CA 1
ATOM 2392 C C . GLY B 1 17 ? 29.376 3.676 44.209 1.00 48.85 17 GLY B C 1
ATOM 2393 O O . GLY B 1 17 ? 28.205 3.408 44.493 1.00 49.95 17 GLY B O 1
ATOM 2394 N N . GLN B 1 18 ? 29.819 3.541 42.964 1.00 42.48 18 GLN B N 1
ATOM 2395 C CA . GLN B 1 18 ? 28.986 2.887 41.984 1.00 38.88 18 GLN B CA 1
ATOM 2396 C C . GLN B 1 18 ? 29.653 1.555 41.759 1.00 36.77 18 GLN B C 1
ATOM 2397 O O . GLN B 1 18 ? 30.890 1.477 41.776 1.00 34.53 18 GLN B O 1
ATOM 2403 N N . GLU B 1 19 ? 28.872 0.497 41.666 1.00 32.73 19 GLU B N 1
ATOM 2404 C CA . GLU B 1 19 ? 29.422 -0.789 41.347 1.00 31.01 19 GLU B CA 1
ATOM 2405 C C . GLU B 1 19 ? 29.107 -1.193 39.914 1.00 28.32 19 GLU B C 1
ATOM 2406 O O . GLU B 1 19 ? 28.207 -0.618 39.289 1.00 19.49 19 GLU B O 1
ATOM 2412 N N . LEU B 1 20 ? 29.832 -2.189 39.380 1.00 23.93 20 LEU B N 1
ATOM 2413 C CA . LEU B 1 20 ? 29.692 -2.698 38.018 1.00 23.60 20 LEU B CA 1
ATOM 2414 C C . LEU B 1 20 ? 30.125 -4.145 38.073 1.00 20.29 20 LEU B C 1
ATOM 2415 O O . LEU B 1 20 ? 31.102 -4.457 38.741 1.00 17.65 20 LEU B O 1
ATOM 2420 N N . HIS B 1 21 ? 29.478 -5.053 37.368 1.00 24.20 21 HIS B N 1
ATOM 2421 C CA . HIS B 1 21 ? 29.778 -6.482 37.466 1.00 22.09 21 HIS B CA 1
ATOM 2422 C C . HIS B 1 21 ? 30.486 -6.975 36.221 1.00 19.65 21 HIS B C 1
ATOM 2423 O O . HIS B 1 21 ? 30.008 -6.642 35.125 1.00 21.84 21 HIS B O 1
ATOM 2430 N N . VAL B 1 22 ? 31.542 -7.781 36.354 1.00 16.32 22 VAL B N 1
ATOM 2431 C CA . VAL B 1 22 ? 32.323 -8.258 35.215 1.00 13.06 22 VAL B CA 1
ATOM 2432 C C . VAL B 1 22 ? 32.313 -9.776 35.319 1.00 18.91 22 VAL B C 1
ATOM 2433 O O . VAL B 1 22 ? 32.508 -10.328 36.420 1.00 24.14 22 VAL B O 1
ATOM 2437 N N . TRP B 1 23 ? 32.134 -10.505 34.227 1.00 18.93 23 TRP B N 1
ATOM 2438 C CA . TRP B 1 23 ? 32.054 -11.970 34.246 1.00 20.05 23 TRP B CA 1
ATOM 2439 C C . TRP B 1 23 ? 33.171 -12.423 33.347 1.00 16.83 23 TRP B C 1
ATOM 2440 O O . TRP B 1 23 ? 33.133 -12.078 32.157 1.00 17.28 23 TRP B O 1
ATOM 2451 N N . GLU B 1 24 ? 34.097 -13.217 33.865 1.00 15.66 24 GLU B N 1
ATOM 2452 C CA . GLU B 1 24 ? 35.281 -13.598 33.134 1.00 15.21 24 GLU B CA 1
ATOM 2453 C C . GLU B 1 24 ? 35.282 -15.051 32.724 1.00 13.83 24 GLU B C 1
ATOM 2454 O O . GLU B 1 24 ? 35.159 -15.882 33.605 1.00 13.59 24 GLU B O 1
ATOM 2460 N N . THR B 1 25 ? 35.462 -15.405 31.457 1.00 15.52 25 THR B N 1
ATOM 2461 C CA . THR B 1 25 ? 35.580 -16.783 31.021 1.00 17.22 25 THR B CA 1
ATOM 2462 C C . THR B 1 25 ? 36.978 -16.994 30.420 1.00 16.20 25 THR B C 1
ATOM 2463 O O . THR B 1 25 ? 37.390 -16.337 29.465 1.00 14.60 25 THR B O 1
ATOM 2467 N N . PRO B 1 26 ? 37.838 -17.825 31.007 1.00 18.78 26 PRO B N 1
ATOM 2468 C CA . PRO B 1 26 ? 39.157 -18.131 30.466 1.00 17.24 26 PRO B CA 1
ATOM 2469 C C . PRO B 1 26 ? 39.042 -18.982 29.192 1.00 18.35 26 PRO B C 1
ATOM 2470 O O . PRO B 1 26 ? 37.975 -19.557 28.951 1.00 22.34 26 PRO B O 1
ATOM 2474 N N . PRO B 1 27 ? 40.046 -19.049 28.300 1.00 16.40 27 PRO B N 1
ATOM 2475 C CA . PRO B 1 27 ? 40.014 -19.875 27.103 1.00 17.41 27 PRO B CA 1
ATOM 2476 C C . PRO B 1 27 ? 40.012 -21.364 27.399 1.00 23.56 27 PRO B C 1
ATOM 2477 O O . PRO B 1 27 ? 40.429 -21.836 28.465 1.00 30.30 27 PRO B O 1
ATOM 2481 N N . LYS B 1 28 ? 39.568 -22.159 26.450 1.00 30.73 28 LYS B N 1
ATOM 2482 C CA . LYS B 1 28 ? 39.689 -23.583 26.629 1.00 37.04 28 LYS B CA 1
ATOM 2483 C C . LYS B 1 28 ? 41.155 -23.960 26.472 1.00 40.01 28 LYS B C 1
ATOM 2484 O O . LYS B 1 28 ? 41.943 -23.429 25.695 1.00 37.69 28 LYS B O 1
ATOM 2490 N N . GLU B 1 29 ? 41.463 -24.937 27.288 1.00 44.22 29 GLU B N 1
ATOM 2491 C CA . GLU B 1 29 ? 42.786 -25.473 27.432 1.00 48.16 29 GLU B CA 1
ATOM 2492 C C . GLU B 1 29 ? 43.629 -25.826 26.218 1.00 48.00 29 GLU B C 1
ATOM 2493 O O . GLU B 1 29 ? 44.741 -25.323 26.054 1.00 50.00 29 GLU B O 1
ATOM 2499 N N . ASN B 1 30 ? 43.138 -26.658 25.317 1.00 43.00 30 ASN B N 1
ATOM 2500 C CA . ASN B 1 30 ? 44.050 -27.124 24.304 1.00 39.95 30 ASN B CA 1
ATOM 2501 C C . ASN B 1 30 ? 43.652 -26.591 22.974 1.00 37.35 30 ASN B C 1
ATOM 2502 O O . ASN B 1 30 ? 43.396 -27.350 22.032 1.00 40.26 30 ASN B O 1
ATOM 2507 N N . VAL B 1 31 ? 43.497 -25.277 22.878 1.00 32.27 31 VAL B N 1
ATOM 2508 C CA . VAL B 1 31 ? 43.170 -24.705 21.582 1.00 28.99 31 VAL B CA 1
ATOM 2509 C C . VAL B 1 31 ? 44.290 -23.700 21.330 1.00 26.01 31 VAL B C 1
ATOM 2510 O O . VAL B 1 31 ? 44.936 -23.304 22.307 1.00 20.61 31 VAL B O 1
ATOM 2514 N N . PRO B 1 32 ? 44.598 -23.315 20.075 1.00 20.52 32 PRO B N 1
ATOM 2515 C CA . PRO B 1 32 ? 45.621 -22.342 19.749 1.00 22.95 32 PRO B CA 1
ATOM 2516 C C . PRO B 1 32 ? 45.401 -21.013 20.462 1.00 25.26 32 PRO B C 1
ATOM 2517 O O . PRO B 1 32 ? 44.273 -20.576 20.751 1.00 27.53 32 PRO B O 1
ATOM 2521 N N . PHE B 1 33 ? 46.554 -20.400 20.744 1.00 23.14 33 PHE B N 1
ATOM 2522 C CA . PHE B 1 33 ? 46.634 -19.114 21.451 1.00 17.41 33 PHE B CA 1
ATOM 2523 C C . PHE B 1 33 ? 45.967 -17.997 20.677 1.00 12.47 33 PHE B C 1
ATOM 2524 O O . PHE B 1 33 ? 46.111 -17.888 19.446 1.00 12.23 33 PHE B O 1
ATOM 2532 N N . LYS B 1 34 ? 45.288 -17.140 21.447 1.00 9.91 34 LYS B N 1
ATOM 2533 C CA . LYS B 1 34 ? 44.686 -15.965 20.870 1.00 5.01 34 LYS B CA 1
ATOM 2534 C C . LYS B 1 34 ? 45.289 -14.763 21.576 1.00 4.41 34 LYS B C 1
ATOM 2535 O O . LYS B 1 34 ? 45.308 -14.593 22.804 1.00 6.63 34 LYS B O 1
ATOM 2541 N N . ASN B 1 35 ? 45.786 -13.871 20.732 1.00 7.87 35 ASN B N 1
ATOM 2542 C CA . ASN B 1 35 ? 46.493 -12.705 21.229 1.00 12.47 35 ASN B CA 1
ATOM 2543 C C . ASN B 1 35 ? 45.629 -11.685 21.981 1.00 10.95 35 ASN B C 1
ATOM 2544 O O . ASN B 1 35 ? 46.016 -11.162 23.007 1.00 12.79 35 ASN B O 1
ATOM 2549 N N . ASN B 1 36 ? 44.366 -11.528 21.630 1.00 12.43 36 ASN B N 1
ATOM 2550 C CA . ASN B 1 36 ? 43.532 -10.470 22.189 1.00 9.57 36 ASN B CA 1
ATOM 2551 C C . ASN B 1 36 ? 42.559 -11.010 23.207 1.00 7.23 36 ASN B C 1
ATOM 2552 O O . ASN B 1 36 ? 42.047 -12.108 22.970 1.00 14.59 36 ASN B O 1
ATOM 2557 N N . THR B 1 37 ? 42.458 -10.330 24.356 1.00 6.59 37 THR B N 1
ATOM 2558 C CA . THR B 1 37 ? 41.409 -10.523 25.333 1.00 11.45 37 THR B CA 1
ATOM 2559 C C . THR B 1 37 ? 40.151 -9.905 24.711 1.00 14.91 37 THR B C 1
ATOM 2560 O O . THR B 1 37 ? 40.295 -8.963 23.911 1.00 15.59 37 THR B O 1
ATOM 2564 N N . ILE B 1 38 ? 38.923 -10.363 24.973 1.00 14.59 38 ILE B N 1
ATOM 2565 C CA . ILE B 1 38 ? 37.757 -9.748 24.352 1.00 11.36 38 ILE B CA 1
ATOM 2566 C C . ILE B 1 38 ? 36.875 -9.181 25.437 1.00 9.03 38 ILE B C 1
ATOM 2567 O O . ILE B 1 38 ? 36.709 -9.821 26.468 1.00 15.31 38 ILE B O 1
ATOM 2572 N N . LEU B 1 39 ? 36.436 -7.935 25.286 1.00 12.87 39 LEU B N 1
ATOM 2573 C CA . LEU B 1 39 ? 35.432 -7.312 26.158 1.00 9.68 39 LEU B CA 1
ATOM 2574 C C . LEU B 1 39 ? 34.106 -7.360 25.363 1.00 8.55 39 LEU B C 1
ATOM 2575 O O . LEU B 1 39 ? 34.114 -7.213 24.122 1.00 7.43 39 LEU B O 1
ATOM 2580 N N . ILE B 1 40 ? 32.968 -7.619 26.023 1.00 7.66 40 ILE B N 1
ATOM 2581 C CA . ILE B 1 40 ? 31.647 -7.708 25.422 1.00 5.59 40 ILE B CA 1
ATOM 2582 C C . ILE B 1 40 ? 30.750 -6.824 26.290 1.00 7.76 40 ILE B C 1
ATOM 2583 O O . ILE B 1 40 ? 30.625 -7.029 27.504 1.00 7.56 40 ILE B O 1
ATOM 2588 N N . ALA B 1 41 ? 30.138 -5.806 25.705 1.00 8.85 41 ALA B N 1
ATOM 2589 C CA . ALA B 1 41 ? 29.250 -4.932 26.452 1.00 8.72 41 ALA B CA 1
ATOM 2590 C C . ALA B 1 41 ? 27.984 -5.756 26.625 1.00 8.68 41 ALA B C 1
ATOM 2591 O O . ALA B 1 41 ? 27.317 -6.020 25.617 1.00 8.28 41 ALA B O 1
ATOM 2593 N N . SER B 1 42 ? 27.629 -6.191 27.829 1.00 10.30 42 SER B N 1
ATOM 2594 C CA . SER B 1 42 ? 26.502 -7.084 27.942 1.00 15.80 42 SER B CA 1
ATOM 2595 C C . SER B 1 42 ? 25.365 -6.567 28.824 1.00 19.13 42 SER B C 1
ATOM 2596 O O . SER B 1 42 ? 24.378 -7.275 29.092 1.00 22.03 42 SER B O 1
ATOM 2599 N N . GLY B 1 43 ? 25.424 -5.296 29.232 1.00 23.86 43 GLY B N 1
ATOM 2600 C CA . GLY B 1 43 ? 24.425 -4.693 30.107 1.00 26.09 43 GLY B CA 1
ATOM 2601 C C . GLY B 1 43 ? 23.020 -4.792 29.550 1.00 32.65 43 GLY B C 1
ATOM 2602 O O . GLY B 1 43 ? 22.104 -5.307 30.198 1.00 41.10 43 GLY B O 1
ATOM 2603 N N . PHE B 1 44 ? 22.823 -4.413 28.299 1.00 33.93 44 PHE B N 1
ATOM 2604 C CA . PHE B 1 44 ? 21.483 -4.454 27.729 1.00 35.74 44 PHE B CA 1
ATOM 2605 C C . PHE B 1 44 ? 21.101 -5.807 27.112 1.00 34.20 44 PHE B C 1
ATOM 2606 O O . PHE B 1 44 ? 20.241 -5.881 26.224 1.00 36.67 44 PHE B O 1
ATOM 2614 N N . ALA B 1 45 ? 21.671 -6.923 27.547 1.00 26.71 45 ALA B N 1
ATOM 2615 C CA . ALA B 1 45 ? 21.446 -8.128 26.805 1.00 25.42 45 ALA B CA 1
ATOM 2616 C C . ALA B 1 45 ? 20.658 -9.183 27.537 1.00 29.59 45 ALA B C 1
ATOM 2617 O O . ALA B 1 45 ? 20.891 -10.371 27.355 1.00 25.38 45 ALA B O 1
ATOM 2619 N N . ARG B 1 46 ? 19.675 -8.779 28.346 1.00 36.79 46 ARG B N 1
ATOM 2620 C CA . ARG B 1 46 ? 18.841 -9.672 29.149 1.00 42.63 46 ARG B CA 1
ATOM 2621 C C . ARG B 1 46 ? 18.209 -10.756 28.293 1.00 39.86 46 ARG B C 1
ATOM 2622 O O . ARG B 1 46 ? 18.334 -11.958 28.552 1.00 40.48 46 ARG B O 1
ATOM 2630 N N . ARG B 1 47 ? 17.628 -10.290 27.200 1.00 35.86 47 ARG B N 1
ATOM 2631 C CA . ARG B 1 47 ? 16.963 -11.189 26.293 1.00 37.51 47 ARG B CA 1
ATOM 2632 C C . ARG B 1 47 ? 17.934 -12.099 25.565 1.00 34.34 47 ARG B C 1
ATOM 2633 O O . ARG B 1 47 ? 17.543 -13.117 25.005 1.00 36.62 47 ARG B O 1
ATOM 2641 N N . MET B 1 48 ? 19.214 -11.731 25.570 1.00 30.69 48 MET B N 1
ATOM 2642 C CA . MET B 1 48 ? 20.291 -12.480 24.944 1.00 24.16 48 MET B CA 1
ATOM 2643 C C . MET B 1 48 ? 21.031 -13.287 25.996 1.00 19.43 48 MET B C 1
ATOM 2644 O O . MET B 1 48 ? 22.204 -13.660 25.815 1.00 18.54 48 MET B O 1
ATOM 2649 N N . ASP B 1 49 ? 20.416 -13.492 27.151 1.00 17.87 49 ASP B N 1
ATOM 2650 C CA . ASP B 1 49 ? 21.024 -14.189 28.273 1.00 19.52 49 ASP B CA 1
ATOM 2651 C C . ASP B 1 49 ? 22.420 -13.619 28.562 1.00 20.18 49 ASP B C 1
ATOM 2652 O O . ASP B 1 49 ? 23.426 -14.311 28.785 1.00 17.03 49 ASP B O 1
ATOM 2657 N N . HIS B 1 50 ? 22.491 -12.278 28.502 1.00 17.51 50 HIS B N 1
ATOM 2658 C CA . HIS B 1 50 ? 23.699 -11.500 28.812 1.00 14.40 50 HIS B CA 1
ATOM 2659 C C . HIS B 1 50 ? 24.949 -12.018 28.146 1.00 17.61 50 HIS B C 1
ATOM 2660 O O . HIS B 1 50 ? 26.049 -11.943 28.701 1.00 21.64 50 HIS B O 1
ATOM 2667 N N . PHE B 1 51 ? 24.729 -12.540 26.947 1.00 16.91 51 PHE B N 1
ATOM 2668 C CA . PHE B 1 51 ? 25.751 -13.055 26.086 1.00 15.86 51 PHE B CA 1
ATOM 2669 C C . PHE B 1 51 ? 26.584 -14.245 26.605 1.00 15.13 51 PHE B C 1
ATOM 2670 O O . PHE B 1 51 ? 27.703 -14.483 26.118 1.00 9.71 51 PHE B O 1
ATOM 2678 N N . ALA B 1 52 ? 26.002 -15.042 27.516 1.00 14.16 52 ALA B N 1
ATOM 2679 C CA . ALA B 1 52 ? 26.624 -16.252 28.042 1.00 16.23 52 ALA B CA 1
ATOM 2680 C C . ALA B 1 52 ? 27.044 -17.235 26.964 1.00 14.61 52 ALA B C 1
ATOM 2681 O O . ALA B 1 52 ? 28.132 -17.814 27.029 1.00 14.73 52 ALA B O 1
ATOM 2683 N N . GLY B 1 53 ? 26.260 -17.440 25.913 1.00 16.71 53 GLY B N 1
ATOM 2684 C CA . GLY B 1 53 ? 26.649 -18.383 24.879 1.00 9.52 53 GLY B CA 1
ATOM 2685 C C . GLY B 1 53 ? 27.650 -17.844 23.897 1.00 12.45 53 GLY B C 1
ATOM 2686 O O . GLY B 1 53 ? 28.312 -18.620 23.210 1.00 10.48 53 GLY B O 1
ATOM 2687 N N . LEU B 1 54 ? 27.799 -16.514 23.755 1.00 16.75 54 LEU B N 1
ATOM 2688 C CA . LEU B 1 54 ? 28.771 -15.957 22.814 1.00 13.63 54 LEU B CA 1
ATOM 2689 C C . LEU B 1 54 ? 30.124 -16.119 23.469 1.00 11.23 54 LEU B C 1
ATOM 2690 O O . LEU B 1 54 ? 31.088 -16.465 22.794 1.00 9.63 54 LEU B O 1
ATOM 2695 N N . ALA B 1 55 ? 30.183 -15.951 24.789 1.00 6.57 55 ALA B N 1
ATOM 2696 C CA . ALA B 1 55 ? 31.377 -16.164 25.551 1.00 7.92 55 ALA B CA 1
ATOM 2697 C C . ALA B 1 55 ? 31.741 -17.620 25.334 1.00 14.71 55 ALA B C 1
ATOM 2698 O O . ALA B 1 55 ? 32.905 -17.888 25.008 1.00 16.01 55 ALA B O 1
ATOM 2700 N N . GLU B 1 56 ? 30.784 -18.570 25.438 1.00 13.60 56 GLU B N 1
ATOM 2701 C CA . GLU B 1 56 ? 31.058 -19.978 25.235 1.00 7.57 56 GLU B CA 1
ATOM 2702 C C . GLU B 1 56 ? 31.696 -20.227 23.900 1.00 6.15 56 GLU B C 1
ATOM 2703 O O . GLU B 1 56 ? 32.789 -20.781 23.838 1.00 11.49 56 GLU B O 1
ATOM 2709 N N . TYR B 1 57 ? 31.085 -19.730 22.840 1.00 7.06 57 TYR B N 1
ATOM 2710 C CA . TYR B 1 57 ? 31.608 -19.838 21.515 1.00 4.39 57 TYR B CA 1
ATOM 2711 C C . TYR B 1 57 ? 33.021 -19.337 21.435 1.00 10.06 57 TYR B C 1
ATOM 2712 O O . TYR B 1 57 ? 33.916 -19.979 20.869 1.00 8.43 57 TYR B O 1
ATOM 2721 N N . LEU B 1 58 ? 33.251 -18.173 22.030 1.00 8.70 58 LEU B N 1
ATOM 2722 C CA . LEU B 1 58 ? 34.559 -17.520 21.937 1.00 8.83 58 LEU B CA 1
ATOM 2723 C C . LEU B 1 58 ? 35.651 -18.192 22.751 1.00 2.99 58 LEU B C 1
ATOM 2724 O O . LEU B 1 58 ? 36.736 -18.365 22.189 1.00 8.59 58 LEU B O 1
ATOM 2729 N N . SER B 1 59 ? 35.418 -18.635 23.983 1.00 3.68 59 SER B N 1
ATOM 2730 C CA . SER B 1 59 ? 36.439 -19.257 24.778 1.00 9.74 59 SER B CA 1
ATOM 2731 C C . SER B 1 59 ? 36.661 -20.659 24.234 1.00 16.31 59 SER B C 1
ATOM 2732 O O . SER B 1 59 ? 37.793 -21.152 24.243 1.00 16.73 59 SER B O 1
ATOM 2735 N N . THR B 1 60 ? 35.650 -21.327 23.662 1.00 18.81 60 THR B N 1
ATOM 2736 C CA . THR B 1 60 ? 35.869 -22.642 23.082 1.00 19.59 60 THR B CA 1
ATOM 2737 C C . THR B 1 60 ? 36.848 -22.478 21.907 1.00 18.39 60 THR B C 1
ATOM 2738 O O . THR B 1 60 ? 37.488 -23.453 21.484 1.00 15.33 60 THR B O 1
ATOM 2742 N N . ASN B 1 61 ? 37.067 -21.240 21.438 1.00 9.74 61 ASN B N 1
ATOM 2743 C CA . ASN B 1 61 ? 38.007 -21.019 20.353 1.00 12.20 61 ASN B CA 1
ATOM 2744 C C . ASN B 1 61 ? 39.335 -20.330 20.739 1.00 10.82 61 ASN B C 1
ATOM 2745 O O . ASN B 1 61 ? 40.132 -19.916 19.891 1.00 8.45 61 ASN B O 1
ATOM 2750 N N . GLY B 1 62 ? 39.565 -20.197 22.040 1.00 7.47 62 GLY B N 1
ATOM 2751 C CA . GLY B 1 62 ? 40.793 -19.707 22.568 1.00 5.34 62 GLY B CA 1
ATOM 2752 C C . GLY B 1 62 ? 40.718 -18.310 23.090 1.00 13.61 62 GLY B C 1
ATOM 2753 O O . GLY B 1 62 ? 41.754 -17.860 23.556 1.00 14.69 62 GLY B O 1
ATOM 2754 N N . PHE B 1 63 ? 39.601 -17.567 23.074 1.00 11.63 63 PHE B N 1
ATOM 2755 C CA . PHE B 1 63 ? 39.630 -16.221 23.634 1.00 7.43 63 PHE B CA 1
ATOM 2756 C C . PHE B 1 63 ? 39.343 -16.161 25.118 1.00 9.68 63 PHE B C 1
ATOM 2757 O O . PHE B 1 63 ? 38.553 -16.952 25.654 1.00 10.62 63 PHE B O 1
ATOM 2765 N N . HIS B 1 64 ? 40.003 -15.230 25.811 1.00 10.42 64 HIS B N 1
ATOM 2766 C CA . HIS B 1 64 ? 39.784 -14.929 27.218 1.00 8.28 64 HIS B CA 1
ATOM 2767 C C . HIS B 1 64 ? 38.807 -13.749 27.139 1.00 14.85 64 HIS B C 1
ATOM 2768 O O . HIS B 1 64 ? 39.077 -12.718 26.489 1.00 15.18 64 HIS B O 1
ATOM 2775 N N . VAL B 1 65 ? 37.664 -13.921 27.802 1.00 13.11 65 VAL B N 1
ATOM 2776 C CA . VAL B 1 65 ? 36.537 -13.045 27.600 1.00 9.53 65 VAL B CA 1
ATOM 2777 C C . VAL B 1 65 ? 36.153 -12.376 28.886 1.00 13.34 65 VAL B C 1
ATOM 2778 O O . VAL B 1 65 ? 36.198 -13.011 29.955 1.00 15.52 65 VAL B O 1
ATOM 2782 N N . PHE B 1 66 ? 35.769 -11.103 28.791 1.00 13.53 66 PHE B N 1
ATOM 2783 C CA . PHE B 1 66 ? 35.222 -10.381 29.915 1.00 10.82 66 PHE B CA 1
ATOM 2784 C C . PHE B 1 66 ? 33.961 -9.748 29.377 1.00 11.34 66 PHE B C 1
ATOM 2785 O O . PHE B 1 66 ? 33.905 -9.242 28.255 1.00 16.34 66 PHE B O 1
ATOM 2793 N N . ARG B 1 67 ? 32.914 -9.801 30.179 1.00 12.50 67 ARG B N 1
ATOM 2794 C CA . ARG B 1 67 ? 31.601 -9.274 29.861 1.00 7.21 67 ARG B CA 1
ATOM 2795 C C . ARG B 1 67 ? 31.309 -8.306 30.991 1.00 9.50 67 ARG B C 1
ATOM 2796 O O . ARG B 1 67 ? 31.587 -8.651 32.136 1.00 7.71 67 ARG B O 1
ATOM 2804 N N . TYR B 1 68 ? 30.805 -7.102 30.781 1.00 7.26 68 TYR B N 1
ATOM 2805 C CA . TYR B 1 68 ? 30.595 -6.205 31.909 1.00 11.43 68 TYR B CA 1
ATOM 2806 C C . TYR B 1 68 ? 29.198 -5.631 31.766 1.00 10.61 68 TYR B C 1
ATOM 2807 O O . TYR B 1 68 ? 28.682 -5.526 30.651 1.00 10.61 68 TYR B O 1
ATOM 2816 N N . ASP B 1 69 ? 28.585 -5.287 32.875 1.00 16.55 69 ASP B N 1
ATOM 2817 C CA . ASP B 1 69 ? 27.284 -4.635 32.859 1.00 24.99 69 ASP B CA 1
ATOM 2818 C C . ASP B 1 69 ? 27.398 -3.102 32.802 1.00 23.37 69 ASP B C 1
ATOM 2819 O O . ASP B 1 69 ? 28.202 -2.547 32.070 1.00 28.52 69 ASP B O 1
ATOM 2824 N N . SER B 1 70 ? 26.619 -2.354 33.575 1.00 23.83 70 SER B N 1
ATOM 2825 C CA . SER B 1 70 ? 26.639 -0.911 33.658 1.00 21.85 70 SER B CA 1
ATOM 2826 C C . SER B 1 70 ? 26.861 -0.553 35.114 1.00 19.20 70 SER B C 1
ATOM 2827 O O . SER B 1 70 ? 26.452 -1.283 36.045 1.00 18.87 70 SER B O 1
ATOM 2830 N N . LEU B 1 71 ? 27.560 0.576 35.298 1.00 17.04 71 LEU B N 1
ATOM 2831 C CA . LEU B 1 71 ? 27.782 1.180 36.593 1.00 19.61 71 LEU B CA 1
ATOM 2832 C C . LEU B 1 71 ? 26.454 1.446 37.249 1.00 19.62 71 LEU B C 1
ATOM 2833 O O . LEU B 1 71 ? 25.491 1.715 36.544 1.00 21.70 71 LEU B O 1
ATOM 2838 N N . HIS B 1 72 ? 26.301 1.337 38.548 1.00 24.66 72 HIS B N 1
ATOM 2839 C CA . HIS B 1 72 ? 25.052 1.694 39.221 1.00 32.68 72 HIS B CA 1
ATOM 2840 C C . HIS B 1 72 ? 25.387 1.775 40.700 1.00 36.74 72 HIS B C 1
ATOM 2841 O O . HIS B 1 72 ? 26.477 1.362 41.089 1.00 38.21 72 HIS B O 1
ATOM 2848 N N . HIS B 1 73 ? 24.482 2.271 41.530 1.00 42.13 73 HIS B N 1
ATOM 2849 C CA . HIS B 1 73 ? 24.740 2.357 42.952 1.00 46.76 73 HIS B CA 1
ATOM 2850 C C . HIS B 1 73 ? 24.179 1.024 43.409 1.00 47.14 73 HIS B C 1
ATOM 2851 O O . HIS B 1 73 ? 22.963 0.877 43.402 1.00 48.23 73 HIS B O 1
ATOM 2858 N N . GLU B 1 83 ? 17.976 6.740 35.611 1.00 61.27 83 GLU B N 1
ATOM 2859 C CA . GLU B 1 83 ? 18.468 5.388 35.758 1.00 57.97 83 GLU B CA 1
ATOM 2860 C C . GLU B 1 83 ? 19.657 5.490 34.787 1.00 54.02 83 GLU B C 1
ATOM 2861 O O . GLU B 1 83 ? 20.394 6.480 34.906 1.00 56.65 83 GLU B O 1
ATOM 2863 N N . PHE B 1 84 ? 19.819 4.597 33.809 1.00 44.00 84 PHE B N 1
ATOM 2864 C CA . PHE B 1 84 ? 20.883 4.603 32.838 1.00 32.88 84 PHE B CA 1
ATOM 2865 C C . PHE B 1 84 ? 20.764 5.774 31.888 1.00 32.82 84 PHE B C 1
ATOM 2866 O O . PHE B 1 84 ? 19.655 6.175 31.497 1.00 34.01 84 PHE B O 1
ATOM 2874 N N . THR B 1 85 ? 21.942 6.292 31.562 1.00 29.60 85 THR B N 1
ATOM 2875 C CA . THR B 1 85 ? 22.097 7.317 30.561 1.00 23.35 85 THR B CA 1
ATOM 2876 C C . THR B 1 85 ? 23.210 6.772 29.655 1.00 19.93 85 THR B C 1
ATOM 2877 O O . THR B 1 85 ? 23.955 5.873 30.063 1.00 20.31 85 THR B O 1
ATOM 2881 N N . MET B 1 86 ? 23.362 7.237 28.420 1.00 14.04 86 MET B N 1
ATOM 2882 C CA . MET B 1 86 ? 24.417 6.835 27.508 1.00 15.76 86 MET B CA 1
ATOM 2883 C C . MET B 1 86 ? 25.839 7.130 28.017 1.00 17.19 86 MET B C 1
ATOM 2884 O O . MET B 1 86 ? 26.808 6.405 27.718 1.00 13.72 86 MET B O 1
ATOM 2889 N N . THR B 1 87 ? 25.964 8.172 28.848 1.00 15.44 87 THR B N 1
ATOM 2890 C CA . THR B 1 87 ? 27.237 8.541 29.431 1.00 15.72 87 THR B CA 1
ATOM 2891 C C . THR B 1 87 ? 27.563 7.521 30.511 1.00 16.32 87 THR B C 1
ATOM 2892 O O . THR B 1 87 ? 28.744 7.146 30.649 1.00 15.52 87 THR B O 1
ATOM 2896 N N . THR B 1 88 ? 26.567 7.036 31.263 1.00 14.19 88 THR B N 1
ATOM 2897 C CA . THR B 1 88 ? 26.831 5.951 32.203 1.00 15.53 88 THR B CA 1
ATOM 2898 C C . THR B 1 88 ? 27.355 4.719 31.468 1.00 13.97 88 THR B C 1
ATOM 2899 O O . THR B 1 88 ? 28.227 4.013 31.969 1.00 12.42 88 THR B O 1
ATOM 2903 N N . GLY B 1 89 ? 26.878 4.491 30.252 1.00 14.73 89 GLY B N 1
ATOM 2904 C CA . GLY B 1 89 ? 27.362 3.425 29.431 1.00 16.49 89 GLY B CA 1
ATOM 2905 C C . GLY B 1 89 ? 28.826 3.695 29.111 1.00 19.84 89 GLY B C 1
ATOM 2906 O O . GLY B 1 89 ? 29.629 2.785 29.314 1.00 19.92 89 GLY B O 1
ATOM 2907 N N . LYS B 1 90 ? 29.218 4.883 28.626 1.00 19.94 90 LYS B N 1
ATOM 2908 C CA . LYS B 1 90 ? 30.591 5.179 28.302 1.00 17.09 90 LYS B CA 1
ATOM 2909 C C . LYS B 1 90 ? 31.487 5.076 29.532 1.00 17.17 90 LYS B C 1
ATOM 2910 O O . LYS B 1 90 ? 32.585 4.512 29.461 1.00 16.44 90 LYS B O 1
ATOM 2916 N N . ASN B 1 91 ? 31.059 5.475 30.717 1.00 13.39 91 ASN B N 1
ATOM 2917 C CA . ASN B 1 91 ? 31.930 5.379 31.840 1.00 11.80 91 ASN B CA 1
ATOM 2918 C C . ASN B 1 91 ? 32.127 3.975 32.306 1.00 15.65 91 ASN B C 1
ATOM 2919 O O . ASN B 1 91 ? 33.215 3.676 32.811 1.00 14.48 91 ASN B O 1
ATOM 2924 N N . SER B 1 92 ? 31.147 3.101 32.102 1.00 12.79 92 SER B N 1
ATOM 2925 C CA . SER B 1 92 ? 31.295 1.696 32.433 1.00 14.92 92 SER B CA 1
ATOM 2926 C C . SER B 1 92 ? 32.361 1.035 31.551 1.00 8.96 92 SER B C 1
ATOM 2927 O O . SER B 1 92 ? 33.242 0.337 32.075 1.00 13.06 92 SER B O 1
ATOM 2930 N N . LEU B 1 93 ? 32.360 1.301 30.235 1.00 4.51 93 LEU B N 1
ATOM 2931 C CA . LEU B 1 93 ? 33.351 0.732 29.333 1.00 9.34 93 LEU B CA 1
ATOM 2932 C C . LEU B 1 93 ? 34.755 1.271 29.680 1.00 14.82 93 LEU B C 1
ATOM 2933 O O . LEU B 1 93 ? 35.702 0.507 29.875 1.00 20.15 93 LEU B O 1
ATOM 2938 N N . CYS B 1 94 ? 34.909 2.576 29.832 1.00 11.88 94 CYS B N 1
ATOM 2939 C CA . CYS B 1 94 ? 36.133 3.205 30.254 1.00 16.23 94 CYS B CA 1
ATOM 2940 C C . CYS B 1 94 ? 36.592 2.644 31.602 1.00 15.99 94 CYS B C 1
ATOM 2941 O O . CYS B 1 94 ? 37.793 2.388 31.747 1.00 14.69 94 CYS B O 1
ATOM 2944 N N . THR B 1 95 ? 35.722 2.339 32.574 1.00 19.88 95 THR B N 1
ATOM 2945 C CA . THR B 1 95 ? 36.165 1.752 33.829 1.00 20.94 95 THR B CA 1
ATOM 2946 C C . THR B 1 95 ? 36.781 0.367 33.602 1.00 25.07 95 THR B C 1
ATOM 2947 O O . THR B 1 95 ? 37.953 0.148 33.940 1.00 25.94 95 THR B O 1
ATOM 2951 N N . VAL B 1 96 ? 36.083 -0.556 32.929 1.00 21.44 96 VAL B N 1
ATOM 2952 C CA . VAL B 1 96 ? 36.623 -1.899 32.732 1.00 17.40 96 VAL B CA 1
ATOM 2953 C C . VAL B 1 96 ? 37.896 -1.910 31.898 1.00 13.46 96 VAL B C 1
ATOM 2954 O O . VAL B 1 96 ? 38.815 -2.655 32.227 1.00 12.14 96 VAL B O 1
ATOM 2958 N N . TYR B 1 97 ? 37.976 -1.137 30.830 1.00 14.20 97 TYR B N 1
ATOM 2959 C CA . TYR B 1 97 ? 39.156 -1.033 30.008 1.00 17.57 97 TYR B CA 1
ATOM 2960 C C . TYR B 1 97 ? 40.333 -0.606 30.881 1.00 18.55 97 TYR B C 1
ATOM 2961 O O . TYR B 1 97 ? 41.360 -1.295 30.974 1.00 23.29 97 TYR B O 1
ATOM 2970 N N . HIS B 1 98 ? 40.153 0.457 31.638 1.00 23.13 98 HIS B N 1
ATOM 2971 C CA . HIS B 1 98 ? 41.201 0.929 32.531 1.00 26.20 98 HIS B CA 1
ATOM 2972 C C . HIS B 1 98 ? 41.594 -0.131 33.582 1.00 21.74 98 HIS B C 1
ATOM 2973 O O . HIS B 1 98 ? 42.774 -0.288 33.923 1.00 16.63 98 HIS B O 1
ATOM 2980 N N . TRP B 1 99 ? 40.640 -0.883 34.111 1.00 18.62 99 TRP B N 1
ATOM 2981 C CA . TRP B 1 99 ? 40.894 -1.951 35.082 1.00 19.14 99 TRP B CA 1
ATOM 2982 C C . TRP B 1 99 ? 41.702 -3.082 34.453 1.00 16.40 99 TRP B C 1
ATOM 2983 O O . TRP B 1 99 ? 42.610 -3.591 35.084 1.00 18.07 99 TRP B O 1
ATOM 2994 N N . LEU B 1 100 ? 41.405 -3.529 33.240 1.00 20.54 100 LEU B N 1
ATOM 2995 C CA . LEU B 1 100 ? 42.154 -4.571 32.561 1.00 21.19 100 LEU B CA 1
ATOM 2996 C C . LEU B 1 100 ? 43.579 -4.103 32.279 1.00 25.59 100 LEU B C 1
ATOM 2997 O O . LEU B 1 100 ? 44.532 -4.893 32.270 1.00 26.18 100 LEU B O 1
ATOM 3002 N N . GLN B 1 101 ? 43.721 -2.797 32.024 1.00 26.55 101 GLN B N 1
ATOM 3003 C CA . GLN B 1 101 ? 45.022 -2.219 31.772 1.00 28.68 101 GLN B CA 1
ATOM 3004 C C . GLN B 1 101 ? 45.899 -2.329 32.988 1.00 30.15 101 GLN B C 1
ATOM 3005 O O . GLN B 1 101 ? 47.067 -2.696 32.840 1.00 30.02 101 GLN B O 1
ATOM 3011 N N . THR B 1 102 ? 45.326 -2.068 34.170 1.00 31.32 102 THR B N 1
ATOM 3012 C CA . THR B 1 102 ? 46.067 -2.192 35.411 1.00 32.17 102 THR B CA 1
ATOM 3013 C C . THR B 1 102 ? 46.441 -3.650 35.650 1.00 34.67 102 THR B C 1
ATOM 3014 O O . THR B 1 102 ? 47.422 -3.936 36.330 1.00 41.59 102 THR B O 1
ATOM 3018 N N . LYS B 1 103 ? 45.708 -4.621 35.111 1.00 36.17 103 LYS B N 1
ATOM 3019 C CA . LYS B 1 103 ? 46.105 -6.012 35.235 1.00 33.01 103 LYS B CA 1
ATOM 3020 C C . LYS B 1 103 ? 47.181 -6.336 34.211 1.00 34.55 103 LYS B C 1
ATOM 3021 O O . LYS B 1 103 ? 47.671 -7.465 34.143 1.00 37.43 103 LYS B O 1
ATOM 3027 N N . GLY B 1 104 ? 47.592 -5.361 33.404 1.00 29.64 104 GLY B N 1
ATOM 3028 C CA . GLY B 1 104 ? 48.658 -5.549 32.467 1.00 22.56 104 GLY B CA 1
ATOM 3029 C C . GLY B 1 104 ? 48.159 -6.115 31.169 1.00 21.56 104 GLY B C 1
ATOM 3030 O O . GLY B 1 104 ? 48.959 -6.418 30.283 1.00 23.84 104 GLY B O 1
ATOM 3031 N N . THR B 1 105 ? 46.856 -6.226 30.977 1.00 21.96 105 THR B N 1
ATOM 3032 C CA . THR B 1 105 ? 46.360 -6.711 29.725 1.00 18.14 105 THR B CA 1
ATOM 3033 C C . THR B 1 105 ? 46.545 -5.630 28.692 1.00 21.58 105 THR B C 1
ATOM 3034 O O . THR B 1 105 ? 46.197 -4.468 28.877 1.00 21.32 105 THR B O 1
ATOM 3038 N N . GLN B 1 106 ? 47.102 -6.005 27.568 1.00 23.66 106 GLN B N 1
ATOM 3039 C CA . GLN B 1 106 ? 47.398 -4.986 26.621 1.00 21.82 106 GLN B CA 1
ATOM 3040 C C . GLN B 1 106 ? 46.652 -4.991 25.344 1.00 22.47 106 GLN B C 1
ATOM 3041 O O . GLN B 1 106 ? 46.455 -3.906 24.795 1.00 27.65 106 GLN B O 1
ATOM 3047 N N . ASN B 1 107 ? 46.246 -6.147 24.834 1.00 18.67 107 ASN B N 1
ATOM 3048 C CA . ASN B 1 107 ? 45.661 -6.200 23.495 1.00 19.49 107 ASN B CA 1
ATOM 3049 C C . ASN B 1 107 ? 44.224 -6.534 23.750 1.00 18.59 107 ASN B C 1
ATOM 3050 O O . ASN B 1 107 ? 43.957 -7.538 24.413 1.00 17.99 107 ASN B O 1
ATOM 3055 N N . ILE B 1 108 ? 43.303 -5.646 23.380 1.00 17.76 108 ILE B N 1
ATOM 3056 C CA . ILE B 1 108 ? 41.899 -5.812 23.760 1.00 18.76 108 ILE B CA 1
ATOM 3057 C C . ILE B 1 108 ? 41.005 -5.472 22.589 1.00 14.29 108 ILE B C 1
ATOM 3058 O O . ILE B 1 108 ? 41.146 -4.395 22.009 1.00 18.31 108 ILE B O 1
ATOM 3063 N N . GLY B 1 109 ? 40.178 -6.442 22.198 1.00 9.56 109 GLY B N 1
ATOM 3064 C CA . GLY B 1 109 ? 39.163 -6.303 21.174 1.00 6.19 109 GLY B CA 1
ATOM 3065 C C . GLY B 1 109 ? 37.830 -6.007 21.853 1.00 6.75 109 GLY B C 1
ATOM 3066 O O . GLY B 1 109 ? 37.679 -6.277 23.044 1.00 13.73 109 GLY B O 1
ATOM 3067 N N . LEU B 1 110 ? 36.812 -5.454 21.200 1.00 10.76 110 LEU B N 1
ATOM 3068 C CA . LEU B 1 110 ? 35.540 -5.130 21.839 1.00 7.82 110 LEU B CA 1
ATOM 3069 C C . LEU B 1 110 ? 34.457 -5.607 20.891 1.00 4.06 110 LEU B C 1
ATOM 3070 O O . LEU B 1 110 ? 34.616 -5.511 19.660 1.00 5.97 110 LEU B O 1
ATOM 3075 N N . ILE B 1 111 ? 33.359 -6.116 21.452 1.00 10.66 111 ILE B N 1
ATOM 3076 C CA . ILE B 1 111 ? 32.191 -6.541 20.662 1.00 10.21 111 ILE B CA 1
ATOM 3077 C C . ILE B 1 111 ? 31.014 -5.799 21.298 1.00 8.45 111 ILE B C 1
ATOM 3078 O O . ILE B 1 111 ? 30.854 -5.781 22.528 1.00 6.46 111 ILE B O 1
ATOM 3083 N N . ALA B 1 112 ? 30.179 -5.135 20.517 1.00 11.31 112 ALA B N 1
ATOM 3084 C CA . ALA B 1 112 ? 29.076 -4.357 21.053 1.00 7.39 112 ALA B CA 1
ATOM 3085 C C . ALA B 1 112 ? 27.919 -4.472 20.080 1.00 5.87 112 ALA B C 1
ATOM 3086 O O . ALA B 1 112 ? 28.116 -4.569 18.861 1.00 10.97 112 ALA B O 1
ATOM 3088 N N . ALA B 1 113 ? 26.680 -4.450 20.554 1.00 4.59 113 ALA B N 1
ATOM 3089 C CA . ALA B 1 113 ? 25.525 -4.667 19.714 1.00 6.28 113 ALA B CA 1
ATOM 3090 C C . ALA B 1 113 ? 24.460 -3.642 20.015 1.00 6.81 113 ALA B C 1
ATOM 3091 O O . ALA B 1 113 ? 24.408 -3.162 21.147 1.00 11.30 113 ALA B O 1
ATOM 3093 N N . SER B 1 114 ? 23.654 -3.225 19.051 1.00 8.31 114 SER B N 1
ATOM 3094 C CA . SER B 1 114 ? 22.536 -2.323 19.278 1.00 11.62 114 SER B CA 1
ATOM 3095 C C . SER B 1 114 ? 22.934 -1.018 19.969 1.00 9.71 114 SER B C 1
ATOM 3096 O O . SER B 1 114 ? 23.899 -0.403 19.518 1.00 16.48 114 SER B O 1
ATOM 3099 N N . LEU B 1 115 ? 22.237 -0.554 21.018 1.00 11.65 115 LEU B N 1
ATOM 3100 C CA . LEU B 1 115 ? 22.530 0.637 21.790 1.00 14.84 115 LEU B CA 1
ATOM 3101 C C . LEU B 1 115 ? 23.977 0.747 22.247 1.00 19.54 115 LEU B C 1
ATOM 3102 O O . LEU B 1 115 ? 24.583 1.822 22.118 1.00 17.27 115 LEU B O 1
ATOM 3107 N N . SER B 1 116 ? 24.563 -0.381 22.742 1.00 19.22 116 SER B N 1
ATOM 3108 C CA . SER B 1 116 ? 25.939 -0.431 23.207 1.00 11.53 116 SER B CA 1
ATOM 3109 C C . SER B 1 116 ? 26.924 -0.141 22.112 1.00 9.03 116 SER B C 1
ATOM 3110 O O . SER B 1 116 ? 27.987 0.429 22.387 1.00 10.07 116 SER B O 1
ATOM 3113 N N . ALA B 1 117 ? 26.615 -0.427 20.849 1.00 8.56 117 ALA B N 1
ATOM 3114 C CA . ALA B 1 117 ? 27.564 -0.112 19.813 1.00 8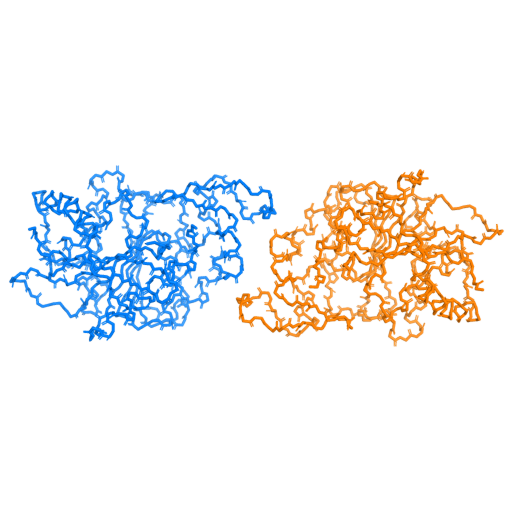.13 117 ALA B CA 1
ATOM 3115 C C . ALA B 1 117 ? 27.684 1.414 19.685 1.00 12.76 117 ALA B C 1
ATOM 3116 O O . ALA B 1 117 ? 28.755 1.872 19.324 1.00 16.05 117 ALA B O 1
ATOM 3118 N N . ARG B 1 118 ? 26.670 2.254 19.994 1.00 14.63 118 ARG B N 1
ATOM 3119 C CA . ARG B 1 118 ? 26.793 3.707 19.913 1.00 13.30 118 ARG B CA 1
ATOM 3120 C C . ARG B 1 118 ? 27.815 4.170 20.956 1.00 11.25 118 ARG B C 1
ATOM 3121 O O . ARG B 1 118 ? 28.707 4.968 20.669 1.00 12.86 118 ARG B O 1
ATOM 3129 N N . VAL B 1 119 ? 27.738 3.647 22.171 1.00 5.30 119 VAL B N 1
ATOM 3130 C CA . VAL B 1 119 ? 28.725 3.924 23.191 1.00 10.74 119 VAL B CA 1
ATOM 3131 C C . VAL B 1 119 ? 30.142 3.613 22.705 1.00 17.54 119 VAL B C 1
ATOM 3132 O O . VAL B 1 119 ? 31.052 4.415 22.958 1.00 19.10 119 VAL B O 1
ATOM 3136 N N . ALA B 1 120 ? 30.314 2.477 21.988 1.00 16.19 120 ALA B N 1
ATOM 3137 C CA . ALA B 1 120 ? 31.594 2.022 21.421 1.00 11.62 120 ALA B CA 1
ATOM 3138 C C . ALA B 1 120 ? 32.119 2.980 20.355 1.00 10.94 120 ALA B C 1
ATOM 3139 O O . ALA B 1 120 ? 33.323 3.269 20.311 1.00 9.31 120 ALA B O 1
ATOM 3141 N N . TYR B 1 121 ? 31.242 3.466 19.463 1.00 10.61 121 TYR B N 1
ATOM 3142 C CA . TYR B 1 121 ? 31.636 4.467 18.486 1.00 11.72 121 TYR B CA 1
ATOM 3143 C C . TYR B 1 121 ? 31.989 5.793 19.148 1.00 14.24 121 TYR B C 1
ATOM 3144 O O . TYR B 1 121 ? 32.811 6.532 18.605 1.00 17.15 121 TYR B O 1
ATOM 3153 N N . GLU B 1 122 ? 31.456 6.124 20.323 1.00 10.19 122 GLU B N 1
ATOM 3154 C CA . GLU B 1 122 ? 31.814 7.352 20.970 1.00 12.59 122 GLU B CA 1
ATOM 3155 C C . GLU B 1 122 ? 33.278 7.413 21.394 1.00 14.39 122 GLU B C 1
ATOM 3156 O O . GLU B 1 122 ? 33.911 8.469 21.381 1.00 18.46 122 GLU B O 1
ATOM 3162 N N . VAL B 1 123 ? 33.830 6.315 21.864 1.00 16.68 123 VAL B N 1
ATOM 3163 C CA . VAL B 1 123 ? 35.188 6.303 22.366 1.00 15.45 123 VAL B CA 1
ATOM 3164 C C . VAL B 1 123 ? 36.205 5.669 21.450 1.00 14.36 123 VAL B C 1
ATOM 3165 O O . VAL B 1 123 ? 37.356 5.597 21.882 1.00 17.17 123 VAL B O 1
ATOM 3169 N N . ILE B 1 124 ? 35.906 5.261 20.207 1.00 15.30 124 ILE B N 1
ATOM 3170 C CA . ILE B 1 124 ? 36.899 4.582 19.418 1.00 16.51 124 ILE B CA 1
ATOM 3171 C C . ILE B 1 124 ? 38.001 5.439 18.889 1.00 21.17 124 ILE B C 1
ATOM 3172 O O . ILE B 1 124 ? 38.952 4.873 18.323 1.00 19.93 124 ILE B O 1
ATOM 3177 N N . SER B 1 125 ? 37.893 6.768 18.924 1.00 22.67 125 SER B N 1
ATOM 3178 C CA . SER B 1 125 ? 39.093 7.510 18.611 1.00 22.09 125 SER B CA 1
ATOM 3179 C C . SER B 1 125 ? 39.894 7.762 19.891 1.00 23.39 125 SER B C 1
ATOM 3180 O O . SER B 1 125 ? 40.989 8.294 19.798 1.00 24.24 125 SER B O 1
ATOM 3183 N N . ASP B 1 126 ? 39.475 7.407 21.109 1.00 23.66 126 ASP B N 1
ATOM 3184 C CA . ASP B 1 126 ? 40.278 7.667 22.300 1.00 29.12 126 ASP B CA 1
ATOM 3185 C C . ASP B 1 126 ? 40.902 6.383 22.804 1.00 29.69 126 ASP B C 1
ATOM 3186 O O . ASP B 1 126 ? 41.950 6.471 23.438 1.00 37.09 126 ASP B O 1
ATOM 3191 N N . LEU B 1 127 ? 40.308 5.187 22.644 1.00 27.71 127 LEU B N 1
ATOM 3192 C CA . LEU B 1 127 ? 40.902 3.980 23.208 1.00 23.99 127 LEU B CA 1
ATOM 3193 C C . LEU B 1 127 ? 41.764 3.204 22.255 1.00 22.48 127 LEU B C 1
ATOM 3194 O O . LEU B 1 127 ? 41.395 3.073 21.101 1.00 24.38 127 LEU B O 1
ATOM 3199 N N . GLU B 1 128 ? 42.876 2.627 22.718 1.00 30.58 128 GLU B N 1
ATOM 3200 C CA . GLU B 1 128 ? 43.721 1.772 21.893 1.00 34.12 128 GLU B CA 1
ATOM 3201 C C . GLU B 1 128 ? 43.155 0.353 21.915 1.00 28.80 128 GLU B C 1
ATOM 3202 O O . GLU B 1 128 ? 43.514 -0.479 22.754 1.00 33.66 128 GLU B O 1
ATOM 3208 N N . LEU B 1 129 ? 42.210 0.061 21.046 1.00 21.65 129 LEU B N 1
ATOM 3209 C CA . LEU B 1 129 ? 41.581 -1.242 20.985 1.00 16.64 129 LEU B CA 1
ATOM 3210 C C . LEU B 1 129 ? 42.195 -1.959 19.812 1.00 13.87 129 LEU B C 1
ATOM 3211 O O . LEU B 1 129 ? 42.459 -1.273 18.830 1.00 13.87 129 LEU B O 1
ATOM 3216 N N . SER B 1 130 ? 42.418 -3.280 19.790 1.00 11.33 130 SER B N 1
ATOM 3217 C CA . SER B 1 130 ? 42.900 -3.935 18.555 1.00 11.41 130 SER B CA 1
ATOM 3218 C C . SER B 1 130 ? 41.858 -4.000 17.463 1.00 9.09 130 SER B C 1
ATOM 3219 O O . SER B 1 130 ? 42.190 -3.992 16.281 1.00 15.99 130 SER B O 1
ATOM 3222 N N . PHE B 1 131 ? 40.570 -4.028 17.818 1.00 9.28 131 PHE B N 1
ATOM 3223 C CA . PHE B 1 131 ? 39.499 -4.073 16.847 1.00 10.20 131 PHE B CA 1
ATOM 3224 C C . PHE B 1 131 ? 38.196 -3.865 17.588 1.00 8.94 131 PHE B C 1
ATOM 3225 O O . PHE B 1 131 ? 38.135 -3.926 18.842 1.00 4.90 131 PHE B O 1
ATOM 3233 N N . LEU B 1 132 ? 37.206 -3.558 16.737 1.00 8.29 132 LEU B N 1
ATOM 3234 C CA . LEU B 1 132 ? 35.827 -3.445 17.144 1.00 9.27 132 LEU B CA 1
ATOM 3235 C C . LEU B 1 132 ? 34.938 -4.206 16.168 1.00 4.25 132 LEU B C 1
ATOM 3236 O O . LEU B 1 132 ? 35.033 -4.087 14.933 1.00 8.00 132 LEU B O 1
ATOM 3241 N N . ILE B 1 133 ? 34.072 -5.041 16.745 1.00 7.62 133 ILE B N 1
ATOM 3242 C CA . ILE B 1 133 ? 33.055 -5.754 15.963 1.00 6.14 133 ILE B CA 1
ATOM 3243 C C . ILE B 1 133 ? 31.723 -5.303 16.515 1.00 5.96 133 ILE B C 1
ATOM 3244 O O . ILE B 1 133 ? 31.532 -5.392 17.732 1.00 8.44 133 ILE B O 1
ATOM 3249 N N . THR B 1 134 ? 30.787 -4.807 15.699 1.00 10.39 134 THR B N 1
ATOM 3250 C CA . THR B 1 134 ? 29.481 -4.402 16.186 1.00 7.30 134 THR B CA 1
ATOM 3251 C C . THR B 1 134 ? 28.432 -5.192 15.443 1.00 5.46 134 THR B C 1
ATOM 3252 O O . THR B 1 134 ? 28.677 -5.647 14.337 1.00 7.62 134 THR B O 1
ATOM 3256 N N . ALA B 1 135 ? 27.264 -5.400 16.044 1.00 11.70 135 ALA B N 1
ATOM 3257 C CA . ALA B 1 135 ? 26.151 -6.075 15.424 1.00 14.58 135 ALA B CA 1
ATOM 3258 C C . ALA B 1 135 ? 24.952 -5.148 15.628 1.00 16.18 135 ALA B C 1
ATOM 3259 O O . ALA B 1 135 ? 24.732 -4.664 16.749 1.00 17.71 135 ALA B O 1
ATOM 3261 N N . VAL B 1 136 ? 24.157 -4.909 14.580 1.00 12.40 136 VAL B N 1
ATOM 3262 C CA . VAL B 1 136 ? 22.966 -4.063 14.580 1.00 10.83 136 VAL B CA 1
ATOM 3263 C C . VAL B 1 136 ? 23.130 -2.752 15.355 1.00 10.36 136 VAL B C 1
ATOM 3264 O O . VAL B 1 136 ? 22.192 -2.216 15.942 1.00 13.06 136 VAL B O 1
ATOM 3268 N N . GLY B 1 137 ? 24.332 -2.166 15.290 1.00 16.82 137 GLY B N 1
ATOM 3269 C CA . GLY B 1 137 ? 24.753 -1.018 16.095 1.00 11.62 137 GLY B CA 1
ATOM 3270 C C . GLY B 1 137 ? 24.177 0.299 15.679 1.00 8.66 137 GLY B C 1
ATOM 3271 O O . GLY B 1 137 ? 24.261 0.666 14.489 1.00 3.00 137 GLY B O 1
ATOM 3272 N N . VAL B 1 138 ? 23.696 1.045 16.682 1.00 9.52 138 VAL B N 1
ATOM 3273 C CA . VAL B 1 138 ? 22.987 2.263 16.320 1.00 10.42 138 VAL B CA 1
ATOM 3274 C C . VAL B 1 138 ? 23.958 3.395 16.001 1.00 10.46 138 VAL B C 1
ATOM 3275 O O . VAL B 1 138 ? 24.965 3.550 16.683 1.00 15.37 138 VAL B O 1
ATOM 3279 N N . VAL B 1 139 ? 23.829 3.961 14.798 1.00 6.60 139 VAL B N 1
ATOM 3280 C CA . VAL B 1 139 ? 24.602 5.143 14.427 1.00 5.45 139 VAL B CA 1
ATOM 3281 C C . VAL B 1 139 ? 23.779 6.421 14.683 1.00 8.30 139 VAL B C 1
ATOM 3282 O O . VAL B 1 139 ? 24.304 7.507 14.918 1.00 11.55 139 VAL B O 1
ATOM 3286 N N . ASN B 1 140 ? 22.460 6.402 14.659 1.00 6.74 140 ASN B N 1
ATOM 3287 C CA . ASN B 1 140 ? 21.667 7.645 14.771 1.00 7.94 140 ASN B CA 1
ATOM 3288 C C . ASN B 1 140 ? 20.715 7.463 15.927 1.00 7.35 140 ASN B C 1
ATOM 3289 O O . ASN B 1 140 ? 19.631 6.934 15.702 1.00 7.09 140 ASN B O 1
ATOM 3294 N N . LEU B 1 141 ? 21.015 7.845 17.156 1.00 6.50 141 LEU B N 1
ATOM 3295 C CA . LEU B 1 141 ? 20.176 7.545 18.296 1.00 6.07 141 LEU B CA 1
ATOM 3296 C C . LEU B 1 141 ? 18.776 8.125 18.229 1.00 15.44 141 LEU B C 1
ATOM 3297 O O . LEU B 1 141 ? 17.829 7.424 18.593 1.00 18.12 141 LEU B O 1
ATOM 3302 N N . ARG B 1 142 ? 18.570 9.345 17.723 1.00 16.96 142 ARG B N 1
ATOM 3303 C CA . ARG B 1 142 ? 17.235 9.914 17.672 1.00 16.18 142 ARG B CA 1
ATOM 3304 C C . ARG B 1 142 ? 16.277 9.140 16.772 1.00 13.42 142 ARG B C 1
ATOM 3305 O O . ARG B 1 142 ? 15.131 8.865 17.156 1.00 14.71 142 ARG B O 1
ATOM 3313 N N . ASP B 1 143 ? 16.761 8.711 15.613 1.00 16.10 143 ASP B N 1
ATOM 3314 C CA . ASP B 1 143 ? 15.977 7.963 14.664 1.00 18.88 143 ASP B CA 1
ATOM 3315 C C . ASP B 1 143 ? 15.651 6.565 15.167 1.00 19.64 143 ASP B C 1
ATOM 3316 O O . ASP B 1 143 ? 14.508 6.155 15.070 1.00 18.49 143 ASP B O 1
ATOM 3321 N N . THR B 1 144 ? 16.586 5.798 15.713 1.00 18.28 144 THR B N 1
ATOM 3322 C CA . THR B 1 144 ? 16.307 4.495 16.280 1.00 16.28 144 THR B CA 1
ATOM 3323 C C . THR B 1 144 ? 15.243 4.548 17.371 1.00 18.83 144 THR B C 1
ATOM 3324 O O . THR B 1 144 ? 14.378 3.656 17.422 1.00 19.18 144 THR B O 1
ATOM 3328 N N . LEU B 1 145 ? 15.319 5.540 18.270 1.00 11.74 145 LEU B N 1
ATOM 3329 C CA . LEU B 1 145 ? 14.403 5.634 19.377 1.00 14.78 145 LEU B CA 1
ATOM 3330 C C . LEU B 1 145 ? 13.004 5.959 18.861 1.00 18.94 145 LEU B C 1
ATOM 3331 O O . LEU B 1 145 ? 12.022 5.372 19.327 1.00 24.48 145 LEU B O 1
ATOM 3336 N N . GLU B 1 146 ? 12.865 6.820 17.856 1.00 22.44 146 GLU B N 1
ATOM 3337 C CA . GLU B 1 146 ? 11.575 7.093 17.245 1.00 23.98 146 GLU B CA 1
ATOM 3338 C C . GLU B 1 146 ? 10.978 5.788 16.698 1.00 23.93 146 GLU B C 1
ATOM 3339 O O . GLU B 1 146 ? 9.809 5.482 16.945 1.00 24.92 146 GLU B O 1
ATOM 3345 N N . LYS B 1 147 ? 11.787 5.004 15.980 1.00 21.27 147 LYS B N 1
ATOM 3346 C CA . LYS B 1 147 ? 11.383 3.717 15.432 1.00 21.51 147 LYS B CA 1
ATOM 3347 C C . LYS B 1 147 ? 11.053 2.651 16.427 1.00 19.14 147 LYS B C 1
ATOM 3348 O O . LYS B 1 147 ? 10.054 1.954 16.263 1.00 26.55 147 LYS B O 1
ATOM 3354 N N . ALA B 1 148 ? 11.818 2.577 17.490 1.00 16.89 148 ALA B N 1
ATOM 3355 C CA . ALA B 1 148 ? 11.568 1.636 18.542 1.00 16.68 148 ALA B CA 1
ATOM 3356 C C . ALA B 1 148 ? 10.362 2.005 19.396 1.00 22.41 148 ALA B C 1
ATOM 3357 O O . ALA B 1 148 ? 9.537 1.158 19.715 1.00 26.47 148 ALA B O 1
ATOM 3359 N N . LEU B 1 149 ? 10.237 3.268 19.796 1.00 24.26 149 LEU B N 1
ATOM 3360 C CA . LEU B 1 149 ? 9.217 3.699 20.741 1.00 19.73 149 LEU B CA 1
ATOM 3361 C C . LEU B 1 149 ? 7.956 4.202 20.039 1.00 18.03 149 LEU B C 1
ATOM 3362 O O . LEU B 1 149 ? 6.952 4.457 20.681 1.00 13.02 149 LEU B O 1
ATOM 3367 N N . GLY B 1 150 ? 7.970 4.412 18.731 1.00 16.33 150 GLY B N 1
ATOM 3368 C CA . GLY B 1 150 ? 6.794 4.795 17.992 1.00 18.28 150 GLY B CA 1
ATOM 3369 C C . GLY B 1 150 ? 6.652 6.302 17.763 1.00 27.06 150 GLY B C 1
ATOM 3370 O O . GLY B 1 150 ? 5.940 6.739 16.853 1.00 20.37 150 GLY B O 1
ATOM 3371 N N . PHE B 1 151 ? 7.344 7.120 18.561 1.00 25.46 151 PHE B N 1
ATOM 3372 C CA . PHE B 1 151 ? 7.213 8.564 18.533 1.00 25.34 151 PHE B CA 1
ATOM 3373 C C . PHE B 1 151 ? 8.589 9.164 18.845 1.00 22.38 151 PHE B C 1
ATOM 3374 O O . PHE B 1 151 ? 9.376 8.616 19.621 1.00 23.93 151 PHE 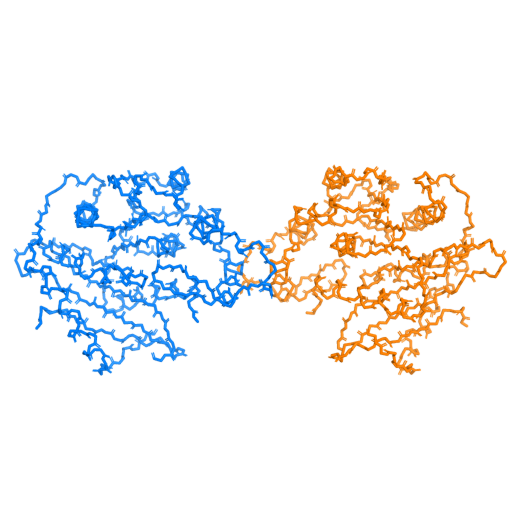B O 1
ATOM 3382 N N . ASP B 1 152 ? 8.884 10.335 18.299 1.00 20.06 152 ASP B N 1
ATOM 3383 C CA . ASP B 1 152 ? 10.113 11.047 18.571 1.00 13.46 152 ASP B CA 1
ATOM 3384 C C . ASP B 1 152 ? 9.935 11.753 19.906 1.00 13.27 152 ASP B C 1
ATOM 3385 O O . ASP B 1 152 ? 9.481 12.884 19.960 1.00 11.85 152 ASP B O 1
ATOM 3390 N N . TYR B 1 153 ? 10.245 11.130 21.027 1.00 11.96 153 TYR B N 1
ATOM 3391 C CA . TYR B 1 153 ? 10.143 11.803 22.305 1.00 16.99 153 TYR B CA 1
ATOM 3392 C C . TYR B 1 153 ? 11.146 12.945 22.519 1.00 17.10 153 TYR B C 1
ATOM 3393 O O . TYR B 1 153 ? 10.928 13.850 23.330 1.00 17.72 153 TYR B O 1
ATOM 3402 N N . LEU B 1 154 ? 12.255 12.964 21.789 1.00 11.17 154 LEU B N 1
ATOM 3403 C CA . LEU B 1 154 ? 13.244 14.005 21.981 1.00 12.59 154 LEU B CA 1
ATOM 3404 C C . LEU B 1 154 ? 12.749 15.371 21.499 1.00 12.94 154 LEU B C 1
ATOM 3405 O O . LEU B 1 154 ? 13.446 16.344 21.738 1.00 12.27 154 LEU B O 1
ATOM 3410 N N . SER B 1 155 ? 11.620 15.428 20.784 1.00 14.49 155 SER B N 1
ATOM 3411 C CA . SER B 1 155 ? 10.994 16.651 20.307 1.00 14.39 155 SER B CA 1
ATOM 3412 C C . SER B 1 155 ? 10.081 17.314 21.317 1.00 14.25 155 SER B C 1
ATOM 3413 O O . SER B 1 155 ? 9.604 18.415 21.046 1.00 21.04 155 SER B O 1
ATOM 3416 N N . LEU B 1 156 ? 9.785 16.675 22.449 1.00 14.61 156 LEU B N 1
ATOM 3417 C CA . LEU B 1 156 ? 8.942 17.204 23.485 1.00 9.40 156 LEU B CA 1
ATOM 3418 C C . LEU B 1 156 ? 9.733 18.032 24.466 1.00 15.36 156 LEU B C 1
ATOM 3419 O O . LEU B 1 156 ? 10.908 17.734 24.669 1.00 17.64 156 LEU B O 1
ATOM 3424 N N . PRO B 1 157 ? 9.142 19.008 25.184 1.00 17.62 157 PRO B N 1
ATOM 3425 C CA . PRO B 1 157 ? 9.788 19.680 26.283 1.00 15.54 157 PRO B CA 1
ATOM 3426 C C . PRO B 1 157 ? 9.986 18.625 27.333 1.00 19.48 157 PRO B C 1
ATOM 3427 O O . PRO B 1 157 ? 9.095 17.813 27.560 1.00 20.19 157 PRO B O 1
ATOM 3431 N N . ILE B 1 158 ? 11.106 18.719 28.039 1.00 20.22 158 ILE B N 1
ATOM 3432 C CA . ILE B 1 158 ? 11.515 17.763 29.053 1.00 23.44 158 ILE B CA 1
ATOM 3433 C C . ILE B 1 158 ? 10.442 17.535 30.103 1.00 21.99 158 ILE B C 1
ATOM 3434 O O . ILE B 1 158 ? 10.358 16.477 30.732 1.00 20.77 158 ILE B O 1
ATOM 3439 N N . ASP B 1 159 ? 9.569 18.514 30.274 1.00 20.15 159 ASP B N 1
ATOM 3440 C CA . ASP B 1 159 ? 8.594 18.448 31.348 1.00 23.73 159 ASP B CA 1
ATOM 3441 C C . ASP B 1 159 ? 7.291 17.813 30.902 1.00 20.57 159 ASP B C 1
ATOM 3442 O O . ASP B 1 159 ? 6.349 17.713 31.678 1.00 23.82 159 ASP B O 1
ATOM 3447 N N . GLU B 1 160 ? 7.176 17.525 29.622 1.00 14.91 160 GLU B N 1
ATOM 3448 C CA . GLU B 1 160 ? 6.056 16.779 29.107 1.00 18.31 160 GLU B CA 1
ATOM 3449 C C . GLU B 1 160 ? 6.432 15.319 28.838 1.00 21.70 160 GLU B C 1
ATOM 3450 O O . GLU B 1 160 ? 5.675 14.587 28.208 1.00 22.60 160 GLU B O 1
ATOM 3456 N N . LEU B 1 161 ? 7.591 14.814 29.240 1.00 22.41 161 LEU B N 1
ATOM 3457 C CA . LEU B 1 161 ? 8.007 13.445 28.960 1.00 21.73 161 LEU B CA 1
ATOM 3458 C C . LEU B 1 161 ? 7.303 12.502 29.940 1.00 21.06 161 LEU B C 1
ATOM 3459 O O . LEU B 1 161 ? 7.213 12.781 31.152 1.00 19.43 161 LEU B O 1
ATOM 3464 N N . PRO B 1 162 ? 6.799 11.354 29.468 1.00 20.17 162 PRO B N 1
ATOM 3465 C CA . PRO B 1 162 ? 6.467 10.231 30.316 1.00 22.08 162 PRO B CA 1
ATOM 3466 C C . PRO B 1 162 ? 7.529 9.858 31.355 1.00 30.45 162 PRO B C 1
ATOM 3467 O O . PRO B 1 162 ? 8.688 10.271 31.288 1.00 34.06 162 PRO B O 1
ATOM 3471 N N . ASN B 1 163 ? 7.132 9.096 32.376 1.00 34.25 163 ASN B N 1
ATOM 3472 C CA . ASN B 1 163 ? 8.061 8.668 33.424 1.00 38.31 163 ASN B CA 1
ATOM 3473 C C . ASN B 1 163 ? 9.209 7.786 33.004 1.00 33.16 163 ASN B C 1
ATOM 3474 O O . ASN B 1 163 ? 10.348 8.023 33.416 1.00 31.87 163 ASN B O 1
ATOM 3479 N N . ASP B 1 164 ? 8.866 6.791 32.180 1.00 30.53 164 ASP B N 1
ATOM 3480 C CA . ASP B 1 164 ? 9.826 5.866 31.635 1.00 30.59 164 ASP B CA 1
ATOM 3481 C C . ASP B 1 164 ? 9.434 5.547 30.220 1.00 27.08 164 ASP B C 1
ATOM 3482 O O . ASP B 1 164 ? 8.304 5.764 29.795 1.00 25.54 164 ASP B O 1
ATOM 3487 N N . LEU B 1 165 ? 10.451 5.065 29.528 1.00 31.25 165 LEU B N 1
ATOM 3488 C CA . LEU B 1 165 ? 10.427 4.698 28.129 1.00 33.12 165 LEU B CA 1
ATOM 3489 C C . LEU B 1 165 ? 10.849 3.230 28.194 1.00 37.32 165 LEU B C 1
ATOM 3490 O O . LEU B 1 165 ? 11.787 2.906 28.921 1.00 36.80 165 LEU B O 1
ATOM 3495 N N . ASP B 1 166 ? 10.235 2.282 27.500 1.00 40.39 166 ASP B N 1
ATOM 3496 C CA . ASP B 1 166 ? 10.593 0.877 27.632 1.00 43.42 166 ASP B CA 1
ATOM 3497 C C . ASP B 1 166 ? 11.399 0.550 26.381 1.00 43.90 166 ASP B C 1
ATOM 3498 O O . ASP B 1 166 ? 10.805 0.395 25.306 1.00 46.51 166 ASP B O 1
ATOM 3503 N N . PHE B 1 167 ? 12.731 0.484 26.433 1.00 42.41 167 PHE B N 1
ATOM 3504 C CA . PHE B 1 167 ? 13.518 0.218 25.242 1.00 40.30 167 PHE B CA 1
ATOM 3505 C C . PHE B 1 167 ? 14.121 -1.164 25.304 1.00 42.61 167 PHE B C 1
ATOM 3506 O O . PHE B 1 167 ? 14.957 -1.453 26.171 1.00 41.83 167 PHE B O 1
ATOM 3514 N N . GLU B 1 168 ? 13.672 -2.006 24.350 1.00 43.48 168 GLU B N 1
ATOM 3515 C CA . GLU B 1 168 ? 14.237 -3.344 24.127 1.00 44.67 168 GLU B CA 1
ATOM 3516 C C . GLU B 1 168 ? 14.314 -4.192 25.409 1.00 43.16 168 GLU B C 1
ATOM 3517 O O . GLU B 1 168 ? 15.343 -4.767 25.802 1.00 40.07 168 GLU B O 1
ATOM 3523 N N . GLY B 1 169 ? 13.176 -4.195 26.108 1.00 41.15 169 GLY B N 1
ATOM 3524 C CA . GLY B 1 169 ? 13.075 -4.937 27.339 1.00 45.18 169 GLY B CA 1
ATOM 3525 C C . GLY B 1 169 ? 13.387 -4.061 28.536 1.00 51.01 169 GLY B C 1
ATOM 3526 O O . GLY B 1 169 ? 12.604 -4.072 29.490 1.00 53.98 169 GLY B O 1
ATOM 3527 N N . HIS B 1 170 ? 14.462 -3.264 28.551 1.00 53.17 170 HIS B N 1
ATOM 3528 C CA . HIS B 1 170 ? 14.741 -2.433 29.720 1.00 54.09 170 HIS B CA 1
ATOM 3529 C C . HIS B 1 170 ? 13.973 -1.102 29.728 1.00 54.74 170 HIS B C 1
ATOM 3530 O O . HIS B 1 170 ? 13.740 -0.454 28.706 1.00 53.51 170 HIS B O 1
ATOM 3532 N N . LYS B 1 171 ? 13.474 -0.721 30.899 1.00 54.32 171 LYS B N 1
ATOM 3533 C CA . LYS B 1 171 ? 12.829 0.564 31.083 1.00 55.22 171 LYS B CA 1
ATOM 3534 C C . LYS B 1 171 ? 13.908 1.645 31.223 1.00 53.05 171 LYS B C 1
ATOM 3535 O O . LYS B 1 171 ? 14.913 1.416 31.901 1.00 59.16 171 LYS B O 1
ATOM 3541 N N . LEU B 1 172 ? 13.740 2.837 30.657 1.00 45.12 172 LEU B N 1
ATOM 3542 C CA . LEU B 1 172 ? 14.708 3.925 30.685 1.00 36.52 172 LEU B CA 1
ATOM 3543 C C . LEU B 1 172 ? 14.027 5.053 31.418 1.00 30.12 172 LEU B C 1
ATOM 3544 O O . LEU B 1 172 ? 12.927 5.400 30.991 1.00 30.81 172 LEU B O 1
ATOM 3549 N N . GLY B 1 173 ? 14.556 5.629 32.493 1.00 22.02 173 GLY B N 1
ATOM 3550 C CA . GLY B 1 173 ? 13.943 6.806 33.108 1.00 24.96 173 GLY B CA 1
ATOM 3551 C C . GLY B 1 173 ? 14.084 8.006 32.155 1.00 24.70 173 GLY B C 1
ATOM 3552 O O . GLY B 1 173 ? 15.223 8.473 31.957 1.00 21.19 173 GLY B O 1
ATOM 3553 N N . SER B 1 174 ? 12.978 8.555 31.599 1.00 25.65 174 SER B N 1
ATOM 3554 C CA . SER B 1 174 ? 13.008 9.524 30.499 1.00 19.23 174 SER B CA 1
ATOM 3555 C C . SER B 1 174 ? 13.679 10.882 30.678 1.00 18.42 174 SER B C 1
ATOM 3556 O O . SER B 1 174 ? 14.341 11.333 29.745 1.00 19.45 174 SER B O 1
ATOM 3559 N N . GLU B 1 175 ? 13.536 11.593 31.804 1.00 20.71 175 GLU B N 1
ATOM 3560 C CA . GLU B 1 175 ? 14.111 12.925 31.958 1.00 23.12 175 GLU B CA 1
ATOM 3561 C C . GLU B 1 175 ? 15.631 12.899 31.977 1.00 21.57 175 GLU B C 1
ATOM 3562 O O . GLU B 1 175 ? 16.251 13.652 31.222 1.00 20.98 175 GLU B O 1
ATOM 3568 N N . VAL B 1 176 ? 16.211 12.004 32.805 1.00 18.93 176 VAL B N 1
ATOM 3569 C CA . VAL B 1 176 ? 17.670 11.864 32.919 1.00 19.36 176 VAL B CA 1
ATOM 3570 C C . VAL B 1 176 ? 18.286 11.355 31.613 1.00 18.31 176 VAL B C 1
ATOM 3571 O O . VAL B 1 176 ? 19.327 11.830 31.158 1.00 20.24 176 VAL B O 1
ATOM 3575 N N . PHE B 1 177 ? 17.615 10.439 30.932 1.00 16.34 177 PHE B N 1
ATOM 3576 C CA . PHE B 1 177 ? 18.104 9.928 29.677 1.00 14.37 177 PHE B CA 1
ATOM 3577 C C . PHE B 1 177 ? 18.058 11.001 28.591 1.00 16.94 177 PHE B C 1
ATOM 3578 O O . PHE B 1 177 ? 19.071 11.184 27.887 1.00 21.43 177 PHE B O 1
ATOM 3586 N N . VAL B 1 178 ? 16.917 11.687 28.390 1.00 17.48 178 VAL B N 1
ATOM 3587 C CA . VAL B 1 178 ? 16.827 12.701 27.335 1.00 17.41 178 VAL B CA 1
ATOM 3588 C C . VAL B 1 178 ? 17.750 13.917 27.666 1.00 15.91 178 VAL B C 1
ATOM 3589 O O . VAL B 1 178 ? 18.490 14.387 26.793 1.00 15.37 178 VAL B O 1
ATOM 3593 N N . ARG B 1 179 ? 17.825 14.430 28.889 1.00 15.07 179 ARG B N 1
ATOM 3594 C CA . ARG B 1 179 ? 18.767 15.475 29.280 1.00 17.22 179 ARG B CA 1
ATOM 3595 C C . ARG B 1 179 ? 20.195 15.103 28.842 1.00 19.59 179 ARG B C 1
ATOM 3596 O O . ARG B 1 179 ? 20.818 15.821 28.041 1.00 21.08 179 ARG B O 1
ATOM 3604 N N . ASP B 1 180 ? 20.692 13.933 29.245 1.00 14.61 180 ASP B N 1
ATOM 3605 C CA . ASP B 1 180 ? 22.007 13.470 28.832 1.00 13.91 180 ASP B CA 1
ATOM 3606 C C . ASP B 1 180 ? 22.235 13.392 27.327 1.00 9.58 180 ASP B C 1
ATOM 3607 O O . ASP B 1 180 ? 23.331 13.743 26.883 1.00 9.68 180 ASP B O 1
ATOM 3612 N N . CYS B 1 181 ? 21.272 12.995 26.496 1.00 11.85 181 CYS B N 1
ATOM 3613 C CA . CYS B 1 181 ? 21.451 12.910 25.034 1.00 10.99 181 CYS B CA 1
ATOM 3614 C C . CYS B 1 181 ? 21.802 14.208 24.353 1.00 10.56 181 CYS B C 1
ATOM 3615 O O . CYS B 1 181 ? 22.465 14.236 23.308 1.00 12.30 181 CYS B O 1
ATOM 3618 N N . PHE B 1 182 ? 21.166 15.291 24.816 1.00 16.79 182 PHE B N 1
ATOM 3619 C CA . PHE B 1 182 ? 21.426 16.612 24.230 1.00 13.49 182 PHE B CA 1
ATOM 3620 C C . PHE B 1 182 ? 22.712 17.227 24.813 1.00 8.83 182 PHE B C 1
ATOM 3621 O O . PHE B 1 182 ? 23.557 17.787 24.138 1.00 10.90 182 PHE B O 1
ATOM 3629 N N . GLU B 1 183 ? 22.830 17.168 26.130 1.00 9.10 183 GLU B N 1
ATOM 3630 C CA . GLU B 1 183 ? 23.927 17.657 26.900 1.00 13.11 183 GLU B CA 1
ATOM 3631 C C . GLU B 1 183 ? 25.302 17.087 26.575 1.00 16.14 183 GLU B C 1
ATOM 3632 O O . GLU B 1 183 ? 26.322 17.738 26.826 1.00 13.70 183 GLU B O 1
ATOM 3638 N N . HIS B 1 184 ? 25.326 15.809 26.169 1.00 16.67 184 HIS B N 1
ATOM 3639 C CA . HIS B 1 184 ? 26.552 15.125 25.785 1.00 16.66 184 HIS B CA 1
ATOM 3640 C C . HIS B 1 184 ? 26.578 14.698 24.329 1.00 14.87 184 HIS B C 1
ATOM 3641 O O . HIS B 1 184 ? 27.414 13.937 23.885 1.00 24.22 184 HIS B O 1
ATOM 3648 N N . HIS B 1 185 ? 25.704 15.284 23.559 1.00 14.77 185 HIS B N 1
ATOM 3649 C CA . HIS B 1 185 ? 25.564 15.184 22.099 1.00 11.63 185 HIS B CA 1
ATOM 3650 C C . HIS B 1 185 ? 25.596 13.729 21.621 1.00 10.78 185 HIS B C 1
ATOM 3651 O O . HIS B 1 185 ? 26.426 13.341 20.789 1.00 15.78 185 HIS B O 1
ATOM 3658 N N . TRP B 1 186 ? 24.670 12.959 22.148 1.00 10.94 186 TRP B N 1
ATOM 3659 C CA . TRP B 1 186 ? 24.530 11.540 21.802 1.00 12.46 186 TRP B CA 1
ATOM 3660 C C . TRP B 1 186 ? 23.486 11.351 20.708 1.00 12.33 186 TRP B C 1
ATOM 3661 O O . TRP B 1 186 ? 23.299 10.293 20.102 1.00 16.12 186 TRP B O 1
ATOM 3672 N N . ASP B 1 187 ? 22.748 12.394 20.383 1.00 13.19 187 ASP B N 1
ATOM 3673 C CA . ASP B 1 187 ? 21.560 12.243 19.564 1.00 7.07 187 ASP B CA 1
ATOM 3674 C C . ASP B 1 187 ? 21.576 12.161 18.073 1.00 7.78 187 ASP B C 1
ATOM 3675 O O . ASP B 1 187 ? 20.689 11.496 17.523 1.00 5.70 187 ASP B O 1
ATOM 3680 N N . THR B 1 188 ? 22.528 12.759 17.369 1.00 7.82 188 THR B N 1
ATOM 3681 C CA . THR B 1 188 ? 22.433 12.803 15.915 1.00 7.73 188 THR B CA 1
ATOM 3682 C C . THR B 1 188 ? 23.368 11.814 15.223 1.00 5.48 188 THR B C 1
ATOM 3683 O O . THR B 1 188 ? 24.312 11.320 15.821 1.00 14.29 188 THR B O 1
ATOM 3687 N N . LEU B 1 189 ? 23.233 11.604 13.936 1.00 2.00 189 LEU B N 1
ATOM 3688 C CA . LEU B 1 189 ? 24.153 10.799 13.212 1.00 9.94 189 LEU B CA 1
ATOM 3689 C C . LEU B 1 189 ? 25.490 11.518 13.165 1.00 13.79 189 LEU B C 1
ATOM 3690 O O . LEU B 1 189 ? 26.537 10.882 13.294 1.00 18.86 189 LEU B O 1
ATOM 3695 N N . ASP B 1 190 ? 25.531 12.857 13.022 1.00 21.05 190 ASP B N 1
ATOM 3696 C CA . ASP B 1 190 ? 26.786 13.587 12.892 1.00 19.06 190 ASP B CA 1
ATOM 3697 C C . ASP B 1 190 ? 27.690 13.457 14.075 1.00 16.33 190 ASP B C 1
ATOM 3698 O O . ASP B 1 190 ? 28.887 13.327 13.860 1.00 16.40 190 ASP B O 1
ATOM 3703 N N . SER B 1 191 ? 27.151 13.428 15.289 1.00 11.12 191 SER B N 1
ATOM 3704 C CA . SER B 1 191 ? 27.993 13.219 16.447 1.00 13.55 191 SER B CA 1
ATOM 3705 C C . SER B 1 191 ? 28.775 11.897 16.369 1.00 14.26 191 SER B C 1
ATOM 3706 O O . SER B 1 191 ? 29.952 11.852 16.718 1.00 12.61 191 SER B O 1
ATOM 3709 N N . THR B 1 192 ? 28.107 10.820 15.904 1.00 13.98 192 THR B N 1
ATOM 3710 C CA . THR B 1 192 ? 28.727 9.552 15.630 1.00 16.37 192 THR B CA 1
ATOM 3711 C C . THR B 1 192 ? 29.781 9.794 14.555 1.00 20.03 192 THR B C 1
ATOM 3712 O O . THR B 1 192 ? 30.941 9.433 14.782 1.00 22.71 192 THR B O 1
ATOM 3716 N N . LEU B 1 193 ? 29.450 10.426 13.421 1.00 21.83 193 LEU B N 1
ATOM 3717 C CA . LEU B 1 193 ? 30.410 10.593 12.339 1.00 19.30 193 LEU B CA 1
ATOM 3718 C C . LEU B 1 193 ? 31.630 11.362 12.825 1.00 19.63 193 LEU B C 1
ATOM 3719 O O . LEU B 1 193 ? 32.733 11.038 12.388 1.00 20.48 193 LEU B O 1
ATOM 3724 N N . ASP B 1 194 ? 31.532 12.284 13.768 1.00 20.32 194 ASP B N 1
ATOM 3725 C CA . ASP B 1 194 ? 32.725 12.984 14.219 1.00 26.73 194 ASP B CA 1
ATOM 3726 C C . ASP B 1 194 ? 33.649 12.074 15.019 1.00 28.45 194 ASP B C 1
ATOM 3727 O O . ASP B 1 194 ? 34.876 12.093 14.842 1.00 30.02 194 ASP B O 1
ATOM 3732 N N . LYS B 1 195 ? 33.069 11.221 15.871 1.00 22.01 195 LYS B N 1
ATOM 3733 C CA . LYS B 1 195 ? 33.867 10.405 16.752 1.00 18.49 195 LYS B CA 1
ATOM 3734 C C . LYS B 1 195 ? 34.629 9.271 16.120 1.00 20.57 195 LYS B C 1
ATOM 3735 O O . LYS B 1 195 ? 35.704 8.855 16.577 1.00 23.51 195 LYS B O 1
ATOM 3741 N N . VAL B 1 196 ? 34.041 8.806 15.037 1.00 19.11 196 VAL B N 1
ATOM 3742 C CA . VAL B 1 196 ? 34.481 7.684 14.248 1.00 18.53 196 VAL B CA 1
ATOM 3743 C C . VAL B 1 196 ? 35.557 8.067 13.243 1.00 24.13 196 VAL B C 1
ATOM 3744 O O . VAL B 1 196 ? 36.475 7.287 12.984 1.00 27.30 196 VAL B O 1
ATOM 3748 N N . ALA B 1 197 ? 35.450 9.265 12.660 1.00 24.74 197 ALA B N 1
ATOM 3749 C CA . ALA B 1 197 ? 36.317 9.792 11.607 1.00 24.35 197 ALA B CA 1
ATOM 3750 C C . ALA B 1 197 ? 37.840 9.551 11.645 1.00 22.57 197 ALA B C 1
ATOM 3751 O O . ALA B 1 197 ? 38.438 9.000 10.717 1.00 20.70 197 ALA B O 1
ATOM 3753 N N . ASN B 1 198 ? 38.509 9.862 12.741 1.00 24.70 198 ASN B N 1
ATOM 3754 C CA . ASN B 1 198 ? 39.956 9.721 12.802 1.00 30.03 198 ASN B CA 1
ATOM 3755 C C . ASN B 1 198 ? 40.346 8.440 13.521 1.00 30.65 198 ASN B C 1
ATOM 3756 O O . ASN B 1 198 ? 41.393 8.364 14.192 1.00 31.28 198 ASN B O 1
ATOM 3761 N N . THR B 1 199 ? 39.529 7.400 13.429 1.00 22.86 199 THR B N 1
ATOM 3762 C CA . THR B 1 199 ? 39.887 6.210 14.139 1.00 21.42 199 THR B CA 1
ATOM 3763 C C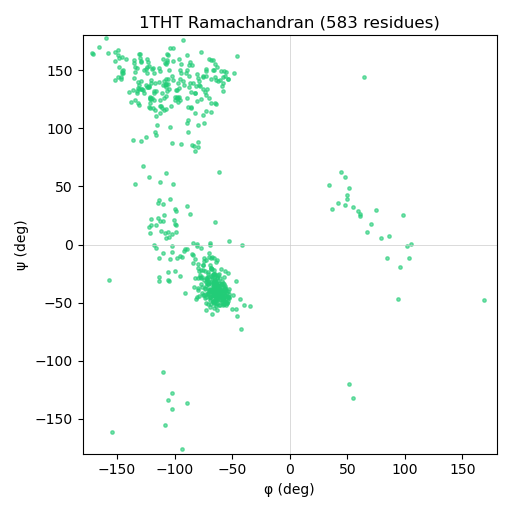 . THR B 1 199 ? 40.926 5.389 13.376 1.00 20.90 199 THR B C 1
ATOM 3764 O O . THR B 1 199 ? 40.986 5.331 12.131 1.00 25.22 199 THR B O 1
ATOM 3768 N N . SER B 1 200 ? 41.757 4.764 14.211 1.00 22.66 200 SER B N 1
ATOM 3769 C CA . SER B 1 200 ? 42.753 3.806 13.737 1.00 28.55 200 SER B CA 1
ATOM 3770 C C . SER B 1 200 ? 42.346 2.345 14.016 1.00 25.86 200 SER B C 1
ATOM 3771 O O . SER B 1 200 ? 42.937 1.442 13.410 1.00 27.36 200 SER B O 1
ATOM 3774 N N . VAL B 1 201 ? 41.314 2.116 14.856 1.00 20.49 201 VAL B N 1
ATOM 3775 C CA . VAL B 1 201 ? 40.820 0.799 15.220 1.00 12.65 201 VAL B CA 1
ATOM 3776 C C . VAL B 1 201 ? 40.114 0.151 14.028 1.00 15.25 201 VAL B C 1
ATOM 3777 O O . VAL B 1 201 ? 39.251 0.786 13.413 1.00 15.55 201 VAL B O 1
ATOM 3781 N N . PRO B 1 202 ? 40.465 -1.069 13.596 1.00 13.34 202 PRO B N 1
ATOM 3782 C CA . PRO B 1 202 ? 39.750 -1.827 12.575 1.00 16.81 202 PRO B CA 1
ATOM 3783 C C . PRO B 1 202 ? 38.351 -2.185 13.032 1.00 12.27 202 PRO B C 1
ATOM 3784 O O . PRO B 1 202 ? 38.185 -2.578 14.193 1.00 18.24 202 PRO B O 1
ATOM 3788 N N . LEU B 1 203 ? 37.376 -2.134 12.129 1.00 10.24 203 LEU B N 1
ATOM 3789 C CA . LEU B 1 203 ? 35.976 -2.309 12.491 1.00 14.67 203 LEU B CA 1
ATOM 3790 C C . LEU B 1 203 ? 35.215 -3.203 11.542 1.00 9.55 203 LEU B C 1
ATOM 3791 O O . LEU B 1 203 ? 35.351 -3.070 10.320 1.00 13.38 203 LEU B O 1
ATOM 3796 N N . ILE B 1 204 ? 34.448 -4.155 12.074 1.00 11.37 204 ILE B N 1
ATOM 3797 C CA . ILE B 1 204 ? 33.553 -4.941 11.230 1.00 5.71 204 ILE B CA 1
ATOM 3798 C C . ILE B 1 204 ? 32.231 -4.607 11.874 1.00 4.11 204 ILE B C 1
ATOM 3799 O O . ILE B 1 204 ? 32.063 -4.643 13.106 1.00 7.49 204 ILE B O 1
ATOM 3804 N N . ALA B 1 205 ? 31.343 -4.132 11.009 1.00 6.71 205 ALA B N 1
ATOM 3805 C CA . ALA B 1 205 ? 29.993 -3.759 11.355 1.00 5.52 205 ALA B CA 1
ATOM 3806 C C . ALA B 1 205 ? 29.078 -4.845 10.767 1.00 9.48 205 ALA B C 1
ATOM 3807 O O . ALA B 1 205 ? 29.166 -5.105 9.560 1.00 15.52 205 ALA B O 1
ATOM 3809 N N . PHE B 1 206 ? 28.318 -5.636 11.546 1.00 11.35 206 PHE B N 1
ATOM 3810 C CA . PHE B 1 206 ? 27.332 -6.544 10.951 1.00 12.94 206 PHE B CA 1
ATOM 3811 C C . PHE B 1 206 ? 25.982 -5.852 10.995 1.00 11.33 206 PHE B C 1
ATOM 3812 O O . PHE B 1 206 ? 25.577 -5.381 12.066 1.00 10.72 206 PHE B O 1
ATOM 3820 N N . THR B 1 207 ? 25.288 -5.736 9.861 1.00 12.02 207 THR B N 1
ATOM 3821 C CA . THR B 1 207 ? 23.919 -5.242 9.891 1.00 17.75 207 THR B CA 1
ATOM 3822 C C . THR B 1 207 ? 22.903 -6.361 9.594 1.00 20.62 207 THR B C 1
ATOM 3823 O O . THR B 1 207 ? 23.227 -7.406 8.990 1.00 15.18 207 THR B O 1
ATOM 3827 N N . ALA B 1 208 ? 21.654 -6.210 10.047 1.00 19.16 208 ALA B N 1
ATOM 3828 C CA . ALA B 1 208 ? 20.633 -7.236 9.828 1.00 19.64 208 ALA B CA 1
ATOM 3829 C C . ALA B 1 208 ? 19.936 -6.844 8.567 1.00 21.10 208 ALA B C 1
ATOM 3830 O O . ALA B 1 208 ? 19.741 -5.646 8.314 1.00 25.98 208 ALA B O 1
ATOM 3832 N N . ASN B 1 209 ? 19.638 -7.876 7.780 1.00 24.78 209 ASN B N 1
ATOM 3833 C CA . ASN B 1 209 ? 18.994 -7.709 6.496 1.00 27.56 209 ASN B CA 1
ATOM 3834 C C . ASN B 1 209 ? 17.699 -6.878 6.584 1.00 29.00 209 ASN B C 1
ATOM 3835 O O . ASN B 1 209 ? 17.545 -5.991 5.745 1.00 35.45 209 ASN B O 1
ATOM 3837 N N . ASN B 1 210 ? 16.723 -7.016 7.494 1.00 26.84 210 ASN B N 1
ATOM 3838 C CA . ASN B 1 210 ? 15.562 -6.110 7.491 1.00 30.95 210 ASN B CA 1
ATOM 3839 C C . ASN B 1 210 ? 15.343 -5.484 8.872 1.00 34.16 210 ASN B C 1
ATOM 3840 O O . ASN B 1 210 ? 14.397 -5.714 9.643 1.00 37.81 210 ASN B O 1
ATOM 3842 N N . ASP B 1 211 ? 16.315 -4.648 9.209 1.00 29.88 211 ASP B N 1
ATOM 3843 C CA . ASP B 1 211 ? 16.322 -3.945 10.454 1.00 25.94 211 ASP B CA 1
ATOM 3844 C C . ASP B 1 211 ? 15.567 -2.648 10.258 1.00 30.54 211 ASP B C 1
ATOM 3845 O O . ASP B 1 211 ? 15.973 -1.776 9.505 1.00 33.85 211 ASP B O 1
ATOM 3850 N N . ASP B 1 212 ? 14.478 -2.450 10.962 1.00 35.68 212 ASP B N 1
ATOM 3851 C CA . ASP B 1 212 ? 13.734 -1.208 10.785 1.00 40.96 212 ASP B CA 1
ATOM 3852 C C . ASP B 1 212 ? 14.374 -0.062 11.546 1.00 37.72 212 ASP B C 1
ATOM 3853 O O . ASP B 1 212 ? 14.459 1.080 11.080 1.00 42.17 212 ASP B O 1
ATOM 3858 N N . TRP B 1 213 ? 14.863 -0.456 12.726 1.00 26.96 213 TRP B N 1
ATOM 3859 C CA . TRP B 1 213 ? 15.433 0.444 13.707 1.00 19.43 213 TRP B CA 1
ATOM 3860 C C . TRP B 1 213 ? 16.694 1.202 13.384 1.00 20.30 213 TRP B C 1
ATOM 3861 O O . TRP B 1 213 ? 16.911 2.259 13.982 1.00 16.69 213 TRP B O 1
ATOM 3872 N N . VAL B 1 214 ? 17.536 0.682 12.477 1.00 22.27 214 VAL B N 1
ATOM 3873 C CA . VAL B 1 214 ? 18.871 1.216 12.185 1.00 19.15 214 VAL B CA 1
ATOM 3874 C C . VAL B 1 214 ? 18.878 1.218 10.671 1.00 17.28 214 VAL B C 1
ATOM 3875 O O . VAL B 1 214 ? 18.628 0.177 10.085 1.00 16.33 214 VAL B O 1
ATOM 3879 N N . LYS B 1 215 ? 19.130 2.334 10.002 1.00 13.91 215 LYS B N 1
ATOM 3880 C CA . LYS B 1 215 ? 19.116 2.360 8.560 1.00 14.61 215 LYS B CA 1
ATOM 3881 C C . LYS B 1 215 ? 20.461 1.940 8.048 1.00 19.31 215 LYS B C 1
ATOM 3882 O O . LYS B 1 215 ? 21.463 2.515 8.482 1.00 15.38 215 LYS B O 1
ATOM 3888 N N . GLN B 1 216 ? 20.514 1.006 7.093 1.00 22.91 216 GLN B N 1
ATOM 3889 C CA . GLN B 1 216 ? 21.780 0.528 6.566 1.00 25.38 216 GLN B CA 1
ATOM 3890 C C . GLN B 1 216 ? 22.514 1.618 5.838 1.00 26.93 216 GLN B C 1
ATOM 3891 O O . GLN B 1 216 ? 23.728 1.739 5.957 1.00 27.78 216 GLN B O 1
ATOM 3897 N N . GLU B 1 217 ? 21.775 2.453 5.120 1.00 28.25 217 GLU B N 1
ATOM 3898 C CA . GLU B 1 217 ? 22.376 3.579 4.427 1.00 28.04 217 GLU B CA 1
ATOM 3899 C C . GLU B 1 217 ? 23.153 4.458 5.405 1.00 27.16 217 GLU B C 1
ATOM 3900 O O . GLU B 1 217 ? 24.248 4.891 5.069 1.00 30.81 217 GLU B O 1
ATOM 3902 N N . GLU B 1 218 ? 22.722 4.645 6.659 1.00 25.58 218 GLU B N 1
ATOM 3903 C CA . GLU B 1 218 ? 23.465 5.469 7.598 1.00 22.18 218 GLU B CA 1
ATOM 3904 C C . GLU B 1 218 ? 24.675 4.739 8.167 1.00 22.45 218 GLU B C 1
ATOM 3905 O O . GLU B 1 218 ? 25.672 5.378 8.530 1.00 17.92 218 GLU B O 1
ATOM 3911 N N . VAL B 1 219 ? 24.651 3.404 8.262 1.00 16.54 219 VAL B N 1
ATOM 3912 C CA . VAL B 1 219 ? 25.809 2.654 8.722 1.00 16.77 219 VAL B CA 1
ATOM 3913 C C . VAL B 1 219 ? 26.878 2.759 7.664 1.00 19.46 219 VAL B C 1
ATOM 3914 O O . VAL B 1 219 ? 28.017 3.059 8.005 1.00 25.03 219 VAL B O 1
ATOM 3918 N N . TYR B 1 220 ? 26.553 2.533 6.395 1.00 23.50 220 TYR B N 1
ATOM 3919 C CA . TYR B 1 220 ? 27.479 2.727 5.292 1.00 24.43 220 TYR B CA 1
ATOM 3920 C C . TYR B 1 220 ? 28.008 4.153 5.269 1.00 27.19 220 TYR B C 1
ATOM 3921 O O . TYR B 1 220 ? 29.186 4.408 4.996 1.00 30.51 220 TYR B O 1
ATOM 3930 N N . ASP B 1 221 ? 27.153 5.121 5.574 1.00 28.34 221 ASP B N 1
ATOM 3931 C CA . ASP B 1 221 ? 27.564 6.500 5.677 1.00 25.97 221 ASP B CA 1
ATOM 3932 C C . ASP B 1 221 ? 28.569 6.667 6.787 1.00 23.18 221 ASP B C 1
ATOM 3933 O O . ASP B 1 221 ? 29.534 7.411 6.619 1.00 26.53 221 ASP B O 1
ATOM 3938 N N . MET B 1 222 ? 28.424 5.994 7.914 1.00 22.43 222 MET B N 1
ATOM 3939 C CA . MET B 1 222 ? 29.401 6.101 8.968 1.00 22.70 222 MET B CA 1
ATOM 3940 C C . MET B 1 222 ? 30.732 5.508 8.562 1.00 24.49 222 MET B C 1
ATOM 3941 O O . MET B 1 222 ? 31.775 6.168 8.623 1.00 26.83 222 MET B O 1
ATOM 3946 N N . LEU B 1 223 ? 30.704 4.304 8.020 1.00 25.78 223 LEU B N 1
ATOM 3947 C CA . LEU B 1 223 ? 31.897 3.560 7.621 1.00 21.53 223 LEU B CA 1
ATOM 3948 C C . LEU B 1 223 ? 32.693 4.356 6.609 1.00 24.01 223 LEU B C 1
ATOM 3949 O O . LEU B 1 223 ? 33.915 4.466 6.658 1.00 26.82 223 LEU B O 1
ATOM 3954 N N . ALA B 1 224 ? 31.962 5.045 5.744 1.00 26.77 224 ALA B N 1
ATOM 3955 C CA . ALA B 1 224 ? 32.557 5.864 4.709 1.00 26.43 224 ALA B CA 1
ATOM 3956 C C . ALA B 1 224 ? 33.239 7.109 5.266 1.00 25.38 224 ALA B C 1
ATOM 3957 O O . ALA B 1 224 ? 33.863 7.854 4.522 1.00 28.75 224 ALA B O 1
ATOM 3959 N N . HIS B 1 225 ? 33.129 7.427 6.553 1.00 24.42 225 HIS B N 1
ATOM 3960 C CA . HIS B 1 225 ? 33.792 8.597 7.101 1.00 27.46 225 HIS B CA 1
ATOM 3961 C C . HIS B 1 225 ? 35.047 8.255 7.864 1.00 25.89 225 HIS B C 1
ATOM 3962 O O . HIS B 1 225 ? 35.739 9.119 8.407 1.00 31.39 225 HIS B O 1
ATOM 3969 N N . ILE B 1 226 ? 35.319 6.966 7.935 1.00 24.51 226 ILE B N 1
ATOM 3970 C CA . ILE B 1 226 ? 36.494 6.464 8.576 1.00 25.46 226 ILE B CA 1
ATOM 3971 C C . ILE B 1 226 ? 37.541 6.627 7.494 1.00 26.02 226 ILE B C 1
ATOM 3972 O O . ILE B 1 226 ? 37.532 5.966 6.444 1.00 23.85 226 ILE B O 1
ATOM 3977 N N . ARG B 1 227 ? 38.444 7.542 7.836 1.00 32.27 227 ARG B N 1
ATOM 3978 C CA . ARG B 1 227 ? 39.542 7.902 6.957 1.00 38.94 227 ARG B CA 1
ATOM 3979 C C . ARG B 1 227 ? 40.487 6.742 6.685 1.00 34.93 227 ARG B C 1
ATOM 3980 O O . ARG B 1 227 ? 40.799 6.546 5.516 1.00 33.66 227 ARG B O 1
ATOM 3988 N N . THR B 1 228 ? 40.904 5.904 7.640 1.00 30.73 228 THR B N 1
ATOM 3989 C CA . THR B 1 228 ? 41.804 4.798 7.320 1.00 29.07 228 THR B CA 1
ATOM 3990 C C . THR B 1 228 ? 41.300 3.771 6.309 1.00 28.51 228 THR B C 1
ATOM 3991 O O . THR B 1 228 ? 42.070 2.962 5.780 1.00 31.61 228 THR B O 1
ATOM 3995 N N . GLY B 1 229 ? 39.983 3.703 6.134 1.00 28.21 229 GLY B N 1
ATOM 3996 C CA . GLY B 1 229 ? 39.335 2.742 5.259 1.00 28.22 229 GLY B CA 1
ATOM 3997 C C . GLY B 1 229 ? 39.461 1.302 5.732 1.00 29.44 229 GLY B C 1
ATOM 3998 O O . GLY B 1 229 ? 39.138 0.420 4.933 1.00 31.68 229 GLY B O 1
ATOM 3999 N N . HIS B 1 230 ? 39.924 0.941 6.954 1.00 28.90 230 HIS B N 1
ATOM 4000 C CA . HIS B 1 230 ? 39.942 -0.480 7.263 1.00 29.60 230 HIS B CA 1
ATOM 4001 C C . HIS B 1 230 ? 38.775 -0.841 8.160 1.00 23.94 230 HIS B C 1
ATOM 4002 O O . HIS B 1 230 ? 38.814 -0.872 9.393 1.00 23.67 230 HIS B O 1
ATOM 4009 N N . CYS B 1 231 ? 37.705 -1.113 7.435 1.00 23.96 231 CYS B N 1
ATOM 4010 C CA . CYS B 1 231 ? 36.441 -1.474 8.020 1.00 22.97 231 CYS B CA 1
ATOM 4011 C C . CYS B 1 231 ? 35.742 -2.344 7.011 1.00 21.06 231 CYS B C 1
ATOM 4012 O O . CYS B 1 231 ? 36.096 -2.313 5.832 1.00 18.62 231 CYS B O 1
ATOM 4015 N N . LYS B 1 232 ? 34.787 -3.161 7.452 1.00 20.58 232 LYS B N 1
ATOM 4016 C CA . LYS B 1 232 ? 34.022 -3.973 6.525 1.00 17.09 232 LYS B CA 1
ATOM 4017 C C . LYS B 1 232 ? 32.614 -4.094 7.111 1.00 13.05 232 LYS B C 1
ATOM 4018 O O . LYS B 1 232 ? 32.425 -4.096 8.334 1.00 13.24 232 LYS B O 1
ATOM 4024 N N . LEU B 1 233 ? 31.601 -4.078 6.261 1.00 15.66 233 LEU B N 1
ATOM 4025 C CA . LEU B 1 233 ? 30.220 -4.275 6.654 1.00 16.68 233 LEU B CA 1
ATOM 4026 C C . LEU B 1 233 ? 29.873 -5.666 6.151 1.00 13.48 233 LEU B C 1
ATOM 4027 O O . LEU B 1 233 ? 30.168 -5.956 4.990 1.00 16.61 233 LEU B O 1
ATOM 4032 N N . TYR B 1 234 ? 29.339 -6.587 6.951 1.00 16.81 234 TYR B N 1
ATOM 4033 C CA . TYR B 1 234 ? 28.830 -7.842 6.426 1.00 13.37 234 TYR B CA 1
ATOM 4034 C C . TYR B 1 234 ? 27.388 -7.834 6.947 1.00 16.48 234 TYR B C 1
ATOM 4035 O O . TYR B 1 234 ? 27.060 -7.123 7.909 1.00 14.96 234 TYR B O 1
ATOM 4044 N N . SER B 1 235 ? 26.477 -8.595 6.375 1.00 19.97 235 SER B N 1
ATOM 4045 C CA . SER B 1 235 ? 25.113 -8.631 6.881 1.00 29.97 235 SER B CA 1
ATOM 4046 C C . SER B 1 235 ? 24.755 -9.984 7.477 1.00 27.31 235 SER B C 1
ATOM 4047 O O . SER B 1 235 ? 25.335 -11.004 7.102 1.00 29.89 235 SER B O 1
ATOM 4050 N N . LEU B 1 236 ? 23.842 -9.983 8.441 1.00 22.14 236 LEU B N 1
ATOM 4051 C CA . LEU B 1 236 ? 23.398 -11.167 9.124 1.00 20.92 236 LEU B CA 1
ATOM 4052 C C . LEU B 1 236 ? 22.211 -11.699 8.333 1.00 28.56 236 LEU B C 1
ATOM 4053 O O . LEU B 1 236 ? 21.450 -10.915 7.752 1.00 25.26 236 LEU B O 1
ATOM 4058 N N . LEU B 1 237 ? 22.077 -13.044 8.351 1.00 38.05 237 LEU B N 1
ATOM 4059 C CA . LEU B 1 237 ? 21.141 -13.754 7.482 1.00 46.33 237 LEU B CA 1
ATOM 4060 C C . LEU B 1 237 ? 19.771 -13.132 7.322 1.00 49.17 237 LEU B C 1
ATOM 4061 O O . LEU B 1 237 ? 19.439 -12.538 6.285 1.00 53.70 237 LEU B O 1
ATOM 4066 N N . GLY B 1 238 ? 18.997 -13.252 8.382 1.00 50.62 238 GLY B N 1
ATOM 4067 C CA . GLY B 1 238 ? 17.674 -12.712 8.342 1.00 52.17 238 GLY B CA 1
ATOM 4068 C C . GLY B 1 238 ? 17.857 -11.572 9.294 1.00 51.33 238 GLY B C 1
ATOM 4069 O O . GLY B 1 238 ? 18.657 -10.639 9.143 1.00 54.30 238 GLY B O 1
ATOM 4070 N N . SER B 1 239 ? 17.182 -11.864 10.385 1.00 49.28 239 SER B N 1
ATOM 4071 C CA . SER B 1 239 ? 17.147 -10.983 11.510 1.00 46.15 239 SER B CA 1
ATOM 4072 C C . SER B 1 239 ? 16.445 -9.698 11.037 1.00 40.20 239 SER B C 1
ATOM 4073 O O . SER B 1 239 ? 16.330 -9.265 9.880 1.00 36.57 239 SER B O 1
ATOM 4076 N N . SER B 1 240 ? 15.730 -9.243 12.033 1.00 34.56 240 SER B N 1
ATOM 4077 C CA . SER B 1 240 ? 15.216 -7.906 12.019 1.00 25.66 240 SER B CA 1
ATOM 4078 C C . SER B 1 240 ? 16.270 -7.308 12.992 1.00 23.10 240 SER B C 1
ATOM 4079 O O . SER B 1 240 ? 17.439 -7.713 13.025 1.00 22.58 240 SER B O 1
ATOM 4082 N N . HIS B 1 241 ? 15.924 -6.407 13.905 1.00 18.94 241 HIS B N 1
ATOM 4083 C CA . HIS B 1 241 ? 16.887 -5.941 14.874 1.00 13.46 241 HIS B CA 1
ATOM 4084 C C . HIS B 1 241 ? 17.106 -7.026 15.935 1.00 15.32 241 HIS B C 1
ATOM 4085 O O . HIS B 1 241 ? 18.046 -6.950 16.753 1.00 13.76 241 HIS B O 1
ATOM 4092 N N . ASP B 1 242 ? 16.181 -7.986 16.022 1.00 14.60 242 ASP B N 1
ATOM 4093 C CA . ASP B 1 242 ? 16.218 -8.924 17.124 1.00 18.21 242 ASP B CA 1
ATOM 4094 C C . ASP B 1 242 ? 17.077 -10.141 16.820 1.00 14.49 242 ASP B C 1
ATOM 4095 O O . ASP B 1 242 ? 16.692 -11.034 16.069 1.00 18.61 242 ASP B O 1
ATOM 4100 N N . LEU B 1 243 ? 18.240 -10.182 17.458 1.00 14.69 243 LEU B N 1
ATOM 4101 C CA . LEU B 1 243 ? 19.179 -11.259 17.235 1.00 12.29 243 LEU B CA 1
ATOM 4102 C C . LEU B 1 243 ? 18.709 -12.532 17.940 1.00 16.68 243 LEU B C 1
ATOM 4103 O O . LEU B 1 243 ? 19.195 -13.613 17.614 1.00 18.99 243 LEU B O 1
ATOM 4108 N N . GLY B 1 244 ? 17.784 -12.467 18.908 1.00 15.01 244 GLY B N 1
ATOM 4109 C CA . GLY B 1 244 ? 17.345 -13.651 19.614 1.00 17.11 244 GLY B CA 1
ATOM 4110 C C . GLY B 1 244 ? 15.930 -14.012 19.247 1.00 19.52 244 GLY B C 1
ATOM 4111 O O . GLY B 1 244 ? 15.177 -14.541 20.064 1.00 22.64 244 GLY B O 1
ATOM 4112 N N . GLU B 1 245 ? 15.573 -13.776 17.996 1.00 21.23 245 GLU B N 1
ATOM 4113 C CA . GLU B 1 245 ? 14.229 -14.006 17.509 1.00 18.13 245 GLU B CA 1
ATOM 4114 C C . GLU B 1 245 ? 13.873 -15.489 17.448 1.00 20.56 245 GLU B C 1
ATOM 4115 O O . GLU B 1 245 ? 12.728 -15.898 17.684 1.00 19.60 245 GLU B O 1
ATOM 4121 N N . ASN B 1 246 ? 14.858 -16.285 17.031 1.00 22.11 246 ASN B N 1
ATOM 4122 C CA . ASN B 1 246 ? 14.754 -17.732 17.048 1.00 22.59 246 ASN B CA 1
ATOM 4123 C C . ASN B 1 246 ? 16.174 -18.262 17.045 1.00 23.75 246 ASN B C 1
ATOM 4124 O O . ASN B 1 246 ? 17.117 -17.493 16.786 1.00 20.95 246 ASN B O 1
ATOM 4129 N N . LEU B 1 247 ? 16.322 -19.555 17.370 1.00 16.74 247 LEU B N 1
ATOM 4130 C CA . LEU B 1 247 ? 17.614 -20.212 17.472 1.00 8.72 247 LEU B CA 1
ATOM 4131 C C . LEU B 1 247 ? 18.438 -20.131 16.222 1.00 4.91 247 LEU B C 1
ATOM 4132 O O . LEU B 1 247 ? 19.635 -20.147 16.379 1.00 9.74 247 LEU B O 1
ATOM 4137 N N . VAL B 1 248 ? 17.945 -20.026 15.003 1.00 5.39 248 VAL B N 1
ATOM 4138 C CA . VAL B 1 248 ? 18.749 -19.915 13.790 1.00 10.16 248 VAL B CA 1
ATOM 4139 C C . VAL B 1 248 ? 19.419 -18.535 13.590 1.00 15.79 248 VAL B C 1
ATOM 4140 O O . VAL B 1 248 ? 20.590 -18.426 13.193 1.00 13.91 248 VAL B O 1
ATOM 4144 N N . VAL B 1 249 ? 18.630 -17.467 13.798 1.00 14.38 249 VAL B N 1
ATOM 4145 C CA . VAL B 1 249 ? 19.069 -16.084 13.793 1.00 9.45 249 VAL B CA 1
ATOM 4146 C C . VAL B 1 249 ? 20.129 -15.949 14.872 1.00 6.14 249 VAL B C 1
ATOM 4147 O O . VAL B 1 249 ? 21.222 -15.477 14.585 1.00 9.60 249 VAL B O 1
ATOM 4151 N N . LEU B 1 250 ? 19.908 -16.455 16.080 1.00 10.21 250 LEU B N 1
ATOM 4152 C CA . LEU B 1 250 ? 20.861 -16.390 17.154 1.00 8.02 250 LEU B CA 1
ATOM 4153 C C . LEU B 1 250 ? 22.189 -17.088 16.871 1.00 14.40 250 LEU B C 1
ATOM 4154 O O . LEU B 1 250 ? 23.260 -16.592 17.231 1.00 11.32 250 LEU B O 1
ATOM 4159 N N . ARG B 1 251 ? 22.182 -18.254 16.221 1.00 15.66 251 ARG B N 1
ATOM 4160 C CA . ARG B 1 251 ? 23.389 -18.999 15.997 1.00 11.64 251 ARG B CA 1
ATOM 4161 C C . ARG B 1 251 ? 24.122 -18.384 14.818 1.00 11.88 251 ARG B C 1
ATOM 4162 O O . ARG B 1 251 ? 25.351 -18.429 14.735 1.00 10.59 251 ARG B O 1
ATOM 4170 N N . ASN B 1 252 ? 23.420 -17.774 13.881 1.00 12.62 252 ASN B N 1
ATOM 4171 C CA . ASN B 1 252 ? 24.089 -17.025 12.827 1.00 16.63 252 ASN B CA 1
ATOM 4172 C C . ASN B 1 252 ? 24.810 -15.813 13.444 1.00 15.09 252 ASN B C 1
ATOM 4173 O O . ASN B 1 252 ? 25.887 -15.395 13.004 1.00 19.21 252 ASN B O 1
ATOM 4178 N N . PHE B 1 253 ? 24.250 -15.249 14.516 1.00 15.35 253 PHE B N 1
ATOM 4179 C CA . PHE B 1 253 ? 24.866 -14.148 15.209 1.00 14.25 253 PHE B CA 1
ATOM 4180 C C . PHE B 1 253 ? 26.129 -14.696 15.867 1.00 13.83 253 PHE B C 1
ATOM 4181 O O . PHE B 1 253 ? 27.212 -14.214 15.554 1.00 15.14 253 PHE B O 1
ATOM 4189 N N . TYR B 1 254 ? 26.024 -15.686 16.748 1.00 13.41 254 TYR B N 1
ATOM 4190 C CA . TYR B 1 254 ? 27.155 -16.261 17.440 1.00 8.72 254 TYR B CA 1
ATOM 4191 C C . TYR B 1 254 ? 28.246 -16.703 16.497 1.00 10.41 254 TYR B C 1
ATOM 4192 O O . TYR B 1 254 ? 29.432 -16.474 16.673 1.00 12.71 254 TYR B O 1
ATOM 4201 N N . GLN B 1 255 ? 27.869 -17.317 15.421 1.00 11.29 255 GLN B N 1
ATOM 4202 C CA . GLN B 1 255 ? 28.828 -17.806 14.477 1.00 12.85 255 GLN B CA 1
ATOM 4203 C C . GLN B 1 255 ? 29.513 -16.683 13.706 1.00 10.91 255 GLN B C 1
ATOM 4204 O O . GLN B 1 255 ? 30.695 -16.808 13.393 1.00 12.63 255 GLN B O 1
ATOM 4210 N N . SER B 1 256 ? 28.786 -15.650 13.260 1.00 13.70 256 SER B N 1
ATOM 4211 C CA . SER B 1 256 ? 29.395 -14.578 12.486 1.00 12.76 256 SER B CA 1
ATOM 4212 C C . SER B 1 256 ? 30.434 -13.819 13.283 1.00 10.97 256 SER B C 1
ATOM 4213 O O . SER B 1 256 ? 31.554 -13.618 12.839 1.00 17.00 256 SER B O 1
ATOM 4216 N N . VAL B 1 257 ? 30.104 -13.438 14.504 1.00 12.61 257 VAL B N 1
ATOM 4217 C CA . VAL B 1 257 ? 31.007 -12.700 15.349 1.00 11.71 257 VAL B CA 1
ATOM 4218 C C . VAL B 1 257 ? 32.238 -13.535 15.724 1.00 13.65 257 VAL B C 1
ATOM 4219 O O . VAL B 1 257 ? 33.324 -12.978 15.777 1.00 14.20 257 VAL B O 1
ATOM 4223 N N . THR B 1 258 ? 32.151 -14.833 16.024 1.00 13.11 258 THR B N 1
ATOM 4224 C CA . THR B 1 258 ? 33.285 -15.693 16.271 1.00 8.40 258 THR B CA 1
ATOM 4225 C C . THR B 1 258 ? 34.201 -15.771 15.078 1.00 4.91 258 THR B C 1
ATOM 4226 O O . THR B 1 258 ? 35.395 -15.701 15.253 1.00 8.51 258 THR B O 1
ATOM 4230 N N . LYS B 1 259 ? 33.724 -15.914 13.857 1.00 4.67 259 LYS B N 1
ATOM 4231 C CA . LYS B 1 259 ? 34.630 -15.864 12.760 1.00 2.80 259 LYS B CA 1
ATOM 4232 C C . LYS B 1 259 ? 35.243 -14.496 12.691 1.00 10.20 259 LYS B C 1
ATOM 4233 O O . LYS B 1 259 ? 36.461 -14.443 12.643 1.00 14.09 259 LYS B O 1
ATOM 4239 N N . ALA B 1 260 ? 34.525 -13.366 12.789 1.00 13.37 260 ALA B N 1
ATOM 4240 C CA . ALA B 1 260 ? 35.153 -12.038 12.771 1.00 9.72 260 ALA B CA 1
ATOM 4241 C C . ALA B 1 260 ? 36.149 -11.867 13.908 1.00 7.53 260 ALA B C 1
ATOM 4242 O O . ALA B 1 260 ? 37.224 -11.338 13.637 1.00 13.10 260 ALA B O 1
ATOM 4244 N N . ALA B 1 261 ? 35.947 -12.307 15.160 1.00 7.67 261 ALA B N 1
ATOM 4245 C CA . ALA B 1 261 ? 36.968 -12.174 16.180 1.00 10.32 261 ALA B CA 1
ATOM 4246 C C . ALA B 1 261 ? 38.195 -13.030 15.867 1.00 13.82 261 ALA B C 1
ATOM 4247 O O . ALA B 1 261 ? 39.321 -12.616 16.148 1.00 15.97 261 ALA B O 1
ATOM 4249 N N . ILE B 1 262 ? 38.041 -14.191 15.233 1.00 13.45 262 ILE B N 1
ATOM 4250 C CA . ILE B 1 262 ? 39.170 -15.039 14.910 1.00 12.46 262 ILE B CA 1
ATOM 4251 C C . ILE B 1 262 ? 39.999 -14.370 13.840 1.00 11.74 262 ILE B C 1
ATOM 4252 O O . ILE B 1 262 ? 41.202 -14.221 14.037 1.00 11.21 262 ILE B O 1
ATOM 4257 N N . ALA B 1 263 ? 39.354 -13.998 12.733 1.00 8.74 263 ALA B N 1
ATOM 4258 C CA . ALA B 1 263 ? 40.021 -13.332 11.631 1.00 9.51 263 ALA B CA 1
ATOM 4259 C C . ALA B 1 263 ? 40.746 -12.053 12.081 1.00 17.28 263 ALA B C 1
ATOM 4260 O O . ALA B 1 263 ? 41.924 -11.903 11.738 1.00 20.52 263 ALA B O 1
ATOM 4262 N N . MET B 1 264 ? 40.122 -11.156 12.875 1.00 15.12 264 MET B N 1
ATOM 4263 C CA . MET B 1 264 ? 40.725 -9.888 13.299 1.00 14.62 264 MET B CA 1
ATOM 4264 C C . MET B 1 264 ? 41.796 -10.061 14.346 1.00 19.55 264 MET B C 1
ATOM 4265 O O . MET B 1 264 ? 42.626 -9.167 14.523 1.00 23.93 264 MET B O 1
ATOM 4270 N N . ASP B 1 265 ? 41.816 -11.155 15.109 1.00 18.96 265 ASP B N 1
ATOM 4271 C CA . ASP B 1 265 ? 42.906 -11.371 16.024 1.00 18.33 265 ASP B CA 1
ATOM 4272 C C . ASP B 1 265 ? 44.207 -11.593 15.227 1.00 20.42 265 ASP B C 1
ATOM 4273 O O . ASP B 1 265 ? 45.308 -11.393 15.743 1.00 18.64 265 ASP B O 1
ATOM 4278 N N . GLY B 1 266 ? 44.105 -12.003 13.963 1.00 19.97 266 GLY B N 1
ATOM 4279 C CA . GLY B 1 266 ? 45.260 -12.181 13.107 1.00 20.79 266 GLY B CA 1
ATOM 4280 C C . GLY B 1 266 ? 45.349 -11.120 12.025 1.00 18.81 266 GLY B C 1
ATOM 4281 O O . GLY B 1 266 ? 45.886 -11.377 10.955 1.00 23.81 266 GLY B O 1
ATOM 4282 N N . GLY B 1 267 ? 44.778 -9.931 12.242 1.00 23.62 267 GLY B N 1
ATOM 4283 C CA . GLY B 1 267 ? 44.879 -8.785 11.342 1.00 18.72 267 GLY B CA 1
ATOM 4284 C C . GLY B 1 267 ? 44.138 -8.899 10.043 1.00 19.80 267 GLY B C 1
ATOM 4285 O O . GLY B 1 267 ? 44.424 -8.144 9.120 1.00 20.73 267 GLY B O 1
ATOM 4286 N N . SER B 1 268 ? 43.184 -9.820 9.949 1.00 22.80 268 SER B N 1
ATOM 4287 C CA . SER B 1 268 ? 42.403 -9.982 8.748 1.00 18.29 268 SER B CA 1
ATOM 4288 C C . SER B 1 268 ? 40.983 -9.457 8.974 1.00 16.30 268 SER B C 1
ATOM 4289 O O . SER B 1 268 ? 40.477 -9.356 10.093 1.00 16.59 268 SER B O 1
ATOM 4292 N N . LEU B 1 269 ? 40.358 -9.079 7.881 1.00 17.35 269 LEU B N 1
ATOM 4293 C CA . LEU B 1 269 ? 38.991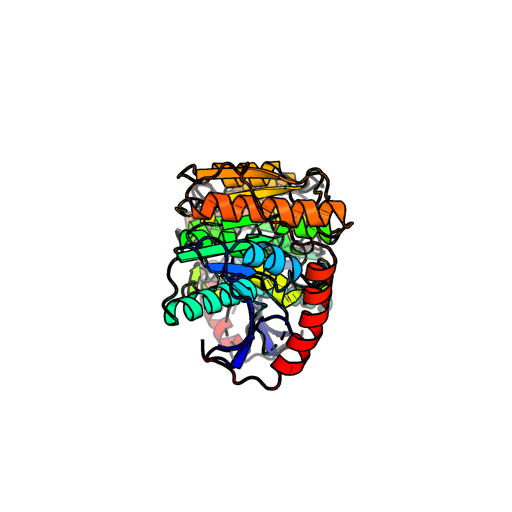 -8.570 7.868 1.00 22.40 269 LEU B CA 1
ATOM 4294 C C . LEU B 1 269 ? 38.050 -9.467 7.045 1.00 23.76 269 LEU B C 1
ATOM 4295 O O . LEU B 1 269 ? 36.866 -9.168 6.940 1.00 24.12 269 LEU B O 1
ATOM 4300 N N . GLU B 1 270 ? 38.538 -10.570 6.446 1.00 25.28 270 GLU B N 1
ATOM 4301 C CA . GLU B 1 270 ? 37.746 -11.508 5.661 1.00 27.09 270 GLU B CA 1
ATOM 4302 C C . GLU B 1 270 ? 37.438 -12.632 6.619 1.00 25.74 270 GLU B C 1
ATOM 4303 O O . GLU B 1 270 ? 38.349 -13.152 7.258 1.00 29.50 270 GLU B O 1
ATOM 4309 N N . ILE B 1 271 ? 36.179 -13.002 6.785 1.00 23.10 271 ILE B N 1
ATOM 4310 C CA . ILE B 1 271 ? 35.816 -13.928 7.838 1.00 21.09 271 ILE B CA 1
ATOM 4311 C C . ILE B 1 271 ? 35.633 -15.389 7.470 1.00 24.38 271 ILE B C 1
ATOM 4312 O O . ILE B 1 271 ? 35.134 -16.148 8.301 1.00 27.64 271 ILE B O 1
ATOM 4317 N N . ASP B 1 272 ? 35.994 -15.855 6.283 1.00 26.08 272 ASP B N 1
ATOM 4318 C CA . ASP B 1 272 ? 35.882 -17.265 5.948 1.00 31.92 272 ASP B CA 1
ATOM 4319 C C . ASP B 1 272 ? 37.075 -17.973 6.579 1.00 29.18 272 ASP B C 1
ATOM 4320 O O . ASP B 1 272 ? 38.151 -18.203 6.035 1.00 32.09 272 ASP B O 1
ATOM 4325 N N . VAL B 1 273 ? 36.841 -18.265 7.831 1.00 27.76 273 VAL B N 1
ATOM 4326 C CA . VAL B 1 273 ? 37.827 -18.791 8.734 1.00 24.79 273 VAL B CA 1
ATOM 4327 C C . VAL B 1 273 ? 37.133 -20.001 9.342 1.00 27.41 273 VAL B C 1
ATOM 4328 O O . VAL B 1 273 ? 35.892 -20.074 9.341 1.00 30.03 273 VAL B O 1
ATOM 4332 N N . ASP B 1 274 ? 37.909 -20.942 9.863 1.00 25.48 274 ASP B N 1
ATOM 4333 C CA . ASP B 1 274 ? 37.348 -22.101 10.544 1.00 26.94 274 ASP B CA 1
ATOM 4334 C C . ASP B 1 274 ? 37.160 -21.817 12.006 1.00 20.27 274 ASP B C 1
ATOM 4335 O O . ASP B 1 274 ? 37.980 -21.119 12.601 1.00 24.29 274 ASP B O 1
ATOM 4340 N N . PHE B 1 275 ? 36.175 -22.448 12.622 1.00 15.77 275 PHE B N 1
ATOM 4341 C CA . PHE B 1 275 ? 35.981 -22.245 14.031 1.00 15.37 275 PHE B CA 1
ATOM 4342 C C . PHE B 1 275 ? 35.398 -23.519 14.628 1.00 12.06 275 PHE B C 1
ATOM 4343 O O . PHE B 1 275 ? 34.885 -24.354 13.901 1.00 16.06 275 PHE B O 1
ATOM 4351 N N . ILE B 1 276 ? 35.471 -23.645 15.938 1.00 15.48 276 ILE B N 1
ATOM 4352 C CA . ILE B 1 276 ? 34.906 -24.699 16.753 1.00 15.10 276 ILE B CA 1
ATOM 4353 C C . ILE B 1 276 ? 33.561 -24.230 17.335 1.00 15.54 276 ILE B C 1
ATOM 4354 O O . ILE B 1 276 ? 33.468 -23.227 18.042 1.00 14.64 276 ILE B O 1
ATOM 4359 N N . GLU B 1 277 ? 32.487 -24.967 17.074 1.00 13.71 277 GLU B N 1
ATOM 4360 C CA . GLU B 1 277 ? 31.140 -24.579 17.464 1.00 11.18 277 GLU B CA 1
ATOM 4361 C C . GLU B 1 277 ? 30.658 -25.353 18.689 1.00 14.50 277 GLU B C 1
ATOM 4362 O O . GLU B 1 277 ? 30.691 -26.577 18.665 1.00 19.16 277 GLU B O 1
ATOM 4368 N N . PRO B 1 278 ? 30.321 -24.767 19.830 1.00 14.33 278 PRO B N 1
ATOM 4369 C CA . PRO B 1 278 ? 29.705 -25.499 20.928 1.00 13.80 278 PRO B CA 1
ATOM 4370 C C . PRO B 1 278 ? 28.407 -26.195 20.490 1.00 18.73 278 PRO B C 1
ATOM 4371 O O . PRO B 1 278 ? 27.648 -25.740 19.614 1.00 18.77 278 PRO B O 1
ATOM 4375 N N . ASP B 1 279 ? 28.153 -27.319 21.146 1.00 17.69 279 ASP B N 1
ATOM 4376 C CA . ASP B 1 279 ? 26.931 -28.050 20.863 1.00 16.45 279 ASP B CA 1
ATOM 4377 C C . ASP B 1 279 ? 25.869 -27.594 21.855 1.00 14.52 279 ASP B C 1
ATOM 4378 O O . ASP B 1 279 ? 26.162 -26.808 22.767 1.00 7.40 279 ASP B O 1
ATOM 4383 N N . PHE B 1 280 ? 24.673 -28.190 21.845 1.00 13.54 280 PHE B N 1
ATOM 4384 C CA . PHE B 1 280 ? 23.635 -27.745 22.730 1.00 12.60 280 PHE B CA 1
ATOM 4385 C C . PHE B 1 280 ? 23.936 -27.996 24.210 1.00 13.78 280 PHE B C 1
ATOM 4386 O O . PHE B 1 280 ? 23.733 -27.116 25.057 1.00 20.56 280 PHE B O 1
ATOM 4394 N N . GLU B 1 281 ? 24.512 -29.107 24.627 1.00 18.43 281 GLU B N 1
ATOM 4395 C CA . GLU B 1 281 ? 24.789 -29.344 26.039 1.00 18.84 281 GLU B CA 1
ATOM 4396 C C . GLU B 1 281 ? 25.757 -28.323 26.612 1.00 14.88 281 GLU B C 1
ATOM 4397 O O . GLU B 1 281 ? 25.564 -27.902 27.747 1.00 13.43 281 GLU B O 1
ATOM 4403 N N . GLN B 1 282 ? 26.770 -27.896 25.857 1.00 13.49 282 GLN B N 1
ATOM 4404 C CA . GLN B 1 282 ? 27.706 -26.885 26.351 1.00 15.73 282 GLN B CA 1
ATOM 4405 C C . GLN B 1 282 ? 26.987 -25.526 26.457 1.00 9.77 282 GLN B C 1
ATOM 4406 O O . GLN B 1 282 ? 27.135 -24.866 27.471 1.00 13.95 282 GLN B O 1
ATOM 4412 N N . LEU B 1 283 ? 26.192 -25.060 25.495 1.00 11.22 283 LEU B N 1
ATOM 4413 C CA . LEU B 1 283 ? 25.428 -23.824 25.650 1.00 7.00 283 LEU B CA 1
ATOM 4414 C C . LEU B 1 283 ? 24.428 -23.870 26.792 1.00 10.32 283 LEU B C 1
ATOM 4415 O O . LEU B 1 283 ? 24.308 -22.889 27.525 1.00 18.59 283 LEU B O 1
ATOM 4420 N N . THR B 1 284 ? 23.731 -24.990 27.056 1.00 16.35 284 THR B N 1
ATOM 4421 C CA . THR B 1 284 ? 22.812 -25.167 28.200 1.00 16.91 284 THR B CA 1
ATOM 4422 C C . THR B 1 284 ? 23.531 -24.987 29.537 1.00 17.26 284 THR B C 1
ATOM 4423 O O . THR B 1 284 ? 23.040 -24.369 30.494 1.00 19.26 284 THR B O 1
ATOM 4427 N N . ILE B 1 285 ? 24.705 -25.593 29.660 1.00 17.89 285 ILE B N 1
ATOM 4428 C CA . ILE B 1 285 ? 25.452 -25.498 30.893 1.00 22.19 285 ILE B CA 1
ATOM 4429 C C . ILE B 1 285 ? 25.895 -24.074 31.127 1.00 22.30 285 ILE B C 1
ATOM 4430 O O . ILE B 1 285 ? 25.890 -23.660 32.289 1.00 24.62 285 ILE B O 1
ATOM 4435 N N . ALA B 1 286 ? 26.267 -23.315 30.085 1.00 18.44 286 ALA B N 1
ATOM 4436 C CA . ALA B 1 286 ? 26.581 -21.894 30.266 1.00 18.86 286 ALA B CA 1
ATOM 4437 C C . ALA B 1 286 ? 25.374 -21.113 30.827 1.00 16.95 286 ALA B C 1
ATOM 4438 O O . ALA B 1 286 ? 25.522 -20.331 31.779 1.00 11.34 286 ALA B O 1
ATOM 4440 N N . THR B 1 287 ? 24.148 -21.400 30.325 1.00 20.09 287 THR B N 1
ATOM 4441 C CA . THR B 1 287 ? 22.898 -20.782 30.770 1.00 17.01 287 THR B CA 1
ATOM 4442 C C . THR B 1 287 ? 22.646 -21.060 32.235 1.00 21.36 287 THR B C 1
ATOM 4443 O O . THR B 1 287 ? 22.298 -20.129 32.968 1.00 24.48 287 THR B O 1
ATOM 4447 N N . VAL B 1 288 ? 22.847 -22.297 32.697 1.00 19.19 288 VAL B N 1
ATOM 4448 C CA . VAL B 1 288 ? 22.649 -22.634 34.106 1.00 25.08 288 VAL B CA 1
ATOM 4449 C C . VAL B 1 288 ? 23.757 -22.022 34.982 1.00 28.13 288 VAL B C 1
ATOM 4450 O O . VAL B 1 288 ? 23.532 -21.614 36.125 1.00 25.68 288 VAL B O 1
ATOM 4454 N N . ASN B 1 289 ? 24.985 -21.909 34.459 1.00 32.43 289 ASN B N 1
ATOM 4455 C CA . ASN B 1 289 ? 26.121 -21.336 35.181 1.00 32.23 289 ASN B CA 1
ATOM 4456 C C . ASN B 1 289 ? 25.826 -19.890 35.459 1.00 31.33 289 ASN B C 1
ATOM 4457 O O . ASN B 1 289 ? 26.197 -19.370 36.506 1.00 32.82 289 ASN B O 1
ATOM 4462 N N . GLU B 1 290 ? 25.096 -19.228 34.563 1.00 30.14 290 GLU B N 1
ATOM 4463 C CA . GLU B 1 290 ? 24.690 -17.855 34.802 1.00 31.61 290 GLU B CA 1
ATOM 4464 C C . GLU B 1 290 ? 23.879 -17.733 36.082 1.00 31.22 290 GLU B C 1
ATOM 4465 O O . GLU B 1 290 ? 24.134 -16.785 36.826 1.00 33.01 290 GLU B O 1
ATOM 4471 N N . ARG B 1 291 ? 22.973 -18.655 36.431 1.00 33.69 291 ARG B N 1
ATOM 4472 C CA . ARG B 1 291 ? 22.274 -18.563 37.711 1.00 38.88 291 ARG B CA 1
ATOM 4473 C C . ARG B 1 291 ? 23.245 -18.625 38.878 1.00 35.94 291 ARG B C 1
ATOM 4474 O O . ARG B 1 291 ? 23.153 -17.832 39.810 1.00 36.14 291 ARG B O 1
ATOM 4482 N N . ARG B 1 292 ? 24.201 -19.546 38.814 1.00 37.26 292 ARG B N 1
ATOM 4483 C CA . ARG B 1 292 ? 25.211 -19.721 39.839 1.00 41.67 292 ARG B CA 1
ATOM 4484 C C . ARG B 1 292 ? 26.045 -18.453 40.029 1.00 39.19 292 ARG B C 1
ATOM 4485 O O . ARG B 1 292 ? 26.288 -18.023 41.161 1.00 35.37 292 ARG B O 1
ATOM 4493 N N . LEU B 1 293 ? 26.477 -17.806 38.946 1.00 37.60 293 LEU B N 1
ATOM 4494 C CA . LEU B 1 293 ? 27.278 -16.596 39.020 1.00 34.14 293 LEU B CA 1
ATOM 4495 C C . LEU B 1 293 ? 26.495 -15.478 39.671 1.00 35.61 293 LEU B C 1
ATOM 4496 O O . LEU B 1 293 ? 26.998 -14.819 40.588 1.00 35.14 293 LEU B O 1
ATOM 4501 N N . LYS B 1 294 ? 25.236 -15.307 39.255 1.00 37.56 294 LYS B N 1
ATOM 4502 C CA . LYS B 1 294 ? 24.396 -14.226 39.753 1.00 41.38 294 LYS B CA 1
ATOM 4503 C C . LYS B 1 294 ? 24.162 -14.252 41.257 1.00 44.50 294 LYS B C 1
ATOM 4504 O O . LYS B 1 294 ? 24.067 -13.214 41.921 1.00 49.27 294 LYS B O 1
ATOM 4506 N N . ALA B 1 295 ? 24.081 -15.445 41.827 1.00 45.13 295 ALA B N 1
ATOM 4507 C CA . ALA B 1 295 ? 23.876 -15.589 43.251 1.00 46.39 295 ALA B CA 1
ATOM 4508 C C . ALA B 1 295 ? 25.115 -15.190 44.037 1.00 48.45 295 ALA B C 1
ATOM 4509 O O . ALA B 1 295 ? 25.066 -14.347 44.941 1.00 51.70 295 ALA B O 1
ATOM 4511 N N . GLU B 1 296 ? 26.270 -15.738 43.666 1.00 48.89 296 GLU B N 1
ATOM 4512 C CA . GLU B 1 296 ? 27.481 -15.490 44.416 1.00 51.95 296 GLU B CA 1
ATOM 4513 C C . GLU B 1 296 ? 28.159 -14.148 44.197 1.00 52.97 296 GLU B C 1
ATOM 4514 O O . GLU B 1 296 ? 29.161 -13.867 44.860 1.00 53.72 296 GLU B O 1
ATOM 4520 N N . ILE B 1 297 ? 27.662 -13.291 43.308 1.00 51.05 297 ILE B N 1
ATOM 4521 C CA . ILE B 1 297 ? 28.225 -11.976 43.171 1.00 50.34 297 ILE B CA 1
ATOM 4522 C C . ILE B 1 297 ? 28.032 -11.234 44.493 1.00 53.57 297 ILE B C 1
ATOM 4523 O O . ILE B 1 297 ? 28.820 -10.349 44.801 1.00 57.97 297 ILE B O 1
ATOM 4528 N N . GLU B 1 298 ? 27.054 -11.522 45.346 1.00 54.87 298 GLU B N 1
ATOM 4529 C CA . GLU B 1 298 ? 26.948 -10.792 46.604 1.00 60.44 298 GLU B CA 1
ATOM 4530 C C . GLU B 1 298 ? 27.985 -11.175 47.647 1.00 60.72 298 GLU B C 1
ATOM 4531 O O . GLU B 1 298 ? 28.128 -10.545 48.689 1.00 59.52 298 GLU B O 1
ATOM 4537 N N . ASN B 1 299 ? 28.710 -12.250 47.442 1.00 62.95 299 ASN B N 1
ATOM 4538 C CA . ASN B 1 299 ? 29.712 -12.621 48.404 1.00 65.22 299 ASN B CA 1
ATOM 4539 C C . ASN B 1 299 ? 31.011 -12.669 47.621 1.00 66.48 299 ASN B C 1
ATOM 4540 O O . ASN B 1 299 ? 31.715 -13.682 47.517 1.00 66.06 299 ASN B O 1
ATOM 4545 N N . ARG B 1 300 ? 31.267 -11.491 47.041 1.00 63.83 300 ARG B N 1
ATOM 4546 C CA . ARG B 1 300 ? 32.461 -11.232 46.268 1.00 63.06 300 ARG B CA 1
ATOM 4547 C C . ARG B 1 300 ? 33.023 -9.933 46.804 1.00 61.78 300 ARG B C 1
ATOM 4548 O O . ARG B 1 300 ? 32.268 -8.986 47.079 1.00 59.75 300 ARG B O 1
ATOM 4556 N N . THR B 1 301 ? 34.348 -9.950 47.029 1.00 59.59 301 THR B N 1
ATOM 4557 C CA . THR B 1 301 ? 35.103 -8.775 47.453 1.00 57.25 301 THR B CA 1
ATOM 4558 C C . THR B 1 301 ? 35.097 -7.814 46.278 1.00 54.63 301 THR B C 1
ATOM 4559 O O . THR B 1 301 ? 35.517 -8.247 45.196 1.00 56.14 301 THR B O 1
ATOM 4563 N N . PRO B 1 302 ? 34.590 -6.578 46.407 1.00 51.70 302 PRO B N 1
ATOM 4564 C CA . PRO B 1 302 ? 34.716 -5.555 45.379 1.00 49.35 302 PRO B CA 1
ATOM 4565 C C . PRO B 1 302 ? 36.185 -5.255 45.077 1.00 50.68 302 PRO B C 1
ATOM 4566 O O . PRO B 1 302 ? 37.053 -5.385 45.959 1.00 50.95 302 PRO B O 1
ATOM 4570 N N . GLU B 1 303 ? 36.471 -4.870 43.831 1.00 47.92 303 GLU B N 1
ATOM 4571 C CA . GLU B 1 303 ? 37.804 -4.556 43.381 1.00 46.91 303 GLU B CA 1
ATOM 4572 C C . GLU B 1 303 ? 37.707 -3.075 43.107 1.00 48.11 303 GLU B C 1
ATOM 4573 O O . GLU B 1 303 ? 36.668 -2.620 42.630 1.00 47.79 303 GLU B O 1
ATOM 4579 N N . MET B 1 304 ? 38.705 -2.270 43.446 1.00 49.86 304 MET B N 1
ATOM 4580 C CA . MET B 1 304 ? 38.631 -0.844 43.168 1.00 51.31 304 MET B CA 1
ATOM 4581 C C . MET B 1 304 ? 38.988 -0.657 41.700 1.00 49.02 304 MET B C 1
ATOM 4582 O O . MET B 1 304 ? 39.819 -1.412 41.184 1.00 47.48 304 MET B O 1
ATOM 4587 N N . ALA B 1 305 ? 38.356 0.275 41.005 1.00 49.49 305 ALA B N 1
ATOM 4588 C CA . ALA B 1 305 ? 38.615 0.505 39.594 1.00 50.40 305 ALA B CA 1
ATOM 4589 C C . ALA B 1 305 ? 38.443 1.991 39.240 1.00 52.03 305 ALA B C 1
ATOM 4590 O O . ALA B 1 305 ? 38.773 2.350 38.100 1.00 56.22 305 ALA B O 1
#